Protein 6R09 (pdb70)

Secondary structure (DSSP, 8-state):
-HHHHHHHHHHHHHHHHHHHHHHHS---HHHHHHHHHHHHHHHSSS--HHHHHHHHHHHHHHTTS---HHHHHHHHHHHHHHHHHHHHHHHHHHHHHHHHHT--EETTEE-GGGSTTTHHHHHHHHHHHHHHHHHHHHHHHTTT-TTHHHHHHHHHHHHHHHHHHHHHHHTTTB-GGG--TTSPPPBPSS-TT-SHHHHHHHHIIIIIIIIIIHHHHHHHHHTT-STTS-HHHHHHHHHHHHHHHHHHHHHHHHHS-HHHHTS---TTTTT---HHHHHHHTT--HHHHHHHHHHTT---HHHHHHHHHHHHHTTHHHHHHHHHHHHHHHHHHHHHHHTTT-HHHHHHHHHHHHHHHT-

InterPro domains:
  IPR000092 Polyprenyl synthetase-like [PF00348] (99-376)
  IPR000092 Polyprenyl synthetase-like [cd00685] (94-345)
  IPR008949 Isoprenoid synthase domain superfamily [G3DSA:1.10.600.10] (62-420)
  IPR008949 Isoprenoid synthase domain superfamily [SSF48576] (63-406)
  IPR033749 Polyprenyl synthetase, conserved site [PS00444] (305-317)
  IPR033749 Polyprenyl synthetase, conserved site [PS00723] (158-172)
  IPR039702 Farnesyl pyrophosphate synthase-like [PTHR11525] (66-425)

Foldseek 3Di:
DLVVLLVVLVVVLLCVVLVCCVVPVVDDVVVSVVLSVLCCVLLDLDPLLLLSLLLLLLVLLVVVDDDDPVLSVLLNSLSSLLSSLLSLLVSLVQLVVCVVVVFAWDSLHGRPLPDPVQHPVRSNVSSVVSNVSSVVSLCVSCVPPPLSVVLVVLVVVLSVLQVVLVVLFLCQQFDPVPDDPVDDTDGDLQSPSLAPVSLLSSQLRNWQSSRQLSSLVSSCSSNVNPVQFDSVLSSVLSSLLSSLLQLVVLVCLLPPDCNVNSGNRCCQLSLTSHPLVNVLVVQDDPVLSVLSSVQGNRPPVVSSVSSSVSSVVSPCVVVNVVSLVVSVVVSVVSLVVRVVRPVSSSVSSVVSSCVSSVD

Structure (mmCIF, N/CA/C/O backbone):
data_6R09
#
_entry.id   6R09
#
_cell.length_a   58.105
_cell.length_b   58.105
_cell.length_c   397.072
_cell.angle_alpha   90.000
_cell.angle_beta   90.000
_cell.angle_gamma   120.000
#
_symmetry.space_group_name_H-M   'P 61 2 2'
#
loop_
_entity.id
_entity.type
_entity.pdbx_description
1 polymer 'Farnesyl diphosphate synthase'
2 non-polymer 2-[4-(1~{H}-indol-3-ylmethyl)piperazin-1-yl]-1,3-benzothiazole
3 non-polymer 'ZINC ION'
4 non-polymer 'SULFATE ION'
5 water water
#
loop_
_atom_site.group_PDB
_atom_site.id
_atom_site.type_symbol
_atom_site.label_atom_id
_atom_site.label_alt_id
_atom_site.label_comp_id
_atom_site.label_asym_id
_atom_site.label_entity_id
_atom_site.label_seq_id
_atom_site.pdbx_PDB_ins_code
_atom_site.Cartn_x
_atom_site.Cartn_y
_atom_site.Cartn_z
_atom_site.occupancy
_atom_site.B_iso_or_equiv
_atom_site.auth_seq_id
_atom_site.auth_comp_id
_atom_site.auth_asym_id
_atom_site.auth_atom_id
_atom_site.pdbx_PDB_model_num
ATOM 1 N N . ALA A 1 4 ? 12.071 -4.479 -25.461 1.00 42.70 2 ALA A N 1
ATOM 2 C CA . ALA A 1 4 ? 11.231 -4.970 -24.379 1.00 40.41 2 ALA A CA 1
ATOM 3 C C . ALA A 1 4 ? 10.472 -6.222 -24.805 1.00 40.30 2 ALA A C 1
ATOM 4 O O . ALA A 1 4 ? 10.332 -6.494 -26.002 1.00 38.42 2 ALA A O 1
ATOM 6 N N . SER A 1 5 ? 10.047 -7.008 -23.813 1.00 35.49 3 SER A N 1
ATOM 7 C CA . SER A 1 5 ? 9.348 -8.284 -23.993 1.00 34.40 3 SER A CA 1
ATOM 8 C C . SER A 1 5 ? 8.035 -8.096 -24.731 1.00 35.10 3 SER A C 1
ATOM 9 O O . SER A 1 5 ? 7.735 -8.853 -25.669 1.00 32.15 3 SER A O 1
ATOM 12 N N . MET A 1 6 ? 7.261 -7.079 -24.322 1.00 33.64 4 MET A N 1
ATOM 13 C CA . MET A 1 6 ? 5.964 -6.781 -24.930 1.00 32.87 4 MET A CA 1
ATOM 14 C C . MET A 1 6 ? 6.132 -6.434 -26.393 1.00 34.66 4 MET A C 1
ATOM 15 O O . MET A 1 6 ? 5.344 -6.877 -27.231 1.00 32.89 4 MET A O 1
ATOM 20 N N . GLU A 1 7 ? 7.164 -5.619 -26.699 1.00 31.04 5 GLU A N 1
ATOM 21 C CA . GLU A 1 7 ? 7.485 -5.202 -28.055 1.00 30.45 5 GLU A CA 1
ATOM 22 C C . GLU A 1 7 ? 7.790 -6.393 -28.955 1.00 31.37 5 GLU A C 1
ATOM 23 O O . GLU A 1 7 ? 7.317 -6.448 -30.085 1.00 29.40 5 GLU A O 1
ATOM 29 N N . ARG A 1 8 ? 8.629 -7.320 -28.481 1.00 27.58 6 ARG A N 1
ATOM 30 C CA . ARG A 1 8 ? 8.914 -8.503 -29.268 1.00 26.29 6 ARG A CA 1
ATOM 31 C C . ARG A 1 8 ? 7.610 -9.322 -29.493 1.00 25.78 6 ARG A C 1
ATOM 32 O O . ARG A 1 8 ? 7.349 -9.746 -30.616 1.00 23.87 6 ARG A O 1
ATOM 40 N N . PHE A 1 9 ? 6.824 -9.498 -28.427 1.00 24.10 7 PHE A N 1
ATOM 41 C CA . PHE A 1 9 ? 5.578 -10.248 -28.493 1.00 23.04 7 PHE A CA 1
ATOM 42 C C . PHE A 1 9 ? 4.639 -9.644 -29.533 1.00 26.40 7 PHE A C 1
ATOM 43 O O . PHE A 1 9 ? 4.158 -10.341 -30.431 1.00 24.41 7 PHE A O 1
ATOM 51 N N . LEU A 1 10 ? 4.430 -8.307 -29.461 1.00 27.58 8 LEU A N 1
ATOM 52 C CA . LEU A 1 10 ? 3.564 -7.644 -30.421 1.00 29.65 8 LEU A CA 1
ATOM 53 C C . LEU A 1 10 ? 4.102 -7.697 -31.837 1.00 30.69 8 LEU A C 1
ATOM 54 O O . LEU A 1 10 ? 3.303 -7.842 -32.752 1.00 31.18 8 LEU A O 1
ATOM 59 N N . SER A 1 11 ? 5.454 -7.661 -32.039 1.00 26.50 9 SER A N 1
ATOM 60 C CA . SER A 1 11 ? 6.047 -7.787 -33.369 1.00 25.83 9 SER A CA 1
ATOM 61 C C . SER A 1 11 ? 5.787 -9.149 -34.010 1.00 28.57 9 SER A C 1
ATOM 62 O O . SER A 1 11 ? 5.688 -9.275 -35.238 1.00 28.74 9 SER A O 1
ATOM 65 N N . VAL A 1 12 ? 5.736 -10.200 -33.177 1.00 23.16 10 VAL A N 1
ATOM 66 C CA . VAL A 1 12 ? 5.526 -11.533 -33.700 1.00 21.01 10 VAL A CA 1
ATOM 67 C C . VAL A 1 12 ? 4.056 -11.659 -34.165 1.00 22.76 10 VAL A C 1
ATOM 68 O O . VAL A 1 12 ? 3.802 -12.408 -35.102 1.00 21.19 10 VAL A O 1
ATOM 72 N N . TYR A 1 13 ? 3.128 -10.897 -33.569 1.00 20.12 11 TYR A N 1
ATOM 73 C CA . TYR A 1 13 ? 1.746 -10.934 -34.081 1.00 19.97 11 TYR A CA 1
ATOM 74 C C . TYR A 1 13 ? 1.747 -10.569 -35.570 1.00 22.10 11 TYR A C 1
ATOM 75 O O . TYR A 1 13 ? 1.109 -11.250 -36.383 1.00 20.84 11 TYR A O 1
ATOM 84 N N . ASP A 1 14 ? 2.423 -9.470 -35.939 1.00 22.55 12 ASP A N 1
ATOM 85 C CA . ASP A 1 14 ? 2.420 -9.035 -37.341 1.00 21.68 12 ASP A CA 1
ATOM 86 C C . ASP A 1 14 ? 3.048 -10.086 -38.255 1.00 22.05 12 ASP A C 1
ATOM 87 O O . ASP A 1 14 ? 2.615 -10.289 -39.386 1.00 21.25 12 ASP A O 1
ATOM 92 N N . GLU A 1 15 ? 4.081 -10.781 -37.764 1.00 20.91 13 GLU A N 1
ATOM 93 C CA . GLU A 1 15 ? 4.718 -11.813 -38.552 1.00 19.99 13 GLU A CA 1
ATOM 94 C C . GLU A 1 15 ? 3.760 -13.021 -38.753 1.00 20.91 13 GLU A C 1
ATOM 95 O O . GLU A 1 15 ? 3.647 -13.533 -39.875 1.00 20.74 13 GLU A O 1
ATOM 101 N N . VAL A 1 16 ? 3.116 -13.481 -37.667 1.00 19.17 14 VAL A N 1
ATOM 102 C CA . VAL A 1 16 ? 2.168 -14.600 -37.746 1.00 18.45 14 VAL A CA 1
ATOM 103 C C . VAL A 1 16 ? 0.991 -14.243 -38.634 1.00 20.02 14 VAL A C 1
ATOM 104 O O . VAL A 1 16 ? 0.655 -15.027 -39.506 1.00 19.21 14 VAL A O 1
ATOM 108 N N . GLN A 1 17 ? 0.462 -13.023 -38.516 1.00 18.76 15 GLN A N 1
ATOM 109 C CA . GLN A 1 17 ? -0.628 -12.585 -39.377 1.00 18.60 15 GLN A CA 1
ATOM 110 C C . GLN A 1 17 ? -0.216 -12.656 -40.838 1.00 20.83 15 GLN A C 1
ATOM 111 O O . GLN A 1 17 ? -0.946 -13.217 -41.679 1.00 20.68 15 GLN A O 1
ATOM 117 N N . ALA A 1 18 ? 0.970 -12.109 -41.163 1.00 19.83 16 ALA A N 1
ATOM 118 C CA . ALA A 1 18 ? 1.425 -12.138 -42.552 1.00 20.26 16 ALA A CA 1
ATOM 119 C C . ALA A 1 18 ? 1.588 -13.569 -43.042 1.00 21.12 16 ALA A C 1
ATOM 120 O O . ALA A 1 18 ? 1.240 -13.859 -44.176 1.00 21.20 16 ALA A O 1
ATOM 122 N N . PHE A 1 19 ? 2.151 -14.458 -42.211 1.00 19.92 17 PHE A N 1
ATOM 123 C CA . PHE A 1 19 ? 2.290 -15.847 -42.617 1.00 20.00 17 PHE A CA 1
ATOM 124 C C . PHE A 1 19 ? 0.923 -16.476 -42.926 1.00 20.80 17 PHE A C 1
ATOM 125 O O . PHE A 1 19 ? 0.779 -17.130 -43.950 1.00 21.54 17 PHE A O 1
ATOM 133 N N . LEU A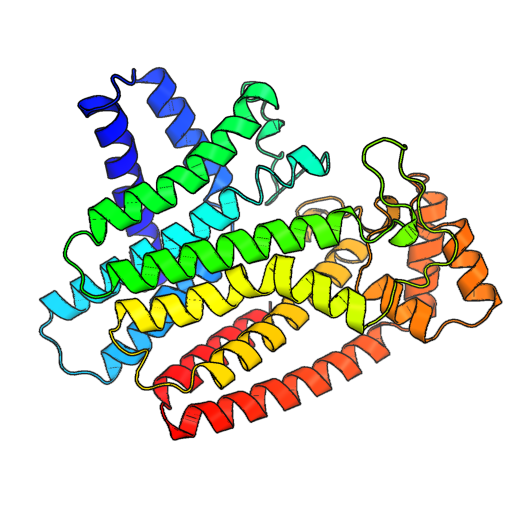 1 20 ? -0.056 -16.290 -42.032 1.00 19.06 18 LEU A N 1
ATOM 134 C CA . LEU A 1 20 ? -1.375 -16.911 -42.224 1.00 19.20 18 LEU A CA 1
ATOM 135 C C . LEU A 1 20 ? -2.080 -16.392 -43.469 1.00 22.50 18 LEU A C 1
ATOM 136 O O . LEU A 1 20 ? -2.624 -17.183 -44.249 1.00 21.84 18 LEU A O 1
ATOM 141 N N . LEU A 1 21 ? -2.021 -15.074 -43.691 1.00 20.17 19 LEU A N 1
ATOM 142 C CA . LEU A 1 21 ? -2.693 -14.478 -44.841 1.00 21.76 19 LEU A CA 1
ATOM 143 C C . LEU A 1 21 ? -1.975 -14.785 -46.128 1.00 24.93 19 LEU A C 1
ATOM 144 O O . LEU A 1 21 ? -2.641 -15.068 -47.129 1.00 25.08 19 LEU A O 1
ATOM 149 N N . ASP A 1 22 ? -0.631 -14.795 -46.118 1.00 22.96 20 ASP A N 1
ATOM 150 C CA . ASP A 1 22 ? 0.079 -15.154 -47.338 1.00 24.09 20 ASP A CA 1
ATOM 151 C C . ASP A 1 22 ? -0.189 -16.610 -47.719 1.00 28.12 20 ASP A C 1
ATOM 152 O O . ASP A 1 22 ? -0.361 -16.895 -48.902 1.00 26.94 20 ASP A O 1
ATOM 157 N N . GLN A 1 23 ? -0.312 -17.509 -46.726 1.00 24.69 21 GLN A N 1
ATOM 158 C CA . GLN A 1 23 ? -0.605 -18.924 -46.981 1.00 23.41 21 GLN A CA 1
ATOM 159 C C . GLN A 1 23 ? -2.024 -19.048 -47.576 1.00 27.87 21 GLN A C 1
ATOM 160 O O . GLN A 1 23 ? -2.253 -19.878 -48.461 1.00 27.65 21 GLN A O 1
ATOM 166 N N . LEU A 1 24 ? -2.982 -18.225 -47.107 1.00 24.62 22 LEU A N 1
ATOM 167 C CA . LEU A 1 24 ? -4.333 -18.289 -47.684 1.00 24.02 22 LEU A CA 1
ATOM 168 C C . LEU A 1 24 ? -4.323 -17.933 -49.162 1.00 30.10 22 LEU A C 1
ATOM 169 O O . LEU A 1 24 ? -5.075 -18.507 -49.959 1.00 29.40 22 LEU A O 1
ATOM 174 N N . GLN A 1 25 ? -3.470 -16.992 -49.528 1.00 28.27 23 GLN A N 1
ATOM 175 C CA . GLN A 1 25 ? -3.305 -16.589 -50.919 1.00 28.13 23 GLN A CA 1
ATOM 176 C C . GLN A 1 25 ? -2.560 -17.670 -51.760 1.00 33.37 23 GLN A C 1
ATOM 177 O O . GLN A 1 25 ? -3.036 -18.020 -52.842 1.00 31.93 23 GLN A O 1
ATOM 183 N N . SER A 1 26 ? -1.419 -18.178 -51.281 1.00 31.06 24 SER A N 1
ATOM 184 C CA . SER A 1 26 ? -0.604 -19.132 -52.054 1.00 30.91 24 SER A CA 1
ATOM 185 C C . SER A 1 26 ? -1.138 -20.563 -52.097 1.00 34.86 24 SER A C 1
ATOM 186 O O . SER A 1 26 ? -0.876 -21.273 -53.074 1.00 35.13 24 SER A O 1
ATOM 189 N N . LYS A 1 27 ? -1.903 -20.991 -51.065 1.00 30.44 25 LYS A N 1
ATOM 190 C CA . LYS A 1 27 ? -2.387 -22.361 -51.000 1.00 30.25 25 LYS A CA 1
ATOM 191 C C . LYS A 1 27 ? -3.903 -22.512 -50.993 1.00 34.10 25 LYS A C 1
ATOM 192 O O . LYS A 1 27 ? -4.388 -23.612 -51.290 1.00 36.12 25 LYS A O 1
ATOM 198 N N . TYR A 1 28 ? -4.657 -21.469 -50.577 1.00 27.88 26 TYR A N 1
ATOM 199 C CA . TYR A 1 28 ? -6.109 -21.631 -50.411 1.00 26.63 26 TYR A CA 1
ATOM 200 C C . TYR A 1 28 ? -6.936 -20.829 -51.381 1.00 30.07 26 TYR A C 1
ATOM 201 O O . TYR A 1 28 ? -8.158 -20.730 -51.202 1.00 29.24 26 TYR A O 1
ATOM 210 N N . GLU A 1 29 ? -6.312 -20.313 -52.454 1.00 29.22 27 GLU A N 1
ATOM 211 C CA . GLU A 1 29 ? -6.982 -19.584 -53.518 1.00 28.52 27 GLU A CA 1
ATOM 212 C C . GLU A 1 29 ? -7.788 -18.392 -53.004 1.00 30.74 27 GLU A C 1
ATOM 213 O O . GLU A 1 29 ? -8.731 -17.936 -53.662 1.00 31.86 27 GLU A O 1
ATOM 219 N N . ILE A 1 30 ? -7.405 -17.863 -51.823 1.00 26.77 28 ILE A N 1
ATOM 220 C CA . ILE A 1 30 ? -8.121 -16.704 -51.331 1.00 26.32 28 ILE A CA 1
ATOM 221 C C . ILE A 1 30 ? -7.921 -15.520 -52.237 1.00 31.94 28 ILE A C 1
ATOM 222 O O . ILE A 1 30 ? -6.871 -15.390 -52.880 1.00 32.89 28 ILE A O 1
ATOM 227 N N . ASP A 1 31 ? -8.942 -14.682 -52.305 1.00 26.87 29 ASP A N 1
ATOM 228 C CA . ASP A 1 31 ? -8.936 -13.444 -53.045 1.00 27.18 29 ASP A CA 1
ATOM 229 C C . ASP A 1 31 ? -8.606 -12.299 -52.049 1.00 30.57 29 ASP A C 1
ATOM 230 O O . ASP A 1 31 ? -8.791 -12.466 -50.832 1.00 29.51 29 ASP A O 1
ATOM 235 N N . PRO A 1 32 ? -8.126 -11.138 -52.520 1.00 28.04 30 PRO A N 1
ATOM 236 C CA . PRO A 1 32 ? -7.752 -10.050 -51.588 1.00 28.06 30 PRO A CA 1
ATOM 237 C C . PRO A 1 32 ? -8.855 -9.509 -50.668 1.00 28.37 30 PRO A C 1
ATOM 238 O O . PRO A 1 32 ? -8.581 -9.097 -49.530 1.00 25.83 30 PRO A O 1
ATOM 242 N N . ASN A 1 33 ? -10.111 -9.526 -51.122 1.00 25.76 31 ASN A N 1
ATOM 243 C CA . ASN A 1 33 ? -11.194 -8.998 -50.293 1.00 24.91 31 ASN A CA 1
ATOM 244 C C . ASN A 1 33 ? -11.507 -9.897 -49.079 1.00 23.92 31 ASN A C 1
ATOM 245 O O . ASN A 1 33 ? -11.746 -9.400 -47.965 1.00 22.54 31 ASN A O 1
ATOM 250 N N . ARG A 1 34 ? -11.485 -11.210 -49.308 1.00 22.18 32 ARG A N 1
ATOM 251 C CA . ARG A 1 34 ? -11.695 -12.148 -48.209 1.00 20.50 32 ARG A CA 1
ATOM 252 C C . ARG A 1 34 ? -10.464 -12.169 -47.296 1.00 23.22 32 ARG A C 1
ATOM 253 O O . ARG A 1 34 ? -10.621 -12.340 -46.087 1.00 21.27 32 ARG A O 1
ATOM 261 N N . ALA A 1 35 ? -9.256 -11.940 -47.843 1.00 22.67 33 ALA A N 1
ATOM 262 C CA . ALA A 1 35 ? -8.064 -11.880 -46.999 1.00 22.44 33 ALA A CA 1
ATOM 263 C C . ALA A 1 35 ? -8.160 -10.649 -46.112 1.00 22.05 33 ALA A C 1
ATOM 264 O O . ALA A 1 35 ? -7.874 -10.745 -44.917 1.00 22.29 33 ALA A O 1
ATOM 266 N N . ARG A 1 36 ? -8.665 -9.521 -46.655 1.00 21.52 34 ARG A N 1
ATOM 267 C CA . ARG A 1 36 ? -8.860 -8.333 -45.843 1.00 21.43 34 ARG A CA 1
ATOM 268 C C . ARG A 1 36 ? -9.908 -8.565 -44.737 1.00 22.05 34 ARG A C 1
ATOM 269 O O . ARG A 1 36 ? -9.726 -8.131 -43.586 1.00 19.86 34 ARG A O 1
ATOM 277 N N . TYR A 1 37 ? -11.022 -9.229 -45.081 1.00 19.15 35 TYR A N 1
ATOM 278 C CA . TYR A 1 37 ? -12.037 -9.518 -44.074 1.00 18.82 35 TYR A CA 1
ATOM 279 C C . TYR A 1 37 ? -11.347 -10.315 -42.929 1.00 19.15 35 TYR A C 1
ATOM 280 O O . TYR A 1 37 ? -11.569 -9.999 -41.756 1.00 19.00 35 TYR A O 1
ATOM 289 N N . LEU A 1 38 ? -10.567 -11.363 -43.267 1.00 17.40 36 LEU A N 1
ATOM 290 C CA . LEU A 1 38 ? -9.932 -12.189 -42.231 1.00 18.16 36 LEU A CA 1
ATOM 291 C C . LEU A 1 38 ? -8.866 -11.441 -41.438 1.00 19.75 36 LEU A C 1
ATOM 292 O O . LEU A 1 38 ? -8.708 -11.690 -40.258 1.00 18.26 36 LEU A O 1
ATOM 297 N N . ARG A 1 39 ? -8.158 -10.497 -42.065 1.00 18.76 37 ARG A N 1
ATOM 298 C CA . ARG A 1 39 ? -7.188 -9.662 -41.373 1.00 18.76 37 ARG A CA 1
ATOM 299 C C . ARG A 1 39 ? -7.896 -8.788 -40.344 1.00 21.48 37 ARG A C 1
ATOM 300 O O . ARG A 1 39 ? -7.468 -8.710 -39.187 1.00 19.64 37 ARG A O 1
ATOM 308 N N . ILE A 1 40 ? -9.020 -8.169 -40.737 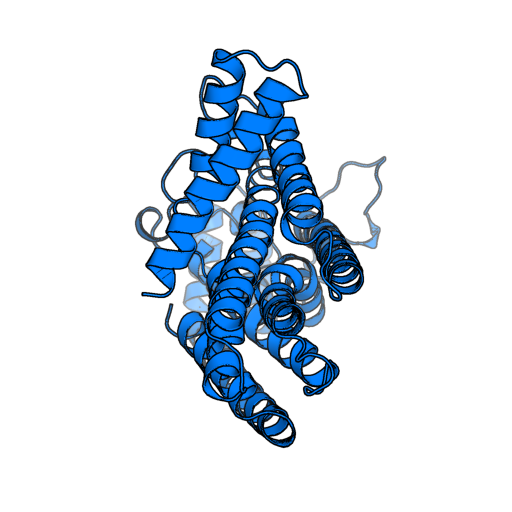1.00 19.76 38 ILE A N 1
ATOM 309 C CA . ILE A 1 40 ? -9.778 -7.346 -39.821 1.00 18.20 38 ILE A CA 1
ATOM 310 C C . ILE A 1 40 ? -10.377 -8.213 -38.693 1.00 19.85 38 ILE A C 1
ATOM 311 O O . ILE A 1 40 ? -10.392 -7.815 -37.525 1.00 19.32 38 ILE A O 1
ATOM 316 N N . MET A 1 41 ? -10.890 -9.410 -39.029 1.00 17.00 39 MET A N 1
ATOM 317 C CA . MET A 1 41 ? -11.429 -10.290 -38.011 1.00 16.29 39 MET A CA 1
ATOM 318 C C . MET A 1 41 ? -10.317 -10.665 -37.005 1.00 17.00 39 MET A C 1
ATOM 319 O O . MET A 1 41 ? -10.545 -10.637 -35.795 1.00 17.31 39 MET A O 1
ATOM 324 N N . MET A 1 42 ? -9.123 -11.014 -37.503 1.00 16.37 40 MET A N 1
ATOM 325 C CA . MET A 1 42 ? -8.026 -11.380 -36.615 1.00 17.05 40 MET A CA 1
ATOM 326 C C . MET A 1 42 ? -7.696 -10.202 -35.684 1.00 16.82 40 MET A C 1
ATOM 327 O O . MET A 1 42 ? -7.610 -10.369 -34.467 1.00 17.89 40 MET A O 1
ATOM 332 N N . ASP A 1 43 ? -7.527 -9.001 -36.236 1.00 17.34 41 ASP A N 1
ATOM 333 C CA . ASP A 1 43 ? -7.203 -7.848 -35.396 1.00 18.43 41 ASP A CA 1
ATOM 334 C C . ASP A 1 43 ? -8.266 -7.541 -34.373 1.00 20.81 41 ASP A C 1
ATOM 335 O O . ASP A 1 43 ? -7.981 -7.221 -33.201 1.00 20.20 41 ASP A O 1
ATOM 340 N N . THR A 1 44 ? -9.533 -7.610 -34.795 1.00 19.15 42 THR A N 1
ATOM 341 C CA . THR A 1 44 ? -10.618 -7.244 -33.904 1.00 19.39 42 THR A CA 1
ATOM 342 C C . THR A 1 44 ? -10.807 -8.219 -32.784 1.00 20.92 42 THR A C 1
ATOM 343 O O . THR A 1 44 ? -11.164 -7.823 -31.672 1.00 20.84 42 THR A O 1
ATOM 347 N N . THR A 1 45 ? -10.578 -9.495 -33.068 1.00 18.50 43 THR A N 1
ATOM 348 C CA . THR A 1 45 ? -10.838 -10.525 -32.076 1.00 16.98 43 THR A CA 1
ATOM 349 C C . THR A 1 45 ? -9.625 -10.882 -31.216 1.00 18.82 43 THR A C 1
ATOM 350 O O . THR A 1 45 ? -9.790 -11.357 -30.088 1.00 20.08 43 THR A O 1
ATOM 354 N N . CYS A 1 46 ? -8.417 -10.657 -31.739 1.00 17.98 44 CYS A N 1
ATOM 355 C CA . CYS A 1 46 ? -7.181 -11.058 -31.049 1.00 18.70 44 CYS A CA 1
ATOM 356 C C . CYS A 1 46 ? -6.506 -9.936 -30.303 1.00 21.47 44 CYS A C 1
ATOM 357 O O . CYS A 1 46 ? -5.673 -10.205 -29.433 1.00 21.97 44 CYS A O 1
ATOM 360 N N . LEU A 1 47 ? -6.736 -8.680 -30.719 1.00 20.84 45 LEU A N 1
ATOM 361 C CA . LEU A 1 47 ? -6.019 -7.552 -30.127 1.00 21.78 45 LEU A CA 1
ATOM 362 C C . LEU A 1 47 ? -6.901 -6.738 -29.217 1.00 26.20 45 LEU A C 1
ATOM 363 O O . LEU A 1 47 ? -8.133 -6.796 -29.324 1.00 26.91 45 LEU A O 1
ATOM 368 N N . GLY A 1 48 ? -6.268 -5.966 -28.338 1.00 23.74 46 GLY A N 1
ATOM 369 C CA . GLY A 1 48 ? -7.036 -5.063 -27.470 1.00 25.42 46 GLY A CA 1
ATOM 370 C C . GLY A 1 48 ? -7.167 -5.452 -26.017 1.00 32.41 46 GLY A C 1
ATOM 371 O O . GLY A 1 48 ? -7.682 -4.670 -25.207 1.00 32.68 46 GLY A O 1
ATOM 372 N N . GLY A 1 49 ? -6.734 -6.667 -25.691 1.00 27.15 47 GLY A N 1
ATOM 373 C CA . GLY A 1 49 ? -6.701 -7.150 -24.319 1.00 27.67 47 GLY A CA 1
ATOM 374 C C . GLY A 1 49 ? -5.359 -6.772 -23.714 1.00 29.77 47 GLY A C 1
ATOM 375 O O . GLY A 1 49 ? -4.595 -5.993 -24.290 1.00 28.50 47 GLY A O 1
ATOM 376 N N . LYS A 1 50 ? -5.025 -7.363 -22.581 1.00 28.71 48 LYS A N 1
ATOM 377 C CA . LYS A 1 50 ? -3.750 -7.061 -21.919 1.00 28.47 48 LYS A CA 1
ATOM 378 C C . LYS A 1 50 ? -2.638 -8.045 -22.294 1.00 28.53 48 LYS A C 1
ATOM 379 O O . LYS A 1 50 ? -1.485 -7.844 -21.913 1.00 29.10 48 LYS A O 1
ATOM 385 N N . TYR A 1 51 ? -3.003 -9.113 -23.037 1.00 23.72 49 TYR A N 1
ATOM 386 C CA . TYR A 1 51 ? -2.066 -10.167 -23.466 1.00 22.06 49 TYR A CA 1
ATOM 387 C C . TYR A 1 51 ? -1.443 -10.884 -22.292 1.00 22.01 49 TYR A C 1
ATOM 388 O O . TYR A 1 51 ? -0.338 -11.397 -22.420 1.00 20.79 49 TYR A O 1
ATOM 397 N N . PHE A 1 52 ? -2.152 -10.997 -21.185 1.00 21.36 50 PHE A N 1
ATOM 398 C CA . PHE A 1 52 ? -1.606 -11.661 -20.004 1.00 23.13 50 PHE A CA 1
ATOM 399 C C . PHE A 1 52 ? -1.220 -13.115 -20.253 1.00 21.91 50 PHE A C 1
ATOM 400 O O . PHE A 1 52 ? -0.133 -13.545 -19.843 1.00 20.86 50 PHE A O 1
ATOM 408 N N . ARG A 1 53 ? -2.059 -13.862 -20.969 1.00 19.16 51 ARG A N 1
ATOM 409 C CA . ARG A 1 53 ? -1.791 -15.268 -21.207 1.00 18.94 51 ARG A CA 1
ATOM 410 C C . ARG A 1 53 ? -0.569 -15.448 -22.104 1.00 20.74 51 ARG A C 1
ATOM 411 O O . ARG A 1 53 ? 0.337 -16.226 -21.791 1.00 18.80 51 ARG A O 1
ATOM 419 N N . GLY A 1 54 ? -0.543 -14.738 -23.218 1.00 18.87 52 GLY A N 1
ATOM 420 C CA . GLY A 1 54 ? 0.597 -14.849 -24.124 1.00 18.49 52 GLY A CA 1
ATOM 421 C C . GLY A 1 54 ? 1.896 -14.369 -23.487 1.00 20.69 52 GLY A C 1
ATOM 422 O O . GLY A 1 54 ? 2.939 -15.026 -23.595 1.00 19.54 52 GLY A O 1
ATOM 423 N N . MET A 1 55 ? 1.845 -13.280 -22.737 1.00 21.08 53 MET A N 1
ATOM 424 C CA . MET A 1 55 ? 3.026 -12.752 -22.087 1.00 21.56 53 MET A CA 1
ATOM 425 C C . MET A 1 55 ? 3.538 -13.637 -20.982 1.00 23.10 53 MET A C 1
ATOM 426 O O . MET A 1 55 ? 4.731 -13.557 -20.695 1.00 22.43 53 MET A O 1
ATOM 431 N N . THR A 1 56 ? 2.691 -14.475 -20.345 1.00 20.70 54 THR A N 1
ATOM 432 C CA . THR A 1 56 ? 3.155 -15.419 -19.324 1.00 19.64 54 THR A CA 1
ATOM 433 C C . THR A 1 56 ? 4.127 -16.416 -20.005 1.00 20.85 54 THR A C 1
ATOM 434 O O . THR A 1 56 ? 5.140 -16.783 -19.408 1.00 20.22 54 THR A O 1
ATOM 438 N N . VAL A 1 57 ? 3.821 -16.883 -21.226 1.00 18.20 55 VAL A N 1
ATOM 439 C CA . VAL A 1 57 ? 4.734 -17.813 -21.912 1.00 17.01 55 VAL A CA 1
ATOM 440 C C . VAL A 1 57 ? 6.105 -17.150 -22.101 1.00 19.67 55 VAL A C 1
ATOM 441 O O . VAL A 1 57 ? 7.148 -17.739 -21.782 1.00 18.53 55 VAL A O 1
ATOM 445 N N . VAL A 1 58 ? 6.107 -15.905 -22.575 1.00 19.40 56 VAL A N 1
ATOM 446 C CA . VAL A 1 58 ? 7.316 -15.160 -22.814 1.00 19.77 56 VAL A CA 1
ATOM 447 C C . VAL A 1 58 ? 8.088 -14.960 -21.491 1.00 21.59 56 VAL A C 1
ATOM 448 O O . VAL A 1 58 ? 9.306 -15.180 -21.456 1.00 20.63 56 VAL A O 1
ATOM 452 N N . ASN A 1 59 ? 7.393 -14.585 -20.410 1.00 20.66 57 ASN A N 1
ATOM 453 C CA . ASN A 1 59 ? 8.074 -14.333 -19.139 1.00 21.12 57 ASN A CA 1
ATOM 454 C C . ASN A 1 59 ? 8.706 -15.606 -18.560 1.00 21.51 57 ASN A C 1
ATOM 455 O O . ASN A 1 59 ? 9.845 -15.568 -18.064 1.00 21.17 57 ASN A O 1
ATOM 460 N N . VAL A 1 60 ? 7.998 -16.747 -18.674 1.00 19.34 58 VAL A N 1
ATOM 461 C CA . VAL A 1 60 ? 8.548 -18.009 -18.169 1.00 18.77 58 VAL A CA 1
ATOM 462 C C . VAL A 1 60 ? 9.824 -18.332 -18.957 1.00 20.07 58 VAL A C 1
ATOM 463 O O . VAL A 1 60 ? 10.855 -18.656 -18.368 1.00 19.63 58 VAL A O 1
ATOM 467 N N . ALA A 1 61 ? 9.776 -18.177 -20.291 1.00 18.79 59 ALA A N 1
ATOM 468 C CA . ALA A 1 61 ? 10.954 -18.474 -21.122 1.00 18.61 59 ALA A CA 1
ATOM 469 C C . ALA A 1 61 ? 12.094 -17.525 -20.829 1.00 21.32 59 ALA A C 1
ATOM 470 O O . ALA A 1 61 ? 13.252 -17.955 -20.732 1.00 20.63 59 ALA A O 1
ATOM 472 N N . GLU A 1 62 ? 11.792 -16.224 -20.608 1.00 19.71 60 GLU A N 1
ATOM 473 C CA . GLU A 1 62 ? 12.864 -15.272 -20.268 1.00 21.47 60 GLU A CA 1
ATOM 474 C C . GLU A 1 62 ? 13.554 -15.650 -18.977 1.00 23.05 60 GLU A C 1
ATOM 475 O O . GLU A 1 62 ? 14.773 -15.502 -18.856 1.00 22.48 60 GLU A O 1
ATOM 481 N N . GLY A 1 63 ? 12.786 -16.149 -18.013 1.00 21.36 61 GLY A N 1
ATOM 482 C CA . GLY A 1 63 ? 13.361 -16.519 -16.723 1.00 21.25 61 GLY A CA 1
ATOM 483 C C . GLY A 1 63 ? 14.416 -17.593 -16.879 1.00 23.47 61 GLY A C 1
ATOM 484 O O . GLY A 1 63 ? 15.518 -17.479 -16.339 1.00 22.86 61 GLY A O 1
ATOM 485 N N . PHE A 1 64 ? 14.099 -18.619 -17.696 1.00 20.74 62 PHE A N 1
ATOM 486 C CA . PHE A 1 64 ? 15.038 -19.709 -17.941 1.00 20.36 62 PHE A CA 1
ATOM 487 C C . PHE A 1 64 ? 16.229 -19.241 -18.767 1.00 21.23 62 PHE A C 1
ATOM 488 O O . PHE A 1 64 ? 17.340 -19.695 -18.544 1.00 20.94 62 PHE A O 1
ATOM 496 N N . LEU A 1 65 ? 16.029 -18.290 -19.691 1.00 21.74 63 LEU A N 1
ATOM 497 C CA . LEU A 1 65 ? 17.154 -17.810 -20.499 1.00 22.42 63 LEU A CA 1
ATOM 498 C C . LEU A 1 65 ? 18.221 -17.164 -19.673 1.00 24.88 63 LEU A C 1
ATOM 499 O O . LEU A 1 65 ? 19.407 -17.272 -19.989 1.00 25.52 63 LEU A O 1
ATOM 504 N N . ALA A 1 66 ? 17.818 -16.531 -18.573 1.00 24.07 64 ALA A N 1
ATOM 505 C CA . ALA A 1 66 ? 18.741 -15.838 -17.697 1.00 24.81 64 ALA A CA 1
ATOM 506 C C . ALA A 1 66 ? 19.641 -16.780 -16.904 1.00 28.30 64 ALA A C 1
ATOM 507 O O . ALA A 1 66 ? 20.663 -16.337 -16.389 1.00 29.08 64 ALA A O 1
ATOM 509 N N . VAL A 1 67 ? 19.287 -18.077 -16.800 1.00 24.75 65 VAL A N 1
ATOM 510 C CA . VAL A 1 67 ? 20.054 -19.040 -16.006 1.00 25.04 65 VAL A CA 1
ATOM 511 C C . VAL A 1 67 ? 20.605 -20.222 -16.823 1.00 27.43 65 VAL A C 1
ATOM 512 O O . VAL A 1 67 ? 21.231 -21.100 -16.240 1.00 28.23 65 VAL A O 1
ATOM 516 N N . THR A 1 68 ? 20.395 -20.238 -18.132 1.00 23.48 66 THR A N 1
ATOM 517 C CA . THR A 1 68 ? 20.785 -21.350 -18.993 1.00 24.13 66 THR A CA 1
ATOM 518 C C . THR A 1 68 ? 21.790 -20.899 -20.066 1.00 27.65 66 THR A C 1
ATOM 519 O O . THR A 1 68 ? 21.631 -19.820 -20.633 1.00 28.98 66 THR A O 1
ATOM 523 N N . GLN A 1 69 ? 22.800 -21.728 -20.368 1.00 23.71 67 GLN A N 1
ATOM 524 C CA . GLN A 1 69 ? 23.830 -21.450 -21.372 1.00 24.45 67 GLN A CA 1
ATOM 525 C C . GLN A 1 69 ? 23.253 -21.720 -22.761 1.00 23.57 67 GLN A C 1
ATOM 526 O O . GLN A 1 69 ? 22.738 -22.817 -23.032 1.00 24.79 67 GLN A O 1
ATOM 532 N N . HIS A 1 70 ? 23.281 -20.707 -23.644 1.00 21.97 68 HIS A N 1
ATOM 533 C CA . HIS A 1 70 ? 22.801 -20.883 -25.013 1.00 20.98 68 HIS A CA 1
ATOM 534 C C . HIS A 1 70 ? 23.569 -19.952 -25.915 1.00 24.55 68 HIS A C 1
ATOM 535 O O . HIS A 1 70 ? 23.933 -18.860 -25.497 1.00 25.23 68 HIS A O 1
ATOM 542 N N . ASP A 1 71 ? 23.734 -20.328 -27.186 1.00 21.59 69 ASP A N 1
ATOM 543 C CA . ASP A 1 71 ? 24.213 -19.394 -28.190 1.00 21.52 69 ASP A CA 1
ATOM 544 C C . ASP A 1 71 ? 23.124 -18.298 -28.347 1.00 21.89 69 ASP A C 1
ATOM 545 O O . ASP A 1 71 ? 21.940 -18.539 -28.112 1.00 20.19 69 ASP A O 1
ATOM 550 N N . GLU A 1 72 ? 23.550 -17.108 -28.794 1.00 22.67 70 GLU A N 1
ATOM 551 C CA . GLU A 1 72 ? 22.619 -16.005 -29.033 1.00 22.28 70 GLU A CA 1
ATOM 552 C C . GLU A 1 72 ? 21.490 -16.419 -29.989 1.00 23.98 70 GLU A C 1
ATOM 553 O O . GLU A 1 72 ? 20.317 -16.093 -29.749 1.00 22.45 70 GLU A O 1
ATOM 559 N N . ALA A 1 73 ? 21.803 -17.153 -31.066 1.00 22.86 71 ALA A N 1
ATOM 560 C CA . ALA A 1 73 ? 20.792 -17.593 -32.028 1.00 23.89 71 ALA A CA 1
ATOM 561 C C . ALA A 1 73 ? 19.761 -18.512 -31.366 1.00 24.88 71 ALA A C 1
ATOM 562 O O . ALA A 1 73 ? 18.586 -18.487 -31.713 1.00 23.60 71 ALA A O 1
ATOM 564 N N . THR A 1 74 ? 20.199 -19.295 -30.373 1.00 21.15 72 THR A N 1
ATOM 565 C CA . THR A 1 74 ? 19.294 -20.200 -29.681 1.00 20.80 72 THR A CA 1
ATOM 566 C C . THR A 1 74 ? 18.399 -19.377 -28.759 1.00 20.45 72 THR A C 1
ATOM 567 O O . THR A 1 74 ? 17.223 -19.676 -28.668 1.00 19.61 72 THR A O 1
ATOM 571 N N . LYS A 1 75 ? 18.959 -18.348 -28.084 1.00 20.05 73 LYS A N 1
ATOM 572 C CA . LYS A 1 75 ? 18.129 -17.480 -27.225 1.00 19.48 73 LYS A CA 1
ATOM 573 C C . LYS A 1 75 ? 17.010 -16.831 -28.060 1.00 21.20 73 LYS A C 1
ATOM 574 O O . LYS A 1 75 ? 15.862 -16.774 -27.627 1.00 19.82 73 LYS A O 1
ATOM 580 N N . GLU A 1 76 ? 17.352 -16.350 -29.253 1.00 21.22 74 GLU A N 1
ATOM 581 C CA . GLU A 1 76 ? 16.399 -15.712 -30.150 1.00 21.35 74 GLU A CA 1
ATOM 582 C C . GLU A 1 76 ? 15.351 -16.695 -30.583 1.00 21.63 74 GLU A C 1
ATOM 583 O O . GLU A 1 76 ? 14.157 -16.328 -30.660 1.00 21.57 74 GLU A O 1
ATOM 589 N N . ARG A 1 77 ? 15.751 -17.942 -30.918 1.00 20.34 75 ARG A N 1
ATOM 590 C CA . ARG A 1 77 ? 14.804 -18.982 -31.327 1.00 20.34 75 ARG A CA 1
ATOM 591 C C . ARG A 1 77 ? 13.826 -19.302 -30.192 1.00 20.41 75 ARG A C 1
ATOM 592 O O . ARG A 1 77 ? 12.609 -19.409 -30.443 1.00 19.83 75 ARG A O 1
ATOM 600 N N . ILE A 1 78 ? 14.334 -19.444 -28.956 1.00 19.23 76 ILE A N 1
ATOM 601 C CA . ILE A 1 78 ? 13.460 -19.763 -27.822 1.00 18.49 76 ILE A CA 1
ATOM 602 C C . ILE A 1 78 ? 12.476 -18.627 -27.583 1.00 18.23 76 ILE A C 1
ATOM 603 O O . ILE A 1 78 ? 11.281 -18.882 -27.394 1.00 18.19 76 ILE A O 1
ATOM 608 N N . LEU A 1 79 ? 12.947 -17.376 -27.619 1.00 18.30 77 LEU A N 1
ATOM 609 C CA . LEU A 1 79 ? 12.026 -16.253 -27.441 1.00 20.19 77 LEU A CA 1
ATOM 610 C C . LEU A 1 79 ? 11.000 -16.173 -28.551 1.00 20.11 77 LEU A C 1
ATOM 611 O O . LEU A 1 79 ? 9.821 -15.888 -28.277 1.00 18.60 77 LEU A O 1
ATOM 616 N N . HIS A 1 80 ? 11.384 -16.440 -29.784 1.00 18.82 78 HIS A N 1
ATOM 617 C CA . HIS A 1 80 ? 10.440 -16.417 -30.890 1.00 19.28 78 HIS A CA 1
ATOM 618 C C . HIS A 1 80 ? 9.417 -17.535 -30.698 1.00 20.16 78 HIS A C 1
ATOM 619 O O . HIS A 1 80 ? 8.211 -17.315 -30.856 1.00 19.10 78 HIS A O 1
ATOM 626 N N . ASP A 1 81 ? 9.858 -18.722 -30.252 1.00 18.49 79 ASP A N 1
ATOM 627 C CA . ASP A 1 81 ? 8.915 -19.824 -30.008 1.00 17.71 79 ASP A CA 1
ATOM 628 C C . ASP A 1 81 ? 7.964 -19.474 -28.870 1.00 17.83 79 ASP A C 1
ATOM 629 O O . ASP A 1 81 ? 6.765 -19.784 -28.945 1.00 16.54 79 ASP A O 1
ATOM 634 N N . ALA A 1 82 ? 8.451 -18.801 -27.822 1.00 17.27 80 ALA A N 1
ATOM 635 C CA . ALA A 1 82 ? 7.597 -18.410 -26.697 1.00 16.85 80 ALA A CA 1
ATOM 636 C C . ALA A 1 82 ? 6.553 -17.408 -27.185 1.00 18.23 80 ALA A C 1
ATOM 637 O O . ALA A 1 82 ? 5.396 -17.475 -26.757 1.00 18.13 80 ALA A O 1
ATOM 639 N N . CYS A 1 83 ? 6.924 -16.502 -28.083 1.00 17.23 81 CYS A N 1
ATOM 640 C CA . CYS A 1 83 ? 5.959 -15.532 -28.638 1.00 17.86 81 CYS A CA 1
ATOM 641 C C . CYS A 1 83 ? 4.921 -16.217 -29.474 1.00 18.25 81 CYS A C 1
ATOM 642 O O . CYS A 1 83 ? 3.721 -15.919 -29.333 1.00 17.52 81 CYS A O 1
ATOM 645 N N . VAL A 1 84 ? 5.317 -17.160 -30.351 1.00 17.15 82 VAL A N 1
ATOM 646 C CA . VAL A 1 84 ? 4.349 -17.895 -31.176 1.00 16.16 82 VAL A CA 1
ATOM 647 C C . VAL A 1 84 ? 3.421 -18.698 -30.289 1.00 17.18 82 VAL A C 1
ATOM 648 O O . VAL A 1 84 ? 2.210 -18.681 -30.475 1.00 16.54 82 VAL A O 1
ATOM 652 N N . GLY A 1 85 ? 3.961 -19.358 -29.284 1.00 16.21 83 GLY A N 1
ATOM 653 C CA . GLY A 1 85 ? 3.146 -20.136 -28.361 1.00 16.98 83 GLY A CA 1
ATOM 654 C C . GLY A 1 85 ? 2.155 -19.245 -27.632 1.00 17.12 83 GLY A C 1
ATOM 655 O O . GLY A 1 85 ? 0.988 -19.609 -27.434 1.00 16.61 83 GLY A O 1
ATOM 656 N N . GLY A 1 86 ? 2.630 -18.085 -27.208 1.00 17.24 84 GLY A N 1
ATOM 657 C CA . GLY A 1 86 ? 1.770 -17.106 -26.551 1.00 16.66 84 GLY A CA 1
ATOM 658 C C . GLY A 1 86 ? 0.631 -16.691 -27.462 1.00 17.21 84 GLY A C 1
ATOM 659 O O . GLY A 1 86 ? -0.513 -16.595 -26.992 1.00 17.03 84 GLY A O 1
ATOM 660 N N . TRP A 1 87 ? 0.898 -16.489 -28.752 1.00 15.83 85 TRP A N 1
ATOM 661 C CA . TRP A 1 87 ? -0.152 -16.124 -29.700 1.00 16.46 85 TRP A CA 1
ATOM 662 C C . TRP A 1 87 ? -1.092 -17.277 -29.927 1.00 16.70 85 TRP A C 1
ATOM 663 O O . TRP A 1 87 ? -2.283 -17.043 -30.093 1.00 16.23 85 TRP A O 1
ATOM 674 N N . MET A 1 88 ? -0.619 -18.513 -29.848 1.00 16.10 86 MET A N 1
ATOM 675 C CA . MET A 1 88 ? -1.561 -19.645 -29.957 1.00 15.20 86 MET A CA 1
ATOM 676 C C . MET A 1 88 ? -2.596 -19.524 -28.839 1.00 16.21 86 MET A C 1
ATOM 677 O O . MET A 1 88 ? -3.792 -19.768 -29.061 1.00 15.39 86 MET A O 1
ATOM 682 N N . ILE A 1 89 ? -2.146 -19.160 -27.635 1.00 15.74 87 ILE A N 1
ATOM 683 C CA . ILE A 1 89 ? -3.106 -19.044 -26.520 1.00 15.46 87 ILE A CA 1
ATOM 684 C C . ILE A 1 89 ? -4.012 -17.840 -26.717 1.00 16.92 87 ILE A C 1
ATOM 685 O O . ILE A 1 89 ? -5.218 -17.923 -26.438 1.00 16.92 87 ILE A O 1
ATOM 690 N N . GLU A 1 90 ? -3.476 -16.724 -27.178 1.00 16.20 88 GLU A N 1
ATOM 691 C CA . GLU A 1 90 ? -4.337 -15.555 -27.381 1.00 16.45 88 GLU A CA 1
ATOM 692 C C . GLU A 1 90 ? -5.366 -15.853 -28.479 1.00 16.65 88 GLU A C 1
ATOM 693 O O . GLU A 1 90 ? -6.519 -15.377 -28.370 1.00 16.85 88 GLU A O 1
ATOM 699 N N . PHE A 1 91 ? -5.018 -16.627 -29.505 1.00 15.96 89 PHE A N 1
ATOM 700 C CA . PHE A 1 91 ? -5.974 -16.929 -30.567 1.00 15.66 89 PHE A CA 1
ATOM 701 C C . PHE A 1 91 ? -7.004 -17.943 -30.087 1.00 15.98 89 PHE A C 1
ATOM 702 O O . PHE A 1 91 ? -8.180 -17.893 -30.464 1.00 15.87 89 PHE A O 1
ATOM 710 N N . LEU A 1 92 ? -6.619 -18.817 -29.158 1.00 15.75 90 LEU A N 1
ATOM 711 C CA . LEU A 1 92 ? -7.539 -19.772 -28.553 1.00 16.10 90 LEU A CA 1
ATOM 712 C C . LEU A 1 92 ? -8.551 -18.984 -27.714 1.00 17.09 90 LEU A C 1
ATOM 713 O O . LEU A 1 92 ? -9.777 -19.236 -27.789 1.00 16.59 90 LEU A O 1
ATOM 718 N N . GLN A 1 93 ? -8.067 -18.004 -26.964 1.00 16.22 91 GLN A N 1
ATOM 719 C CA . GLN A 1 93 ? -8.947 -17.172 -26.172 1.00 16.55 91 GLN A CA 1
ATOM 720 C C . GLN A 1 93 ? -9.900 -16.438 -27.133 1.00 18.12 91 GLN A C 1
ATOM 721 O O . GLN A 1 93 ? -11.114 -16.355 -26.873 1.00 16.83 91 GLN A O 1
ATOM 727 N N . ALA A 1 94 ? -9.382 -15.904 -28.243 1.00 16.64 92 ALA A N 1
ATOM 728 C CA . ALA A 1 94 ? -10.215 -15.171 -29.214 1.00 15.35 92 ALA A CA 1
ATOM 729 C C . ALA A 1 94 ? -11.346 -16.053 -29.727 1.00 16.26 92 ALA A C 1
ATOM 730 O O . ALA A 1 94 ? -12.495 -15.582 -29.833 1.00 16.08 92 ALA A O 1
ATOM 732 N N . HIS A 1 95 ? -11.073 -17.325 -30.021 1.00 15.29 93 HIS A N 1
ATOM 733 C CA . HIS A 1 95 ? -12.071 -18.293 -30.428 1.00 15.01 93 HIS A CA 1
ATOM 734 C C . HIS A 1 95 ? -13.151 -18.405 -29.357 1.00 16.73 93 HIS A C 1
ATOM 735 O O . HIS A 1 95 ? -14.340 -18.290 -29.665 1.00 15.72 93 HIS A O 1
ATOM 742 N N A TYR A 1 96 ? -12.774 -18.635 -28.107 0.49 15.50 94 TYR A N 1
ATOM 743 N N B TYR A 1 96 ? -12.745 -18.589 -28.090 0.51 15.61 94 TYR A N 1
ATOM 744 C CA A TYR A 1 96 ? -13.794 -18.794 -27.077 0.49 14.79 94 TYR A CA 1
ATOM 745 C CA B TYR A 1 96 ? -13.687 -18.713 -26.974 0.51 14.92 94 TYR A CA 1
ATOM 746 C C A TYR A 1 96 ? -14.570 -17.497 -26.792 0.49 17.02 94 TYR A C 1
ATOM 747 C C B TYR A 1 96 ? -14.560 -17.506 -26.870 0.51 17.03 94 TYR A C 1
ATOM 748 O O A TYR A 1 96 ? -15.769 -17.575 -26.525 0.49 16.05 94 TYR A O 1
ATOM 749 O O B TYR A 1 96 ? -15.779 -17.647 -26.748 0.51 16.47 94 TYR A O 1
ATOM 766 N N . LEU A 1 97 ? -13.959 -16.316 -26.932 1.00 15.78 95 LEU A N 1
ATOM 767 C CA . LEU A 1 97 ? -14.723 -15.084 -26.751 1.00 16.55 95 LEU A CA 1
ATOM 768 C C . LEU A 1 97 ? -15.711 -14.851 -27.854 1.00 16.80 95 LEU A C 1
ATOM 769 O O . LEU A 1 97 ? -16.868 -14.470 -27.576 1.00 17.12 95 LEU A O 1
ATOM 774 N N . VAL A 1 98 ? -15.342 -15.138 -29.088 1.00 15.78 96 VAL A N 1
ATOM 775 C CA . VAL A 1 98 ? -16.250 -14.955 -30.220 1.00 15.61 96 VAL A CA 1
ATOM 776 C C . VAL A 1 98 ? -17.452 -15.872 -30.032 1.00 15.35 96 VAL A C 1
ATOM 777 O O . VAL A 1 98 ? -18.602 -15.392 -30.150 1.00 16.35 96 VAL A O 1
ATOM 781 N N . GLU A 1 99 ? -17.215 -17.159 -29.735 1.00 14.42 97 GLU A N 1
ATOM 782 C CA . GLU A 1 99 ? -18.302 -18.112 -29.614 1.00 14.90 97 GLU A CA 1
ATOM 783 C C . GLU A 1 99 ? -19.124 -17.882 -28.373 1.00 16.80 97 GLU A C 1
ATOM 784 O O . GLU A 1 99 ? -20.358 -17.980 -28.458 1.00 16.45 97 GLU A O 1
ATOM 790 N N A ASP A 1 100 ? -18.491 -17.555 -27.242 0.52 16.86 98 ASP A N 1
ATOM 791 N N B ASP A 1 100 ? -18.487 -17.518 -27.253 0.48 15.75 98 ASP A N 1
ATOM 792 C CA A ASP A 1 100 ? -19.238 -17.321 -26.012 0.52 17.19 98 ASP A CA 1
ATOM 793 C CA B ASP A 1 100 ? -19.194 -17.246 -26.009 0.48 15.44 98 ASP A CA 1
ATOM 794 C C A ASP A 1 100 ? -20.090 -16.056 -26.092 0.52 18.62 98 ASP A C 1
ATOM 795 C C B ASP A 1 100 ? -20.131 -16.094 -26.192 0.48 16.57 98 ASP A C 1
ATOM 796 O O A ASP A 1 100 ? -21.174 -16.025 -25.504 0.52 18.57 98 ASP A O 1
ATOM 797 O O B ASP A 1 100 ? -21.283 -16.155 -25.744 0.48 15.71 98 ASP A O 1
ATOM 806 N N . ASP A 1 101 ? -19.650 -15.033 -26.836 1.00 17.11 99 ASP A N 1
ATOM 807 C CA . ASP A 1 101 ? -20.454 -13.839 -27.020 1.00 16.91 99 ASP A CA 1
ATOM 808 C C . ASP A 1 101 ? -21.698 -14.148 -27.842 1.00 18.30 99 ASP A C 1
ATOM 809 O O . ASP A 1 101 ? -22.793 -13.669 -27.510 1.00 17.60 99 ASP A O 1
ATOM 814 N N . ILE A 1 102 ? -21.584 -15.019 -28.855 1.00 16.45 100 ILE A N 1
ATOM 815 C CA . ILE A 1 102 ? -22.761 -15.419 -29.632 1.00 15.93 100 ILE A CA 1
ATOM 816 C C . ILE A 1 102 ? -23.665 -16.257 -28.740 1.00 19.22 100 ILE A C 1
ATOM 817 O O . ILE A 1 102 ? -24.886 -16.022 -28.685 1.00 19.39 100 ILE A O 1
ATOM 822 N N . MET A 1 103 ? -23.105 -17.267 -28.048 1.00 17.98 101 MET A N 1
ATOM 823 C CA . MET A 1 103 ? -23.913 -18.140 -27.209 1.00 17.96 101 MET A CA 1
ATOM 824 C C . MET A 1 103 ? -24.698 -17.353 -26.172 1.00 20.05 101 MET A C 1
ATOM 825 O O . MET A 1 103 ? -25.848 -17.712 -25.913 1.00 20.45 101 MET A O 1
ATOM 830 N N . ASP A 1 104 ? -24.091 -16.330 -25.549 1.00 18.87 102 ASP A N 1
ATOM 831 C CA . ASP A 1 104 ? -24.706 -15.565 -24.458 1.00 19.82 102 ASP A CA 1
ATOM 832 C C . ASP A 1 104 ? -25.493 -14.371 -24.921 1.00 24.74 102 ASP A C 1
ATOM 833 O O . ASP A 1 104 ? -26.117 -13.710 -24.068 1.00 24.57 102 ASP A O 1
ATOM 838 N N . GLY A 1 105 ? -25.486 -14.060 -26.223 1.00 21.25 103 GLY A N 1
ATOM 839 C CA . GLY A 1 105 ? -2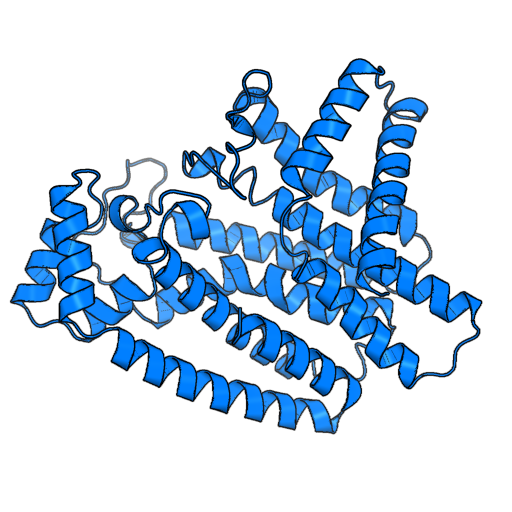6.173 -12.887 -26.751 1.00 21.28 103 GLY A CA 1
ATOM 840 C C . GLY A 1 105 ? -25.597 -11.598 -26.206 1.00 24.34 103 GLY A C 1
ATOM 841 O O . GLY A 1 105 ? -26.321 -10.613 -26.003 1.00 25.42 103 GLY A O 1
ATOM 842 N N . SER A 1 106 ? -24.277 -11.589 -25.972 1.00 21.67 104 SER A N 1
ATOM 843 C CA . SER A 1 106 ? -23.588 -10.433 -25.436 1.00 21.37 104 SER A CA 1
ATOM 844 C C . SER A 1 106 ? -23.558 -9.265 -26.404 1.00 24.53 104 SER A C 1
ATOM 845 O O . SER A 1 106 ? -23.637 -9.446 -27.618 1.00 23.26 104 SER A O 1
ATOM 848 N N . VAL A 1 107 ? -23.467 -8.046 -25.868 1.00 22.48 105 VAL A N 1
ATOM 849 C CA . VAL A 1 107 ? -23.528 -6.846 -26.666 1.00 22.89 105 VAL A CA 1
ATOM 850 C C . VAL A 1 107 ? -22.166 -6.234 -26.894 1.00 23.66 105 VAL A C 1
ATOM 851 O O . VAL A 1 107 ? -21.848 -5.842 -28.017 1.00 23.59 105 VAL A O 1
ATOM 855 N N . MET A 1 108 ? -21.360 -6.106 -25.838 1.00 23.60 106 MET A N 1
ATOM 856 C CA . MET A 1 108 ? -20.045 -5.483 -25.927 1.00 23.91 106 MET A CA 1
ATOM 857 C C . MET A 1 108 ? -18.947 -6.381 -25.367 1.00 25.57 106 MET A C 1
ATOM 858 O O . MET A 1 108 ? -19.232 -7.249 -24.534 1.00 26.04 106 MET A O 1
ATOM 863 N N . ARG A 1 109 ? -17.697 -6.171 -25.829 1.00 25.61 107 ARG A N 1
ATOM 864 C CA . ARG A 1 109 ? -16.473 -6.909 -25.449 1.00 27.48 107 ARG A CA 1
ATOM 865 C C . ARG A 1 109 ? -15.267 -5.967 -25.712 1.00 35.14 107 ARG A C 1
ATOM 866 O O . ARG A 1 109 ? -15.185 -5.380 -26.794 1.00 32.92 107 ARG A O 1
ATOM 874 N N . ARG A 1 110 ? -14.319 -5.859 -24.748 1.00 36.28 108 ARG A N 1
ATOM 875 C CA . ARG A 1 110 ? -13.103 -5.019 -24.862 1.00 37.03 108 ARG A CA 1
ATOM 876 C C . ARG A 1 110 ? -13.432 -3.565 -25.323 1.00 44.13 108 ARG A C 1
ATOM 877 O O . ARG A 1 110 ? -12.701 -2.997 -26.141 1.00 45.70 108 ARG A O 1
ATOM 885 N N . GLY A 1 111 ? -14.550 -3.019 -24.820 1.00 40.88 109 GLY A N 1
ATOM 886 C CA . GLY A 1 111 ? -15.057 -1.675 -25.102 1.00 40.63 109 GLY A CA 1
ATOM 887 C C . GLY A 1 111 ? -15.741 -1.428 -26.441 1.00 42.64 109 GLY A C 1
ATOM 888 O O . GLY A 1 111 ? -16.172 -0.299 -26.721 1.00 43.26 109 GLY A O 1
ATOM 889 N N . LYS A 1 112 ? -15.864 -2.474 -27.278 1.00 35.36 110 LYS A N 1
ATOM 890 C CA . LYS A 1 112 ? -16.454 -2.369 -28.629 1.00 32.96 110 LYS A CA 1
ATOM 891 C C . LYS A 1 112 ? -17.593 -3.401 -28.813 1.00 29.06 110 LYS A C 1
ATOM 892 O O . LYS A 1 112 ? -17.699 -4.307 -27.972 1.00 26.05 110 LYS A O 1
ATOM 898 N N . PRO A 1 113 ? -18.404 -3.365 -29.902 1.00 24.94 111 PRO A N 1
ATOM 899 C CA . PRO A 1 113 ? -19.412 -4.412 -30.069 1.00 24.44 111 PRO A CA 1
ATOM 900 C C . PRO A 1 113 ? -18.768 -5.782 -30.230 1.00 22.56 111 PRO A C 1
ATOM 901 O O . PRO A 1 113 ? -17.668 -5.926 -30.752 1.00 22.24 111 PRO A O 1
ATOM 905 N N . CYS A 1 114 ? -19.499 -6.790 -29.782 1.00 19.98 112 CYS A N 1
ATOM 906 C CA . CYS A 1 114 ? -19.049 -8.169 -29.996 1.00 19.14 112 CYS A CA 1
ATOM 907 C C . CYS A 1 114 ? -18.916 -8.400 -31.486 1.00 19.50 112 CYS A C 1
ATOM 908 O O . CYS A 1 114 ? -19.656 -7.792 -32.287 1.00 19.21 112 CYS A O 1
ATOM 911 N N . TRP A 1 115 ? -17.987 -9.290 -31.879 1.00 17.91 113 TRP A N 1
ATOM 912 C CA . TRP A 1 115 ? -17.703 -9.497 -33.301 1.00 17.63 113 TRP A CA 1
ATOM 913 C C . TRP A 1 115 ? -18.940 -9.829 -34.129 1.00 18.09 113 TRP A C 1
ATOM 914 O O . TRP A 1 115 ? -19.113 -9.258 -35.210 1.00 18.06 113 TRP A O 1
ATOM 925 N N . TYR A 1 116 ? -19.802 -10.702 -33.627 1.00 16.84 114 TYR A N 1
ATOM 926 C CA . TYR A 1 116 ? -20.976 -11.097 -34.394 1.00 16.63 114 TYR A CA 1
ATOM 927 C C . TYR A 1 116 ? -21.914 -9.939 -34.689 1.00 18.33 114 TYR A C 1
ATOM 928 O O . TYR A 1 116 ? -22.724 -10.042 -35.627 1.00 18.23 114 TYR A O 1
ATOM 937 N N . ARG A 1 117 ? -21.838 -8.862 -33.869 1.00 17.30 115 ARG A N 1
ATOM 938 C CA . ARG A 1 117 ? -22.695 -7.690 -34.013 1.00 17.67 115 ARG A CA 1
ATOM 939 C C . ARG A 1 117 ? -22.201 -6.701 -35.023 1.00 19.89 115 ARG A C 1
ATOM 940 O O . ARG A 1 117 ? -22.942 -5.771 -35.360 1.00 21.17 115 ARG A O 1
ATOM 948 N N . PHE A 1 118 ? -20.992 -6.884 -35.568 1.00 18.66 116 PHE A N 1
ATOM 949 C CA . PHE A 1 118 ? -20.533 -5.968 -36.605 1.00 18.69 116 PHE A CA 1
ATOM 950 C C . PHE A 1 118 ? -21.485 -6.115 -37.812 1.00 20.06 116 PHE A C 1
ATOM 951 O O . PHE A 1 118 ? -21.917 -7.231 -38.115 1.00 19.91 116 PHE A O 1
ATOM 959 N N . PRO A 1 119 ? -21.847 -5.009 -38.481 1.00 19.82 117 PRO A N 1
ATOM 960 C CA . PRO A 1 119 ? -22.891 -5.084 -39.517 1.00 19.66 117 PRO A CA 1
ATOM 961 C C . PRO A 1 119 ? -22.637 -6.061 -40.657 1.00 19.33 117 PRO A C 1
ATOM 962 O O . PRO A 1 119 ? -23.594 -6.682 -41.151 1.00 19.65 117 PRO A O 1
ATOM 966 N N . GLY A 1 120 ? -21.389 -6.161 -41.087 1.00 19.41 118 GLY A N 1
ATOM 967 C CA . GLY A 1 120 ? -21.018 -7.038 -42.191 1.00 19.70 118 GLY A CA 1
ATOM 968 C C . GLY A 1 120 ? -20.500 -8.395 -41.761 1.00 20.36 118 GLY A C 1
ATOM 969 O O . GLY A 1 120 ? -19.903 -9.112 -42.569 1.00 20.61 118 GLY A O 1
ATOM 970 N N . VAL A 1 121 ? -20.712 -8.770 -40.498 1.00 17.91 119 VAL A N 1
ATOM 971 C CA . VAL A 1 121 ? -20.276 -10.063 -39.965 1.00 16.50 119 VAL A CA 1
ATOM 972 C C . VAL A 1 121 ? -21.514 -10.940 -39.840 1.00 20.10 119 VAL A C 1
ATOM 973 O O . VAL A 1 121 ? -21.747 -11.780 -40.719 1.00 20.77 119 VAL A O 1
ATOM 977 N N . THR A 1 122 ? -22.357 -10.701 -38.814 1.00 17.73 120 THR A N 1
ATOM 978 C CA . THR A 1 122 ? -23.557 -11.493 -38.490 1.00 17.19 120 THR A CA 1
ATOM 979 C C . THR A 1 122 ? -23.163 -12.827 -37.868 1.00 18.47 120 THR A C 1
ATOM 980 O O . THR A 1 122 ? -22.029 -13.317 -38.029 1.00 18.41 120 THR A O 1
ATOM 984 N N . THR A 1 123 ? -24.126 -13.470 -37.204 1.00 17.49 121 THR A N 1
ATOM 985 C CA . THR A 1 123 ? -23.894 -14.746 -36.561 1.00 17.11 121 THR A CA 1
ATOM 986 C C . THR A 1 123 ? -23.519 -15.798 -37.566 1.00 19.10 121 THR A C 1
ATOM 987 O O . THR A 1 123 ? -22.665 -16.640 -37.258 1.00 18.94 121 THR A O 1
ATOM 991 N N . GLN A 1 124 ? -24.081 -15.756 -38.767 1.00 18.06 122 GLN A N 1
ATOM 992 C CA . GLN A 1 124 ? -23.770 -16.755 -39.775 1.00 20.12 122 GLN A CA 1
ATOM 993 C C . GLN A 1 124 ? -22.287 -16.780 -40.080 1.00 21.59 122 GLN A C 1
ATOM 994 O O . GLN A 1 124 ? -21.726 -17.869 -40.220 1.00 24.83 122 GLN A O 1
ATOM 1000 N N . CYS A 1 125 ? -21.628 -15.637 -40.155 1.00 17.74 123 CYS A N 1
ATOM 1001 C CA . CYS A 1 125 ? -20.204 -15.639 -40.393 1.00 18.54 123 CYS A CA 1
ATOM 1002 C C . CYS A 1 125 ? -19.426 -15.794 -39.128 1.00 17.59 123 CYS A C 1
ATOM 1003 O O . CYS A 1 125 ? -18.398 -16.477 -39.149 1.00 16.86 123 CYS A O 1
ATOM 1006 N N . ALA A 1 126 ? -19.857 -15.181 -38.027 1.00 16.21 124 ALA A N 1
ATOM 1007 C CA . ALA A 1 126 ? -19.061 -15.157 -36.813 1.00 15.38 124 ALA A CA 1
ATOM 1008 C C . ALA A 1 126 ? -18.814 -16.521 -36.206 1.00 15.98 124 ALA A C 1
ATOM 1009 O O . ALA A 1 126 ? -17.726 -16.746 -35.695 1.00 15.67 124 ALA A O 1
ATOM 1011 N N . ILE A 1 127 ? -19.792 -17.433 -36.270 1.00 14.93 125 ILE A N 1
ATOM 1012 C CA . ILE A 1 127 ? -19.554 -18.768 -35.754 1.00 15.03 125 ILE A CA 1
ATOM 1013 C C . ILE A 1 127 ? -18.347 -19.380 -36.489 1.00 15.04 125 ILE A C 1
ATOM 1014 O O . ILE A 1 127 ? -17.446 -19.944 -35.850 1.00 15.49 125 ILE A O 1
ATOM 1019 N N . ASN A 1 128 ? -18.333 -19.260 -37.812 1.00 15.40 126 ASN A N 1
ATOM 1020 C CA . ASN A 1 128 ? -17.243 -19.818 -38.586 1.00 15.80 126 ASN A CA 1
ATOM 1021 C C . ASN A 1 128 ? -15.943 -19.073 -38.372 1.00 15.61 126 ASN A C 1
ATOM 1022 O O . ASN A 1 128 ? -14.872 -19.702 -38.335 1.00 15.44 126 ASN A O 1
ATOM 1027 N N . ASP A 1 129 ? -15.998 -17.738 -38.187 1.00 16.25 127 ASP A N 1
ATOM 1028 C CA . ASP A 1 129 ? -14.770 -16.981 -37.883 1.00 15.53 127 ASP A CA 1
ATOM 1029 C C . ASP A 1 129 ? -14.153 -17.476 -36.601 1.00 16.40 127 ASP A C 1
ATOM 1030 O O . ASP A 1 129 ? -12.930 -17.600 -36.508 1.00 16.41 127 ASP A O 1
ATOM 1035 N N . GLY A 1 130 ? -14.978 -17.813 -35.618 1.00 15.87 128 GLY A N 1
ATOM 1036 C CA . GLY A 1 130 ? -14.495 -18.381 -34.359 1.00 15.67 128 GLY A CA 1
ATOM 1037 C C . GLY A 1 130 ? -13.814 -19.732 -34.583 1.00 16.87 128 GLY A C 1
ATOM 1038 O O . GLY A 1 130 ? -12.760 -20.031 -33.993 1.00 16.57 128 GLY A O 1
ATOM 1039 N N . ILE A 1 131 ? -14.370 -20.541 -35.476 1.00 16.36 129 ILE A N 1
ATOM 1040 C CA . ILE A 1 131 ? -13.760 -21.838 -35.838 1.00 15.75 129 ILE A CA 1
ATOM 1041 C C . ILE A 1 131 ? -12.388 -21.599 -36.488 1.00 16.97 129 ILE A C 1
ATOM 1042 O O . ILE A 1 131 ? -11.410 -22.296 -36.139 1.00 16.50 129 ILE A O 1
ATOM 1047 N N . ILE A 1 132 ? -12.285 -20.619 -37.390 1.00 15.05 130 ILE A N 1
ATOM 1048 C CA . ILE A 1 132 ? -11.021 -20.309 -38.040 1.00 14.70 130 ILE A CA 1
ATOM 1049 C C . ILE A 1 132 ? -10.005 -19.856 -37.010 1.00 15.98 130 ILE A C 1
ATOM 1050 O O . ILE A 1 132 ? -8.848 -20.250 -37.129 1.00 15.30 130 ILE A O 1
ATOM 1055 N N . LEU A 1 133 ? -10.394 -19.044 -36.017 1.00 15.15 131 LEU A N 1
ATOM 1056 C CA . LEU A 1 133 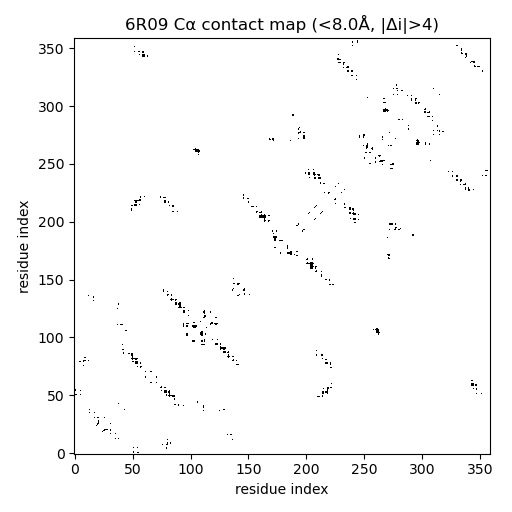? -9.412 -18.601 -35.019 1.00 15.00 131 LEU A CA 1
ATOM 1057 C C . LEU A 1 133 ? -8.751 -19.783 -34.347 1.00 16.61 131 LEU A C 1
ATOM 1058 O O . LEU A 1 133 ? -7.536 -19.769 -34.151 1.00 16.17 131 LEU A O 1
ATOM 1063 N N . LYS A 1 134 ? -9.536 -20.807 -33.953 1.00 15.50 132 LYS A N 1
ATOM 1064 C CA . LYS A 1 134 ? -8.860 -21.958 -33.352 1.00 15.72 132 LYS A CA 1
ATOM 1065 C C . LYS A 1 134 ? -8.072 -22.754 -34.368 1.00 16.47 132 LYS A C 1
ATOM 1066 O O . LYS A 1 134 ? -6.998 -23.258 -34.022 1.00 15.42 132 LYS A O 1
ATOM 1072 N N . SER A 1 135 ? -8.522 -22.866 -35.598 1.00 15.29 133 SER A N 1
ATOM 1073 C CA . SER A 1 135 ? -7.730 -23.597 -36.594 1.00 14.86 133 SER A CA 1
ATOM 1074 C C . SER A 1 135 ? -6.364 -22.914 -36.792 1.00 16.31 133 SER A C 1
ATOM 1075 O O . SER A 1 135 ? -5.328 -23.604 -36.937 1.00 15.95 133 SER A O 1
ATOM 1078 N N . TRP A 1 136 ? -6.335 -21.567 -36.754 1.00 15.41 134 TRP A N 1
ATOM 1079 C CA . TRP A 1 136 ? -5.077 -20.844 -36.865 1.00 15.45 134 TRP A CA 1
ATOM 1080 C C . TRP A 1 136 ? -4.080 -21.232 -35.787 1.00 16.32 134 TRP A C 1
ATOM 1081 O O . TRP A 1 136 ? -2.876 -21.221 -36.040 1.00 16.88 134 TRP A O 1
ATOM 1092 N N . THR A 1 137 ? -4.541 -21.572 -34.580 1.00 16.25 135 THR A N 1
ATOM 1093 C CA . THR A 1 137 ? -3.578 -21.984 -33.533 1.00 16.66 135 THR A CA 1
ATOM 1094 C C . THR A 1 137 ? -2.814 -23.212 -33.954 1.00 16.89 135 THR A C 1
ATOM 1095 O O . THR A 1 137 ? -1.632 -23.323 -33.675 1.00 16.65 135 THR A O 1
ATOM 1099 N N . GLN A 1 138 ? -3.479 -24.140 -34.651 1.00 16.59 136 GLN A N 1
ATOM 1100 C CA . GLN A 1 138 ? -2.821 -25.354 -35.105 1.00 17.08 136 GLN A CA 1
ATOM 1101 C C . GLN A 1 138 ? -1.933 -25.090 -36.300 1.00 19.33 136 GLN A C 1
ATOM 1102 O O . GLN A 1 138 ? -0.817 -25.626 -36.346 1.00 19.28 136 GLN A O 1
ATOM 1108 N N . ILE A 1 139 ? -2.369 -24.216 -37.236 1.00 17.67 137 ILE A N 1
ATOM 1109 C CA . ILE A 1 139 ? -1.527 -23.897 -38.378 1.00 18.59 137 ILE A CA 1
ATOM 1110 C C . ILE A 1 139 ? -0.238 -23.281 -37.889 1.00 21.35 137 ILE A C 1
ATOM 1111 O O . ILE A 1 139 ? 0.826 -23.652 -38.409 1.00 21.99 137 ILE A O 1
ATOM 1116 N N . MET A 1 140 ? -0.276 -22.387 -36.868 1.00 19.46 138 MET A N 1
ATOM 1117 C CA . MET A 1 140 ? 0.909 -21.780 -36.250 1.00 19.92 138 MET A CA 1
ATOM 1118 C C . MET A 1 140 ? 1.831 -22.848 -35.729 1.00 20.91 138 MET A C 1
ATOM 1119 O O . MET A 1 140 ? 3.064 -22.783 -35.920 1.00 21.20 138 MET A O 1
ATOM 1124 N N . ALA A 1 141 ? 1.290 -23.760 -34.918 1.00 19.45 139 ALA A N 1
ATOM 1125 C CA . ALA A 1 141 ? 2.125 -24.757 -34.260 1.00 18.68 139 ALA A CA 1
ATOM 1126 C C . ALA A 1 141 ? 2.842 -25.640 -35.283 1.00 19.59 139 ALA A C 1
ATOM 1127 O O . ALA A 1 141 ? 4.051 -25.838 -35.191 1.00 19.13 139 ALA A O 1
ATOM 1129 N N . TRP A 1 142 ? 2.104 -26.160 -36.269 1.00 18.72 140 TRP A N 1
ATOM 1130 C CA . TRP A 1 142 ? 2.726 -27.055 -37.248 1.00 19.14 140 TRP A CA 1
ATOM 1131 C C . TRP A 1 142 ? 3.737 -26.342 -38.098 1.00 20.21 140 TRP A C 1
ATOM 1132 O O . TRP A 1 142 ? 4.746 -26.954 -38.469 1.00 21.24 140 TRP A O 1
ATOM 1143 N N . HIS A 1 143 ? 3.523 -25.055 -38.399 1.00 19.05 141 HIS A N 1
ATOM 1144 C CA . HIS A 1 143 ? 4.499 -24.325 -39.207 1.00 19.46 141 HIS A CA 1
ATOM 1145 C C . HIS A 1 143 ? 5.738 -23.929 -38.398 1.00 21.87 141 HIS A C 1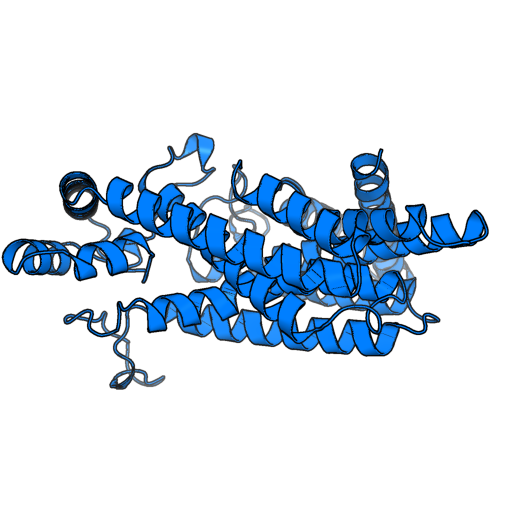
ATOM 1146 O O . HIS A 1 143 ? 6.880 -24.293 -38.763 1.00 22.38 141 HIS A O 1
ATOM 1153 N N . TYR A 1 144 ? 5.551 -23.210 -37.284 1.00 19.13 142 TYR A N 1
ATOM 1154 C CA . TYR A 1 144 ? 6.699 -22.718 -36.549 1.00 18.80 142 TYR A CA 1
ATOM 1155 C C . TYR A 1 144 ? 7.419 -23.763 -35.745 1.00 20.76 142 TYR A C 1
ATOM 1156 O O . TYR A 1 144 ? 8.636 -23.633 -35.539 1.00 19.87 142 TYR A O 1
ATOM 1165 N N . PHE A 1 145 ? 6.701 -24.811 -35.324 1.00 18.87 143 PHE A N 1
ATOM 1166 C CA . PHE A 1 145 ? 7.321 -25.809 -34.462 1.00 19.42 143 PHE A CA 1
ATOM 1167 C C . PHE A 1 145 ? 7.547 -27.149 -35.108 1.00 21.36 143 PHE A C 1
ATOM 1168 O O . PHE A 1 145 ? 7.825 -28.147 -34.410 1.00 20.93 143 PHE A O 1
ATOM 1176 N N . ALA A 1 146 ? 7.473 -27.183 -36.449 1.00 22.98 144 ALA A N 1
ATOM 1177 C CA . ALA A 1 146 ? 7.647 -28.403 -37.262 1.00 24.80 144 ALA A CA 1
ATOM 1178 C C . ALA A 1 146 ? 8.793 -29.314 -36.830 1.00 28.46 144 ALA A C 1
ATOM 1179 O O . ALA A 1 146 ? 8.599 -30.524 -36.736 1.00 29.16 144 ALA A O 1
ATOM 1181 N N . ASP A 1 147 ? 9.949 -28.738 -36.569 1.00 26.26 145 ASP A N 1
ATOM 1182 C CA . ASP A 1 147 ? 11.111 -29.561 -36.213 1.00 28.66 145 ASP A CA 1
ATOM 1183 C C . ASP A 1 147 ? 11.491 -29.516 -34.741 1.00 30.77 145 ASP A C 1
ATOM 1184 O O . ASP A 1 147 ? 12.597 -29.933 -34.382 1.00 31.09 145 ASP A O 1
ATOM 1189 N N . ARG A 1 148 ? 10.579 -29.061 -33.877 1.00 24.70 146 ARG A N 1
ATOM 1190 C CA . ARG A 1 148 ? 10.908 -28.914 -32.474 1.00 22.17 146 ARG A CA 1
ATOM 1191 C C . ARG A 1 148 ? 10.662 -30.167 -31.705 1.00 22.24 146 ARG A C 1
ATOM 1192 O O . ARG A 1 148 ? 9.655 -30.827 -31.880 1.00 22.02 146 ARG A O 1
ATOM 1200 N N . PRO A 1 149 ? 11.528 -30.446 -30.732 1.00 20.36 147 PRO A N 1
ATOM 1201 C CA . PRO A 1 149 ? 11.337 -31.649 -29.921 1.00 20.97 147 PRO A CA 1
ATOM 1202 C C . PRO A 1 149 ? 10.069 -31.623 -29.091 1.00 21.57 147 PRO A C 1
ATOM 1203 O O . PRO A 1 149 ? 9.535 -32.673 -28.735 1.00 23.56 147 PRO A O 1
ATOM 1207 N N . PHE A 1 150 ? 9.583 -30.420 -28.784 1.00 19.07 148 PHE A N 1
ATOM 1208 C CA . PHE A 1 150 ? 8.436 -30.273 -27.931 1.00 18.80 148 PHE A CA 1
ATOM 1209 C C . PHE A 1 150 ? 7.100 -30.240 -28.652 1.00 19.96 148 PHE A C 1
ATOM 1210 O O . PHE A 1 150 ? 6.081 -30.061 -27.985 1.00 19.05 148 PHE A O 1
ATOM 1218 N N . LEU A 1 151 ? 7.093 -30.354 -29.985 1.00 19.31 149 LEU A N 1
ATOM 1219 C CA . LEU A 1 151 ? 5.842 -30.251 -30.737 1.00 19.30 149 LEU A CA 1
ATOM 1220 C C . LEU A 1 151 ? 4.779 -31.229 -30.254 1.00 19.24 149 LEU A C 1
ATOM 1221 O O . LEU A 1 151 ? 3.632 -30.837 -30.024 1.00 18.84 149 LEU A O 1
ATOM 1226 N N . LYS A 1 152 ? 5.137 -32.486 -30.082 1.00 18.74 150 LYS A N 1
ATOM 1227 C CA . LYS A 1 152 ? 4.181 -33.495 -29.669 1.00 18.65 150 LYS A CA 1
ATOM 1228 C C . LYS A 1 152 ? 3.572 -33.139 -28.302 1.00 19.60 150 LYS A C 1
ATOM 1229 O O . LYS A 1 152 ? 2.339 -33.123 -28.153 1.00 19.55 150 LYS A O 1
ATOM 1235 N N . ASP A 1 153 ? 4.402 -32.837 -27.294 1.00 18.93 151 ASP A N 1
ATOM 1236 C CA . ASP A 1 153 ? 3.883 -32.501 -25.970 1.00 18.31 151 ASP A CA 1
ATOM 1237 C C . ASP A 1 153 ? 3.052 -31.248 -25.995 1.00 18.12 151 ASP A C 1
ATOM 1238 O O . ASP A 1 153 ? 2.047 -31.169 -25.293 1.00 18.49 151 ASP A O 1
ATOM 1243 N N . LEU A 1 154 ? 3.466 -30.274 -26.783 1.00 17.01 152 LEU A N 1
ATOM 1244 C CA . LEU A 1 154 ? 2.741 -29.017 -26.856 1.00 16.23 152 LEU A CA 1
ATOM 1245 C C . LEU A 1 154 ? 1.352 -29.239 -27.458 1.00 17.60 152 LEU A C 1
ATOM 1246 O O . LEU A 1 154 ? 0.349 -28.734 -26.932 1.00 17.16 152 LEU A O 1
ATOM 1251 N N . LEU A 1 155 ? 1.282 -29.957 -28.591 1.00 16.83 153 LEU A N 1
ATOM 1252 C CA . LEU A 1 155 ? -0.050 -30.197 -29.200 1.00 16.67 153 LEU A CA 1
ATOM 1253 C C . LEU A 1 155 ? -0.949 -31.019 -28.297 1.00 17.59 153 LEU A C 1
ATOM 1254 O O . LEU A 1 155 ? -2.161 -30.767 -28.233 1.00 17.25 153 LEU A O 1
ATOM 1259 N N . CYS A 1 156 ? -0.389 -32.005 -27.587 1.00 17.27 154 CYS A N 1
ATOM 1260 C CA . CYS A 1 156 ? -1.178 -32.831 -26.705 1.00 19.08 154 CYS A CA 1
ATOM 1261 C C . CYS A 1 156 ? -1.725 -32.023 -25.526 1.00 18.61 154 CYS A C 1
ATOM 1262 O O . CYS A 1 156 ? -2.919 -32.115 -25.208 1.00 18.78 154 CYS A O 1
ATOM 1265 N N . LEU A 1 157 ? -0.890 -31.179 -24.938 1.00 17.67 155 LEU A N 1
ATOM 1266 C CA . LEU A 1 157 ? -1.295 -30.274 -23.848 1.00 18.42 155 LEU A CA 1
ATOM 1267 C C . LEU A 1 157 ? -2.389 -29.309 -24.340 1.00 17.72 155 LEU A C 1
ATOM 1268 O O . LEU A 1 157 ? -3.401 -29.139 -23.680 1.00 17.91 155 LEU A O 1
ATOM 1273 N N . PHE A 1 158 ? -2.171 -28.690 -25.501 1.00 15.87 156 PHE A N 1
ATOM 1274 C CA . PHE A 1 158 ? -3.092 -27.727 -26.022 1.00 15.54 156 PHE A CA 1
ATOM 1275 C C . PHE A 1 158 ? -4.483 -28.334 -26.229 1.00 15.99 156 PHE A C 1
ATOM 1276 O O . PHE A 1 158 ? -5.498 -27.734 -25.873 1.00 15.54 156 PHE A O 1
ATOM 1284 N N . GLN A 1 159 ? -4.525 -29.532 -26.765 1.00 16.29 157 GLN A N 1
ATOM 1285 C CA . GLN A 1 159 ? -5.782 -30.212 -27.004 1.00 17.10 157 GLN A CA 1
ATOM 1286 C C . GLN A 1 159 ? -6.510 -30.548 -25.701 1.00 18.45 157 GLN A C 1
ATOM 1287 O O . GLN A 1 159 ? -7.726 -30.320 -25.589 1.00 18.66 157 GLN A O 1
ATOM 1293 N N . LYS A 1 160 ? -5.765 -31.016 -24.702 1.00 17.59 158 LYS A N 1
ATOM 1294 C CA . LYS A 1 160 ? -6.375 -31.336 -23.411 1.00 18.35 158 LYS A CA 1
ATOM 1295 C C . LYS A 1 160 ? -6.927 -30.087 -22.770 1.00 18.08 158 LYS A C 1
ATOM 1296 O O . LYS A 1 160 ? -8.018 -30.141 -22.194 1.00 18.82 158 LYS A O 1
ATOM 1302 N N . VAL A 1 161 ? -6.211 -28.973 -22.849 1.00 16.64 159 VAL A N 1
ATOM 1303 C CA . VAL A 1 161 ? -6.652 -27.707 -22.276 1.00 16.70 159 VAL A CA 1
ATOM 1304 C C . VAL A 1 161 ? -7.903 -27.212 -23.014 1.00 18.36 159 VAL A C 1
ATOM 1305 O O . VAL A 1 161 ? -8.865 -26.768 -22.374 1.00 18.05 159 VAL A O 1
ATOM 1309 N N . ASP A 1 162 ? -7.920 -27.328 -24.347 1.00 16.23 160 ASP A N 1
ATOM 1310 C CA . ASP A 1 162 ? -9.071 -26.892 -25.117 1.00 16.43 160 ASP A CA 1
ATOM 1311 C C . ASP A 1 162 ? -10.302 -27.710 -24.771 1.00 16.63 160 ASP A C 1
ATOM 1312 O O . ASP A 1 162 ? -11.383 -27.119 -24.537 1.00 16.67 160 ASP A O 1
ATOM 1317 N N . TYR A 1 163 ? -10.156 -29.023 -24.675 1.00 16.59 161 TYR A N 1
ATOM 1318 C CA . TYR A 1 163 ? -11.270 -29.866 -24.303 1.00 16.47 161 TYR A CA 1
ATOM 1319 C C . TYR A 1 163 ? -11.784 -29.535 -22.886 1.00 18.14 161 TYR A C 1
ATOM 1320 O O . TYR A 1 163 ? -12.982 -29.369 -22.708 1.00 17.58 161 TYR A O 1
ATOM 1329 N N . ALA A 1 164 ? -10.879 -29.368 -21.917 1.00 16.93 162 ALA A N 1
ATOM 1330 C CA . ALA A 1 164 ? -11.285 -29.004 -20.559 1.00 17.11 162 ALA A CA 1
ATOM 1331 C C . ALA A 1 164 ? -12.075 -27.695 -20.576 1.00 18.55 162 ALA A C 1
ATOM 1332 O O . ALA A 1 164 ? -13.073 -27.560 -19.840 1.00 17.86 162 ALA A O 1
ATOM 1334 N N . THR A 1 165 ? -11.671 -26.731 -21.415 1.00 16.67 163 THR A N 1
ATOM 1335 C CA . THR A 1 165 ? -12.327 -25.432 -21.502 1.00 16.37 163 THR A CA 1
ATOM 1336 C C . THR A 1 165 ? -13.751 -25.595 -22.039 1.00 18.09 163 THR A C 1
ATOM 1337 O O . THR A 1 165 ? -14.695 -24.967 -21.538 1.00 17.26 163 THR A O 1
ATOM 1341 N N . ALA A 1 166 ? -13.923 -26.396 -23.116 1.00 16.34 164 ALA A N 1
ATOM 1342 C CA . ALA A 1 166 ? -15.259 -26.626 -23.670 1.00 16.11 164 ALA A CA 1
ATOM 1343 C C . ALA A 1 166 ? -16.152 -27.336 -22.652 1.00 17.32 164 ALA A C 1
ATOM 1344 O O . ALA A 1 166 ? -17.346 -27.002 -22.561 1.00 16.78 164 ALA A O 1
ATOM 1346 N N . VAL A 1 167 ? -15.589 -28.281 -21.902 1.00 16.99 165 VAL A N 1
ATOM 1347 C CA . VAL A 1 167 ? -16.377 -28.918 -20.839 1.00 17.26 165 VAL A CA 1
ATOM 1348 C C . VAL A 1 167 ? -16.764 -27.873 -19.778 1.00 18.69 165 VAL A C 1
ATOM 1349 O O . VAL A 1 167 ? -17.923 -27.854 -19.304 1.00 18.25 165 VAL A O 1
ATOM 1353 N N . GLY A 1 168 ? -15.841 -26.971 -19.451 1.00 18.17 166 GLY A N 1
ATOM 1354 C CA . GLY A 1 168 ? -16.113 -25.886 -18.500 1.00 18.66 166 GLY A CA 1
ATOM 1355 C C . GLY A 1 168 ? -17.218 -24.967 -18.977 1.00 19.23 166 GLY A C 1
ATOM 1356 O O . GLY A 1 168 ? -18.065 -24.549 -18.180 1.00 19.15 166 GLY A O 1
ATOM 1357 N N . GLN A 1 169 ? -17.278 -24.684 -20.280 1.00 17.92 167 GLN A N 1
ATOM 1358 C CA . GLN A 1 169 ? -18.337 -23.840 -20.830 1.00 17.39 167 GLN A CA 1
ATOM 1359 C C . GLN A 1 169 ? -19.685 -24.549 -20.635 1.00 17.41 167 GLN A C 1
ATOM 1360 O O . GLN A 1 169 ? -20.676 -23.898 -20.338 1.00 18.32 167 GLN A O 1
ATOM 1366 N N . MET A 1 170 ? -19.726 -25.860 -20.852 1.00 17.64 168 MET A N 1
ATOM 1367 C CA . MET A 1 170 ? -20.946 -26.630 -20.627 1.00 17.75 168 MET A CA 1
ATOM 1368 C C . MET A 1 170 ? -21.346 -26.492 -19.133 1.00 20.55 168 MET A C 1
ATOM 1369 O O . MET A 1 170 ? -22.501 -26.204 -18.826 1.00 19.79 168 MET A O 1
ATOM 1374 N N . TYR A 1 171 ? -20.384 -26.668 -18.196 1.00 18.61 169 TYR A N 1
ATOM 1375 C CA . TYR A 1 171 ? -20.700 -26.520 -16.761 1.00 18.75 169 TYR A CA 1
ATOM 1376 C C . TYR A 1 171 ? -21.237 -25.132 -16.466 1.00 21.36 169 TYR A C 1
ATOM 1377 O O . TYR A 1 171 ? -22.130 -24.982 -15.602 1.00 21.84 169 TYR A O 1
ATOM 1386 N N . ASP A 1 172 ? -20.713 -24.102 -17.133 1.00 19.77 170 ASP A N 1
ATOM 1387 C CA . ASP A 1 172 ? -21.099 -22.720 -16.873 1.00 20.55 170 ASP A CA 1
ATOM 1388 C C . ASP A 1 172 ? -22.499 -22.451 -17.376 1.00 21.60 170 ASP A C 1
ATOM 1389 O O . ASP A 1 172 ? -23.321 -21.912 -16.622 1.00 22.37 170 ASP A O 1
ATOM 1394 N N . VAL A 1 173 ? -22.793 -22.798 -18.625 1.00 20.86 171 VAL A N 1
ATOM 1395 C CA . VAL A 1 173 ? -24.076 -22.464 -19.248 1.00 21.56 171 VAL A CA 1
ATOM 1396 C C . VAL A 1 173 ? -25.227 -23.240 -18.642 1.00 22.92 171 VAL A C 1
ATOM 1397 O O . VAL A 1 173 ? -26.373 -22.803 -18.772 1.00 23.28 171 VAL A O 1
ATOM 1401 N N . THR A 1 174 ? -24.942 -24.369 -17.980 1.00 20.55 172 THR A N 1
ATOM 1402 C CA . THR A 1 174 ? -25.988 -25.192 -17.345 1.00 20.28 172 THR A CA 1
ATOM 1403 C C . THR A 1 174 ? -25.970 -25.060 -15.826 1.00 23.02 172 THR A C 1
ATOM 1404 O O . THR A 1 174 ? -26.679 -25.818 -15.168 1.00 21.70 172 THR A O 1
ATOM 1408 N N . SER A 1 175 ? -25.246 -24.089 -15.273 1.00 20.32 173 SER A N 1
ATOM 1409 C CA . SER A 1 175 ? -25.097 -23.959 -13.818 1.00 20.57 173 SER A CA 1
ATOM 1410 C C . SER A 1 175 ? -26.334 -23.499 -13.080 1.00 21.99 173 SER A C 1
ATOM 1411 O O . SER A 1 175 ? -26.380 -23.610 -11.869 1.00 22.91 173 SER A O 1
ATOM 1414 N N . MET A 1 176 ? -27.313 -22.969 -13.807 1.00 21.21 174 MET A N 1
ATOM 1415 C CA . MET A 1 176 ? -28.558 -22.489 -13.221 1.00 21.34 174 MET A CA 1
ATOM 1416 C C . MET A 1 176 ? -29.699 -23.459 -13.424 1.00 24.40 174 MET A C 1
ATOM 1417 O O . MET A 1 176 ? -30.843 -23.128 -13.074 1.00 22.92 174 MET A O 1
ATOM 1422 N N . CYS A 1 177 ? -29.416 -24.636 -13.950 1.00 23.91 175 CYS A N 1
ATOM 1423 C CA . CYS A 1 177 ? -30.418 -25.683 -14.125 1.00 27.89 175 CYS A CA 1
ATOM 1424 C C . CYS A 1 177 ? -30.235 -26.733 -13.050 1.00 26.31 175 CYS A C 1
ATOM 1425 O O . CYS A 1 177 ? -29.152 -26.814 -12.484 1.00 26.56 175 CYS A O 1
ATOM 1428 N N . ASP A 1 178 ? -31.276 -27.526 -12.735 1.00 24.44 176 ASP A N 1
ATOM 1429 C CA . ASP A 1 178 ? -31.083 -28.636 -11.796 1.00 23.53 176 ASP A CA 1
ATOM 1430 C C . ASP A 1 178 ? -30.532 -29.778 -12.596 1.00 24.61 176 ASP A C 1
ATOM 1431 O O . ASP A 1 178 ? -31.061 -30.069 -13.683 1.00 24.00 176 ASP A O 1
ATOM 1436 N N . SER A 1 179 ? -29.431 -30.385 -12.115 1.00 21.92 177 SER A N 1
ATOM 1437 C CA . SER A 1 179 ? -28.764 -31.458 -12.875 1.00 22.90 177 SER A CA 1
ATOM 1438 C C . SER A 1 179 ? -29.695 -32.607 -13.234 1.00 27.50 177 SER A C 1
ATOM 1439 O O . SER A 1 179 ? -29.649 -33.081 -14.371 1.00 27.09 177 SER A O 1
ATOM 1442 N N . ASN A 1 180 ? -30.587 -32.999 -12.301 1.00 29.12 178 ASN A N 1
ATOM 1443 C CA . ASN A 1 180 ? -31.498 -34.121 -12.560 1.00 29.93 178 ASN A CA 1
ATOM 1444 C C . ASN A 1 180 ? -32.558 -33.831 -13.622 1.00 34.72 178 ASN A C 1
ATOM 1445 O O . ASN A 1 180 ? -33.149 -34.782 -14.132 1.00 36.52 178 ASN A O 1
ATOM 1450 N N . LYS A 1 181 ? -32.744 -32.548 -14.022 1.00 28.60 179 LYS A N 1
ATOM 1451 C CA . LYS A 1 181 ? -33.695 -32.149 -15.061 1.00 28.74 179 LYS A CA 1
ATOM 1452 C C . LYS A 1 181 ? -33.045 -31.976 -16.442 1.00 29.19 179 LYS A C 1
ATOM 1453 O O . LYS A 1 181 ? -33.783 -31.771 -17.397 1.00 29.92 179 LYS A O 1
ATOM 1459 N N . LEU A 1 182 ? -31.689 -32.025 -16.574 1.00 26.03 180 LEU A N 1
ATOM 1460 C CA . LEU A 1 182 ? -31.037 -31.859 -17.883 1.00 25.93 180 LEU A CA 1
ATOM 1461 C C . LEU A 1 182 ? -31.544 -32.915 -18.819 1.00 26.25 180 LEU A C 1
ATOM 1462 O O . LEU A 1 182 ? -31.551 -34.087 -18.459 1.00 26.69 180 LEU A O 1
ATOM 1467 N N . ASP A 1 183 ? -32.000 -32.501 -20.000 1.00 21.93 181 ASP A N 1
ATOM 1468 C CA . ASP A 1 183 ? -32.587 -33.405 -20.957 1.00 20.66 181 ASP A CA 1
ATOM 1469 C C . ASP A 1 183 ? -32.687 -32.649 -22.266 1.00 23.07 181 ASP A C 1
ATOM 1470 O O . ASP A 1 183 ? -33.429 -31.668 -22.353 1.00 21.61 181 ASP A O 1
ATOM 1475 N N . PRO A 1 184 ? -31.971 -33.081 -23.311 1.00 20.83 182 PRO A N 1
ATOM 1476 C CA . PRO A 1 184 ? -32.106 -32.405 -24.609 1.00 21.74 182 PRO A CA 1
ATOM 1477 C C . PRO A 1 184 ? -33.528 -32.262 -25.132 1.00 24.14 182 PRO A C 1
ATOM 1478 O O . PRO A 1 184 ? -33.786 -31.332 -25.896 1.00 21.68 182 PRO A O 1
ATOM 1482 N N . GLU A 1 185 ? -34.436 -33.168 -24.757 1.00 22.99 183 GLU A N 1
ATOM 1483 C CA . GLU A 1 185 ? -35.810 -33.176 -25.252 1.00 24.32 183 GLU A CA 1
ATOM 1484 C C . GLU A 1 185 ? -36.749 -32.221 -24.524 1.00 26.66 183 GLU A C 1
ATOM 1485 O O . GLU A 1 185 ? -37.893 -32.036 -24.965 1.00 28.60 183 GLU A O 1
ATOM 1491 N N . VAL A 1 186 ? -36.313 -31.648 -23.398 1.00 22.88 184 VAL A N 1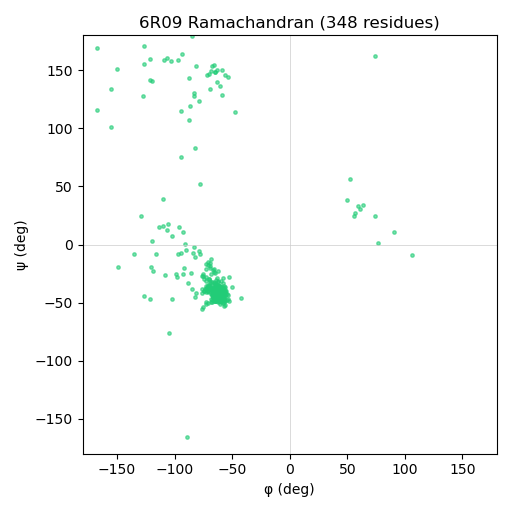
ATOM 1492 C CA . VAL A 1 186 ? -37.199 -30.828 -22.552 1.00 22.51 184 VAL A CA 1
ATOM 1493 C C . VAL A 1 186 ? -36.619 -29.464 -22.260 1.00 22.45 184 VAL A C 1
ATOM 1494 O O . VAL A 1 186 ? -35.494 -29.368 -21.776 1.00 21.63 184 VAL A O 1
ATOM 1498 N N . ALA A 1 187 ? -37.386 -28.398 -22.505 1.00 21.04 185 ALA A N 1
ATOM 1499 C CA . ALA A 1 187 ? -36.884 -27.052 -22.244 1.00 21.25 185 ALA A CA 1
ATOM 1500 C C . ALA A 1 187 ? -36.540 -26.897 -20.794 1.00 22.58 185 ALA A C 1
ATOM 1501 O O . ALA A 1 187 ? -37.251 -27.381 -19.915 1.00 24.96 185 ALA A O 1
ATOM 1503 N N . GLN A 1 188 ? -35.390 -26.276 -20.558 1.00 22.29 186 GLN A N 1
ATOM 1504 C CA . GLN A 1 188 ? -34.829 -26.275 -19.222 1.00 23.52 186 GLN A CA 1
ATOM 1505 C C . GLN A 1 188 ? -35.312 -25.182 -18.303 1.00 23.98 186 GLN A C 1
ATOM 1506 O O . GLN A 1 188 ? -35.068 -24.017 -18.597 1.00 23.66 186 GLN A O 1
ATOM 1512 N N . PRO A 1 189 ? -35.957 -25.519 -17.164 1.00 24.00 187 PRO A N 1
ATOM 1513 C CA . PRO A 1 189 ? -36.330 -24.467 -16.236 1.00 23.59 187 PRO A CA 1
ATOM 1514 C C . PRO A 1 189 ? -35.140 -24.080 -15.361 1.00 24.07 187 PRO A C 1
ATOM 1515 O O . PRO A 1 189 ? -34.262 -24.901 -15.074 1.00 24.05 187 PRO A O 1
ATOM 1519 N N . MET A 1 190 ? -35.141 -22.840 -14.890 1.00 21.78 188 MET A N 1
ATOM 1520 C CA . MET A 1 190 ? -34.148 -22.375 -13.951 1.00 22.66 188 MET A CA 1
ATOM 1521 C C . MET A 1 190 ? -34.410 -23.077 -12.604 1.00 23.41 188 MET A C 1
ATOM 1522 O O . MET A 1 190 ? -35.562 -23.333 -12.218 1.00 23.75 188 MET A O 1
ATOM 1527 N N . THR A 1 191 ? -33.338 -23.357 -11.864 1.00 21.64 189 THR A N 1
ATOM 1528 C CA . THR A 1 191 ? -33.446 -23.928 -10.520 1.00 21.06 189 THR A CA 1
ATOM 1529 C C . THR A 1 191 ? -34.307 -23.019 -9.647 1.00 24.78 189 THR A C 1
ATOM 1530 O O . THR A 1 191 ? -34.286 -21.786 -9.793 1.00 23.65 189 THR A O 1
ATOM 1534 N N . THR A 1 192 ? -35.062 -23.634 -8.735 1.00 23.75 190 THR A N 1
ATOM 1535 C CA . THR A 1 192 ? -35.815 -22.862 -7.762 1.00 23.92 190 THR A CA 1
ATOM 1536 C C . THR A 1 192 ? -35.189 -23.005 -6.389 1.00 26.97 190 THR A C 1
ATOM 1537 O O . THR A 1 192 ? -35.326 -22.106 -5.559 1.00 28.29 190 THR A O 1
ATOM 1541 N N . ASP A 1 193 ? -34.474 -24.126 -6.133 1.00 24.16 191 ASP A N 1
ATOM 1542 C CA . ASP A 1 193 ? -33.883 -24.344 -4.810 1.00 24.78 191 ASP A CA 1
ATOM 1543 C C . ASP A 1 193 ? -32.462 -23.830 -4.675 1.00 26.01 191 ASP A C 1
ATOM 1544 O O . ASP A 1 193 ? -32.013 -23.636 -3.542 1.00 27.26 191 ASP A O 1
ATOM 1549 N N . PHE A 1 194 ? -31.744 -23.617 -5.803 1.00 23.18 192 PHE A N 1
ATOM 1550 C CA . PHE A 1 194 ? -30.354 -23.160 -5.785 1.00 23.06 192 PHE A CA 1
ATOM 1551 C C . PHE A 1 194 ? -29.466 -24.105 -4.970 1.00 23.52 192 PHE A C 1
ATOM 1552 O O . PHE A 1 194 ? -28.402 -23.708 -4.517 1.00 24.06 192 PHE A O 1
ATOM 1560 N N . ALA A 1 195 ? -29.854 -25.388 -4.877 1.00 22.31 193 ALA A N 1
ATOM 1561 C CA . ALA A 1 195 ? -29.050 -26.352 -4.114 1.00 22.41 193 ALA A CA 1
ATOM 1562 C C . ALA A 1 195 ? -27.687 -26.625 -4.729 1.00 24.07 193 ALA A C 1
ATOM 1563 O O . ALA A 1 195 ? -26.751 -27.012 -4.032 1.00 23.99 193 ALA A O 1
ATOM 1565 N N . GLU A 1 196 ? -27.553 -26.368 -6.021 1.00 21.52 194 GLU A N 1
ATOM 1566 C CA . GLU A 1 196 ? -26.290 -26.573 -6.704 1.00 21.42 194 GLU A CA 1
ATOM 1567 C C . GLU A 1 196 ? -25.403 -25.293 -6.736 1.00 23.55 194 GLU A C 1
ATOM 1568 O O . GLU A 1 196 ? -24.378 -25.249 -7.424 1.00 23.54 194 GLU A O 1
ATOM 1574 N N . PHE A 1 197 ? -25.783 -24.260 -5.966 1.00 22.58 195 PHE A N 1
ATOM 1575 C CA . PHE A 1 197 ? -24.947 -23.070 -5.838 1.00 21.92 195 PHE A CA 1
ATOM 1576 C C . PHE A 1 197 ? -24.096 -23.269 -4.598 1.00 25.81 195 PHE A C 1
ATOM 1577 O O . PHE A 1 197 ? -24.398 -22.713 -3.537 1.00 27.01 195 PHE A O 1
ATOM 1585 N N . THR A 1 198 ? -23.072 -24.124 -4.707 1.00 22.33 196 THR A N 1
ATOM 1586 C CA . THR A 1 198 ? -22.192 -24.435 -3.593 1.00 23.63 196 THR A CA 1
ATOM 1587 C C . THR A 1 198 ? -20.773 -24.086 -3.948 1.00 24.76 196 THR A C 1
ATOM 1588 O O . THR A 1 198 ? -20.428 -24.069 -5.154 1.00 22.65 196 THR A O 1
ATOM 1592 N N . PRO A 1 199 ? -19.898 -23.912 -2.932 1.00 23.36 197 PRO A N 1
ATOM 1593 C CA . PRO A 1 199 ? -18.481 -23.680 -3.230 1.00 23.98 197 PRO A CA 1
ATOM 1594 C C . PRO A 1 199 ? -17.851 -24.780 -4.091 1.00 26.56 197 PRO A C 1
ATOM 1595 O O . PRO A 1 199 ? -17.150 -24.442 -5.038 1.00 24.91 197 PRO A O 1
ATOM 1599 N N . ALA A 1 200 ? -18.126 -26.079 -3.830 1.00 25.71 198 ALA A N 1
ATOM 1600 C CA . ALA A 1 200 ? -17.521 -27.151 -4.647 1.00 26.58 198 ALA A CA 1
ATOM 1601 C C . ALA A 1 200 ? -17.972 -27.140 -6.100 1.00 27.15 198 ALA A C 1
ATOM 1602 O O . ALA A 1 200 ? -17.178 -27.430 -6.998 1.00 26.65 198 ALA A O 1
ATOM 1604 N N . ILE A 1 201 ? -19.250 -26.805 -6.344 1.00 24.19 199 ILE A N 1
ATOM 1605 C CA . ILE A 1 201 ? -19.765 -26.788 -7.712 1.00 23.17 199 ILE A CA 1
ATOM 1606 C C . ILE A 1 201 ? -19.229 -25.562 -8.444 1.00 24.52 199 ILE A C 1
ATOM 1607 O O . ILE A 1 201 ? -18.832 -25.652 -9.619 1.00 21.93 199 ILE A O 1
ATOM 1612 N N . TYR A 1 202 ? -19.173 -24.425 -7.757 1.00 22.12 200 TYR A N 1
ATOM 1613 C CA . TYR A 1 202 ? -18.595 -23.215 -8.305 1.00 21.73 200 TYR A CA 1
ATOM 1614 C C . TYR A 1 202 ? -17.127 -23.483 -8.668 1.00 24.17 200 TYR A C 1
ATOM 1615 O O . TYR A 1 202 ? -16.698 -23.136 -9.776 1.00 21.46 200 TYR A O 1
ATOM 1624 N N . LYS A 1 203 ? -16.372 -24.135 -7.759 1.00 23.50 201 LYS A N 1
ATOM 1625 C CA . LYS A 1 203 ? -14.968 -24.423 -8.019 1.00 22.77 201 LYS A CA 1
ATOM 1626 C C . LYS A 1 203 ? -14.806 -25.322 -9.243 1.00 23.78 201 LYS A C 1
ATOM 1627 O O . LYS A 1 203 ? -13.857 -25.119 -10.014 1.00 22.51 201 LYS A O 1
ATOM 1633 N N . ARG A 1 204 ? -15.741 -26.276 -9.470 1.00 23.02 202 ARG A N 1
ATOM 1634 C CA . ARG A 1 204 ? -15.633 -27.121 -10.671 1.00 22.67 202 ARG A CA 1
ATOM 1635 C C . ARG A 1 204 ? -15.846 -26.275 -11.940 1.00 24.58 202 ARG A C 1
ATOM 1636 O O . ARG A 1 204 ? -15.118 -26.423 -12.943 1.00 23.20 202 ARG A O 1
ATOM 1644 N N . ILE A 1 205 ? -16.862 -25.409 -11.936 1.00 23.28 203 ILE A N 1
ATOM 1645 C CA . ILE A 1 205 ? -17.115 -24.580 -13.111 1.00 22.47 203 ILE A CA 1
ATOM 1646 C C . ILE A 1 205 ? -15.877 -23.792 -13.465 1.00 22.16 203 ILE A C 1
ATOM 1647 O O . ILE A 1 205 ? -15.446 -23.776 -14.620 1.00 21.03 203 ILE A O 1
ATOM 1652 N N . VAL A 1 206 ? -15.323 -23.088 -12.474 1.00 20.94 204 VAL A N 1
ATOM 1653 C CA . VAL A 1 206 ? -14.211 -22.214 -12.729 1.00 19.44 204 VAL A CA 1
ATOM 1654 C C . VAL A 1 206 ? -12.944 -22.944 -13.148 1.00 20.99 204 VAL A C 1
ATOM 1655 O O . VAL A 1 206 ? -12.235 -22.476 -14.054 1.00 20.66 204 VAL A O 1
ATOM 1659 N N . LYS A 1 207 ? -12.668 -24.081 -12.482 1.00 19.18 205 LYS A N 1
ATOM 1660 C CA . LYS A 1 207 ? -11.486 -24.872 -12.770 1.00 19.49 205 LYS A CA 1
ATOM 1661 C C . LYS A 1 207 ? -11.430 -25.182 -14.271 1.00 20.76 205 LYS A C 1
ATOM 1662 O O . LYS A 1 207 ? -10.444 -24.924 -14.955 1.00 21.70 205 LYS A O 1
ATOM 1668 N N . TYR A 1 208 ? -12.547 -25.654 -14.806 1.00 19.41 206 TYR A N 1
ATOM 1669 C CA . TYR A 1 208 ? -12.591 -26.045 -16.205 1.00 19.15 206 TYR A CA 1
ATOM 1670 C C . TYR A 1 208 ? -12.793 -24.900 -17.161 1.00 20.77 206 TYR A C 1
ATOM 1671 O O . TYR A 1 208 ? -12.117 -24.887 -18.203 1.00 20.91 206 TYR A O 1
ATOM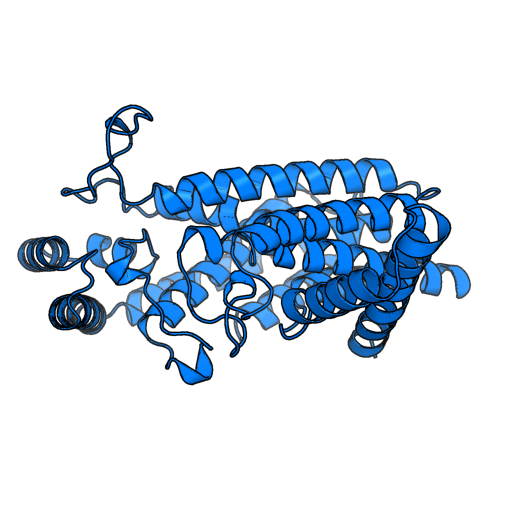 1680 N N . LYS A 1 209 ? -13.662 -23.942 -16.868 1.00 19.73 207 LYS A N 1
ATOM 1681 C CA . LYS A 1 209 ? -13.934 -22.911 -17.866 1.00 20.28 207 LYS A CA 1
ATOM 1682 C C . LYS A 1 209 ? -12.843 -21.865 -18.039 1.00 20.99 207 LYS A C 1
ATOM 1683 O O . LYS A 1 209 ? -12.769 -21.261 -19.113 1.00 20.64 207 LYS A O 1
ATOM 1689 N N . THR A 1 210 ? -12.025 -21.644 -16.989 1.00 19.34 208 THR A N 1
ATOM 1690 C CA . THR A 1 210 ? -11.033 -20.579 -17.021 1.00 20.86 208 THR A CA 1
ATOM 1691 C C . THR A 1 210 ? -9.608 -21.023 -16.711 1.00 22.24 208 THR A C 1
ATOM 1692 O O . THR A 1 210 ? -8.656 -20.574 -17.393 1.00 20.38 208 THR A O 1
ATOM 1696 N N . THR A 1 211 ? -9.425 -21.853 -15.679 1.00 19.07 209 THR A N 1
ATOM 1697 C CA . THR A 1 211 ? -8.054 -22.006 -15.179 1.00 18.78 209 THR A CA 1
ATOM 1698 C C . THR A 1 211 ? -7.124 -22.755 -16.084 1.00 20.41 209 THR A C 1
ATOM 1699 O O . THR A 1 211 ? -5.918 -22.438 -16.107 1.00 19.80 209 THR A O 1
ATOM 1703 N N . PHE A 1 212 ? -7.600 -23.775 -16.796 1.00 18.90 210 PHE A N 1
ATOM 1704 C CA . PHE A 1 212 ? -6.704 -24.526 -17.673 1.00 18.90 210 PHE A CA 1
ATOM 1705 C C . PHE A 1 212 ? -6.113 -23.653 -18.761 1.00 18.86 210 PHE A C 1
ATOM 1706 O O . PHE A 1 212 ? -4.922 -23.749 -19.026 1.00 18.27 210 PHE A O 1
ATOM 1714 N N . TYR A 1 213 ? -6.919 -22.827 -19.430 1.00 17.13 211 TYR A N 1
ATOM 1715 C CA . TYR A 1 213 ? -6.389 -22.035 -20.542 1.00 16.85 211 TYR A CA 1
ATOM 1716 C C . TYR A 1 213 ? -5.758 -20.724 -20.121 1.00 18.16 211 TYR A C 1
ATOM 1717 O O . TYR A 1 213 ? -4.892 -20.223 -20.826 1.00 18.61 211 TYR A O 1
ATOM 1726 N N . THR A 1 214 ? -6.151 -20.160 -18.938 1.00 17.33 212 THR A N 1
ATOM 1727 C CA . THR A 1 214 ? -5.629 -18.864 -18.544 1.00 17.31 212 THR A CA 1
ATOM 1728 C C . THR A 1 214 ? -4.319 -18.973 -17.753 1.00 18.84 212 THR A C 1
ATOM 1729 O O . THR A 1 214 ? -3.478 -18.089 -17.874 1.00 19.26 212 THR A O 1
ATOM 1733 N N . TYR A 1 215 ? -4.160 -20.046 -16.947 1.00 18.16 213 TYR A N 1
ATOM 1734 C CA . TYR A 1 215 ? -2.960 -20.193 -16.133 1.00 17.64 213 TYR A CA 1
ATOM 1735 C C . TYR A 1 215 ? -2.180 -21.439 -16.405 1.00 19.04 213 TYR A C 1
ATOM 1736 O O . TYR A 1 215 ? -0.947 -21.349 -16.564 1.00 19.44 213 TYR A O 1
ATOM 1745 N N . LEU A 1 216 ? -2.822 -22.607 -16.488 1.00 18.27 214 LEU A N 1
ATOM 1746 C CA . LEU A 1 216 ? -2.058 -23.811 -16.695 1.00 18.99 214 LEU A CA 1
ATOM 1747 C C . LEU A 1 216 ? -1.338 -23.848 -18.052 1.00 19.37 214 LEU A C 1
ATOM 1748 O O . LEU A 1 216 ? -0.125 -24.097 -18.128 1.00 19.30 214 LEU A O 1
ATOM 1753 N N . LEU A 1 217 ? -2.077 -23.540 -19.113 1.00 17.55 215 LEU A N 1
ATOM 1754 C CA . LEU A 1 217 ? -1.492 -23.613 -20.446 1.00 17.50 215 LEU A CA 1
ATOM 1755 C C . LEU A 1 217 ? -0.361 -22.618 -20.638 1.00 18.31 215 LEU A C 1
ATOM 1756 O O . LEU A 1 217 ? 0.692 -23.075 -21.105 1.00 17.57 215 LEU A O 1
ATOM 1761 N N . PRO A 1 218 ? -0.455 -21.329 -20.253 1.00 16.60 216 PRO A N 1
ATOM 1762 C CA . PRO A 1 218 ? 0.705 -20.452 -20.463 1.00 17.55 216 PRO A CA 1
ATOM 1763 C C . PRO A 1 218 ? 1.927 -20.874 -19.653 1.00 18.09 216 PRO A C 1
ATOM 1764 O O . PRO A 1 218 ? 3.063 -20.842 -20.167 1.00 18.07 216 PRO A O 1
ATOM 1768 N N . LEU A 1 219 ? 1.723 -21.314 -18.404 1.00 17.62 217 LEU A N 1
ATOM 1769 C CA . LEU A 1 219 ? 2.875 -21.727 -17.595 1.00 18.50 217 LEU A CA 1
ATOM 1770 C C . LEU A 1 219 ? 3.560 -22.948 -18.178 1.00 19.44 217 LEU A C 1
ATOM 1771 O O . LEU A 1 219 ? 4.796 -22.984 -18.299 1.00 18.96 217 LEU A O 1
ATOM 1776 N N . VAL A 1 220 ? 2.791 -23.967 -18.548 1.00 18.62 218 VAL A N 1
ATOM 1777 C CA . VAL A 1 220 ? 3.393 -25.190 -19.074 1.00 18.37 218 VAL A CA 1
ATOM 1778 C C . VAL A 1 220 ? 3.975 -24.951 -20.468 1.00 19.78 218 VAL A C 1
ATOM 1779 O O . VAL A 1 220 ? 5.046 -25.470 -20.783 1.00 19.86 218 VAL A O 1
ATOM 1783 N N . MET A 1 221 ? 3.320 -24.127 -21.285 1.00 18.25 219 MET A N 1
ATOM 1784 C CA . MET A 1 221 ? 3.883 -23.847 -22.600 1.00 17.98 219 MET A CA 1
ATOM 1785 C C . MET A 1 221 ? 5.214 -23.135 -22.461 1.00 19.21 219 MET A C 1
ATOM 1786 O O . MET A 1 221 ? 6.133 -23.432 -23.220 1.00 18.54 219 MET A O 1
ATOM 1791 N N . GLY A 1 222 ? 5.337 -22.241 -21.471 1.00 18.57 220 GLY A N 1
ATOM 1792 C CA . GLY A 1 222 ? 6.631 -21.594 -21.244 1.00 18.58 220 GLY A CA 1
ATOM 1793 C C . GLY A 1 222 ? 7.716 -22.598 -20.881 1.00 19.09 220 GLY A C 1
ATOM 1794 O O . GLY A 1 222 ? 8.860 -22.475 -21.347 1.00 19.90 220 GLY A O 1
ATOM 1795 N N . LEU A 1 223 ? 7.345 -23.624 -20.090 1.00 18.06 221 LEU A N 1
ATOM 1796 C CA . LEU A 1 223 ? 8.281 -24.692 -19.737 1.00 18.59 221 LEU A CA 1
ATOM 1797 C C . LEU A 1 223 ? 8.648 -25.532 -20.978 1.00 19.60 221 LEU A C 1
ATOM 1798 O O . LEU A 1 223 ? 9.814 -25.893 -21.164 1.00 19.14 221 LEU A O 1
ATOM 1803 N N . LEU A 1 224 ? 7.660 -25.833 -21.828 1.00 18.34 222 LEU A N 1
ATOM 1804 C CA . LEU A 1 224 ? 7.911 -26.661 -23.010 1.00 18.24 222 LEU A CA 1
ATOM 1805 C C . LEU A 1 224 ? 8.828 -26.000 -24.027 1.00 18.85 222 LEU A C 1
ATOM 1806 O O . LEU A 1 224 ? 9.774 -26.658 -24.495 1.00 19.18 222 LEU A O 1
ATOM 1811 N N . VAL A 1 225 ? 8.617 -24.717 -24.343 1.00 18.13 223 VAL A N 1
ATOM 1812 C CA . VAL A 1 225 ? 9.473 -24.060 -25.321 1.00 18.59 223 VAL A CA 1
ATOM 1813 C C . VAL A 1 225 ? 10.884 -23.864 -24.758 1.00 21.30 223 VAL A C 1
ATOM 1814 O O . VAL A 1 225 ? 11.843 -23.747 -25.537 1.00 22.11 223 VAL A O 1
ATOM 1818 N N . SER A 1 226 ? 11.017 -23.944 -23.429 1.00 19.55 224 SER A N 1
ATOM 1819 C CA . SER A 1 226 ? 12.298 -23.818 -22.748 1.00 19.32 224 SER A CA 1
ATOM 1820 C C . SER A 1 226 ? 12.955 -25.178 -22.511 1.00 21.75 224 SER A C 1
ATOM 1821 O O . SER A 1 226 ? 14.037 -25.208 -21.930 1.00 21.53 224 SER A O 1
ATOM 1824 N N A GLU A 1 227 ? 12.302 -26.302 -22.895 0.50 20.38 225 GLU A N 1
ATOM 1825 N N B GLU A 1 227 ? 12.248 -26.286 -22.858 0.50 20.68 225 GLU A N 1
ATOM 1826 C CA A GLU A 1 227 ? 12.828 -27.656 -22.626 0.50 20.74 225 GLU A CA 1
ATOM 1827 C CA B GLU A 1 227 ? 12.694 -27.668 -22.618 0.50 21.25 225 GLU A CA 1
ATOM 1828 C C A GLU A 1 227 ? 13.152 -27.786 -21.126 0.50 22.99 225 GLU A C 1
ATOM 1829 C C B GLU A 1 227 ? 13.093 -27.829 -21.149 0.50 23.29 225 GLU A C 1
ATOM 1830 O O A GLU A 1 227 ? 14.213 -28.292 -20.745 0.50 23.09 225 GLU A O 1
ATOM 1831 O O B GLU A 1 227 ? 14.133 -28.402 -20.811 0.50 23.16 225 GLU A O 1
ATOM 1842 N N . ALA A 1 228 ? 12.220 -27.300 -20.275 1.00 21.71 226 ALA A N 1
ATOM 1843 C CA . ALA A 1 228 ? 12.417 -27.221 -18.837 1.00 22.98 226 ALA A CA 1
ATOM 1844 C C . ALA A 1 228 ? 11.338 -27.905 -18.011 1.00 25.60 226 ALA A C 1
ATOM 1845 O O . ALA A 1 228 ? 11.368 -27.765 -16.769 1.00 26.69 226 ALA A O 1
ATOM 1847 N N . ALA A 1 229 ? 10.421 -28.659 -18.645 1.00 27.82 227 ALA A N 1
ATOM 1848 C CA . ALA A 1 229 ? 9.319 -29.315 -17.913 1.00 30.05 227 ALA A CA 1
ATOM 1849 C C . ALA A 1 229 ? 9.805 -30.375 -16.942 1.00 39.59 227 ALA A C 1
ATOM 1850 O O . ALA A 1 229 ? 9.407 -30.361 -15.765 1.00 39.32 227 ALA A O 1
ATOM 1852 N N . ALA A 1 230 ? 10.738 -31.236 -17.401 1.00 40.02 228 ALA A N 1
ATOM 1853 C CA . ALA A 1 230 ? 11.343 -32.286 -16.568 1.00 42.21 228 ALA A CA 1
ATOM 1854 C C . ALA A 1 230 ? 12.417 -31.682 -15.637 1.00 49.62 228 ALA A C 1
ATOM 1855 O O . ALA A 1 230 ? 13.569 -32.128 -15.611 1.00 51.58 228 ALA A O 1
ATOM 1857 N N . SER A 1 231 ? 12.021 -30.629 -14.903 1.00 45.69 229 SER A N 1
ATOM 1858 C CA . SER A 1 231 ? 12.800 -29.882 -13.918 1.00 45.16 229 SER A CA 1
ATOM 1859 C C . SER A 1 231 ? 11.881 -29.311 -12.808 1.00 46.11 229 SER A C 1
ATOM 1860 O O . SER A 1 231 ? 12.382 -28.948 -11.747 1.00 46.94 229 SER A O 1
ATOM 1863 N N . VAL A 1 232 ? 10.553 -29.211 -13.070 1.00 38.21 230 VAL A N 1
ATOM 1864 C CA . VAL A 1 232 ? 9.513 -28.733 -12.144 1.00 35.81 230 VAL A CA 1
ATOM 1865 C C . VAL A 1 232 ? 8.645 -29.926 -11.714 1.00 34.29 230 VAL A C 1
ATOM 1866 O O . VAL A 1 232 ? 8.595 -30.942 -12.410 1.00 34.61 230 VAL A O 1
ATOM 1870 N N . GLU A 1 233 ? 7.947 -29.801 -10.579 1.00 29.00 231 GLU A N 1
ATOM 1871 C CA . GLU A 1 233 ? 6.990 -30.804 -10.133 1.00 28.35 231 GLU A CA 1
ATOM 1872 C C . GLU A 1 233 ? 5.641 -30.430 -10.793 1.00 29.36 231 GLU A C 1
ATOM 1873 O O . GLU A 1 233 ? 5.021 -29.462 -10.364 1.00 27.75 231 GLU A O 1
ATOM 1879 N N . MET A 1 234 ? 5.171 -31.189 -11.819 1.00 27.29 232 MET A N 1
ATOM 1880 C CA . MET A 1 234 ? 3.914 -30.878 -12.520 1.00 27.10 232 MET A CA 1
ATOM 1881 C C . MET A 1 234 ? 2.693 -30.789 -11.606 1.00 29.69 232 MET A C 1
ATOM 1882 O O . MET A 1 234 ? 1.849 -29.904 -11.821 1.00 27.10 232 MET A O 1
ATOM 1887 N N . ASN A 1 235 ? 2.606 -31.644 -10.545 1.00 26.66 233 ASN A N 1
ATOM 1888 C CA . ASN A 1 235 ? 1.439 -31.557 -9.658 1.00 26.00 233 ASN A CA 1
ATOM 1889 C C . ASN A 1 235 ? 1.364 -30.211 -8.929 1.00 27.95 233 ASN A C 1
ATOM 1890 O O . ASN A 1 235 ? 0.255 -29.733 -8.669 1.00 28.20 233 ASN A O 1
ATOM 1895 N N . LEU A 1 236 ? 2.533 -29.579 -8.638 1.00 25.38 234 LEU A N 1
ATOM 1896 C CA . LEU A 1 236 ? 2.549 -28.262 -7.991 1.00 24.53 234 LEU A CA 1
ATOM 1897 C C . LEU A 1 236 ? 2.107 -27.203 -9.008 1.00 26.70 234 LEU A C 1
ATOM 1898 O O . LEU A 1 236 ? 1.389 -26.273 -8.655 1.00 25.12 234 LEU A O 1
ATOM 1903 N N . VAL A 1 237 ? 2.566 -27.319 -10.262 1.00 24.74 235 VAL A N 1
ATOM 1904 C CA . VAL A 1 237 ? 2.185 -26.360 -11.300 1.00 23.66 235 VAL A CA 1
ATOM 1905 C C . VAL A 1 237 ? 0.664 -26.361 -11.481 1.00 26.40 235 VAL A C 1
ATOM 1906 O O . VAL A 1 237 ? 0.054 -25.300 -11.526 1.00 25.26 235 VAL A O 1
ATOM 1910 N N . GLU A 1 238 ? 0.055 -27.543 -11.520 1.00 25.44 236 GLU A N 1
ATOM 1911 C CA . GLU A 1 238 ? -1.392 -27.673 -11.671 1.00 25.61 236 GLU A CA 1
ATOM 1912 C C . GLU A 1 238 ? -2.085 -27.100 -10.460 1.00 26.56 236 GLU A C 1
ATOM 1913 O O . GLU A 1 238 ? -3.049 -26.350 -10.623 1.00 27.02 236 GLU A O 1
ATOM 1919 N N . ARG A 1 239 ? -1.597 -27.410 -9.247 1.00 24.79 237 ARG A N 1
ATOM 1920 C CA . ARG A 1 239 ? -2.224 -26.887 -8.041 1.00 24.76 237 ARG A CA 1
ATOM 1921 C C . ARG A 1 239 ? -2.175 -25.364 -7.981 1.00 27.69 237 ARG A C 1
ATOM 1922 O O . ARG A 1 239 ? -3.197 -24.747 -7.687 1.00 27.78 237 ARG A O 1
ATOM 1930 N N . VAL A 1 240 ? -1.022 -24.747 -8.315 1.00 24.99 238 VAL A N 1
ATOM 1931 C CA . VAL A 1 240 ? -0.925 -23.282 -8.242 1.00 24.47 238 VAL A CA 1
ATOM 1932 C C . VAL A 1 240 ? -1.732 -22.611 -9.383 1.00 24.54 238 VAL A C 1
ATOM 1933 O O . VAL A 1 240 ? -2.374 -21.587 -9.134 1.00 25.36 238 VAL A O 1
ATOM 1937 N N . ALA A 1 241 ? -1.755 -23.218 -10.579 1.00 24.58 239 ALA A N 1
ATOM 1938 C CA . ALA A 1 241 ? -2.531 -22.667 -11.690 1.00 25.35 239 ALA A CA 1
ATOM 1939 C C . ALA A 1 241 ? -4.021 -22.674 -11.347 1.00 30.36 239 ALA A C 1
ATOM 1940 O O . ALA A 1 241 ? -4.703 -21.670 -11.569 1.00 29.10 239 ALA A O 1
ATOM 1942 N N . HIS A 1 242 ? -4.520 -23.777 -10.761 1.00 28.19 240 HIS A N 1
ATOM 1943 C CA . HIS A 1 242 ? -5.945 -23.899 -10.446 1.00 28.43 240 HIS A CA 1
ATOM 1944 C C . HIS A 1 242 ? -6.344 -22.944 -9.294 1.00 31.18 240 HIS A C 1
ATOM 1945 O O . HIS A 1 242 ? -7.435 -22.383 -9.316 1.00 32.00 240 HIS A O 1
ATOM 1952 N N . LEU A 1 243 ? -5.426 -22.643 -8.378 1.00 27.13 241 LEU A N 1
ATOM 1953 C CA . LEU A 1 243 ? -5.636 -21.718 -7.278 1.00 27.16 241 LEU A CA 1
ATOM 1954 C C . LEU A 1 243 ? -5.669 -20.242 -7.745 1.00 26.81 241 LEU A C 1
ATOM 1955 O O . LEU A 1 243 ? -6.615 -19.511 -7.432 1.00 26.67 241 LEU A O 1
ATOM 1960 N N . ILE A 1 244 ? -4.650 -19.817 -8.523 1.00 24.32 242 ILE A N 1
ATOM 1961 C CA . ILE A 1 244 ? -4.616 -18.445 -9.028 1.00 22.16 242 ILE A CA 1
ATOM 1962 C C . ILE A 1 244 ? -5.787 -18.216 -10.014 1.00 23.87 242 ILE A C 1
ATOM 1963 O O . ILE A 1 244 ? -6.400 -17.148 -10.008 1.00 23.25 242 ILE A O 1
ATOM 1968 N N . GLY A 1 245 ? -6.095 -19.243 -10.812 1.00 22.20 243 GLY A N 1
ATOM 1969 C CA . GLY A 1 245 ? -7.184 -19.182 -11.787 1.00 22.63 243 GLY A CA 1
ATOM 1970 C C . GLY A 1 245 ? -8.540 -18.957 -11.153 1.00 24.59 243 GLY A C 1
ATOM 1971 O O . GLY A 1 245 ? -9.338 -18.138 -11.632 1.00 23.52 243 GLY A O 1
ATOM 1972 N N . GLU A 1 246 ? -8.791 -19.632 -10.010 1.00 23.68 244 GLU A N 1
ATOM 1973 C CA . GLU A 1 246 ? -10.057 -19.433 -9.319 1.00 23.92 244 GLU A CA 1
ATOM 1974 C C . GLU A 1 246 ? -10.143 -17.999 -8.774 1.00 24.74 244 GLU A C 1
ATOM 1975 O O . GLU A 1 246 ? -11.188 -17.353 -8.916 1.00 24.61 244 GLU A O 1
ATOM 1981 N N . TYR A 1 247 ? -9.035 -17.475 -8.228 1.00 24.00 245 TYR A N 1
ATOM 1982 C CA . TYR A 1 247 ? -9.054 -16.113 -7.702 1.00 23.40 245 TYR A CA 1
ATOM 1983 C C . TYR A 1 247 ? -9.344 -15.103 -8.819 1.00 25.04 245 TYR A C 1
ATOM 1984 O O . TYR A 1 247 ? -10.103 -14.151 -8.620 1.00 23.59 245 TYR A O 1
ATOM 1993 N N . PHE A 1 248 ? -8.727 -15.319 -9.994 1.00 23.39 246 PHE A N 1
ATOM 1994 C CA . PHE A 1 248 ? -8.949 -14.464 -11.149 1.00 23.26 246 PHE A CA 1
ATOM 1995 C C . PHE A 1 248 ? -10.463 -14.425 -11.504 1.00 25.51 246 PHE A C 1
ATOM 1996 O O . PHE A 1 248 ? -11.027 -13.350 -11.721 1.00 24.35 246 PHE A O 1
ATOM 2004 N N . GLN A 1 249 ? -11.114 -15.605 -11.529 1.00 22.76 247 GLN A N 1
ATOM 2005 C CA . GLN A 1 249 ? -12.541 -15.681 -11.844 1.00 23.30 247 GLN A CA 1
ATOM 2006 C C . GLN A 1 249 ? -13.408 -15.043 -10.764 1.00 25.22 247 GLN A C 1
ATOM 2007 O O . GLN A 1 249 ? -14.424 -14.405 -11.089 1.00 24.84 247 GLN A O 1
ATOM 2013 N N . VAL A 1 250 ? -13.054 -15.220 -9.480 1.00 23.90 248 VAL A N 1
ATOM 2014 C CA . VAL A 1 250 ? -13.798 -14.579 -8.392 1.00 23.01 248 VAL A CA 1
ATOM 2015 C C . VAL A 1 250 ? -13.783 -13.057 -8.588 1.00 25.85 248 VAL A C 1
ATOM 2016 O O . VAL A 1 250 ? -14.835 -12.430 -8.506 1.00 26.43 248 VAL A O 1
ATOM 2020 N N . GLN A 1 251 ? -12.584 -12.478 -8.910 1.00 27.36 249 GLN A N 1
ATOM 2021 C CA . GLN A 1 251 ? -12.441 -11.043 -9.210 1.00 27.30 249 GLN A CA 1
ATOM 2022 C C . GLN A 1 251 ? -13.346 -10.680 -10.381 1.00 29.21 249 GLN A C 1
ATOM 2023 O O . GLN A 1 251 ? -14.068 -9.692 -10.289 1.00 28.46 249 GLN A O 1
ATOM 2029 N N . ASP A 1 252 ? -13.345 -11.500 -11.465 1.00 25.13 250 ASP A N 1
ATOM 2030 C CA . ASP A 1 252 ? -14.200 -11.227 -12.625 1.00 23.55 250 ASP A CA 1
ATOM 2031 C C . ASP A 1 252 ? -15.671 -11.194 -12.218 1.00 26.12 250 ASP A C 1
ATOM 2032 O O . ASP A 1 252 ? -16.411 -10.293 -12.624 1.00 26.91 250 ASP A O 1
ATOM 2037 N N . ASP A 1 253 ? -16.080 -12.141 -11.368 1.00 23.30 251 ASP A N 1
ATOM 2038 C CA . ASP A 1 253 ? -17.463 -12.195 -10.924 1.00 22.83 251 ASP A CA 1
ATOM 2039 C C . ASP A 1 253 ? -17.877 -10.974 -10.138 1.00 26.10 251 ASP A C 1
ATOM 2040 O O . ASP A 1 253 ? -18.998 -10.475 -10.298 1.00 25.20 251 ASP A O 1
ATOM 2045 N N . VAL A 1 254 ? -16.996 -10.485 -9.259 1.00 25.47 252 VAL A N 1
ATOM 2046 C CA . VAL A 1 254 ? -17.317 -9.317 -8.459 1.00 26.07 252 VAL A CA 1
ATOM 2047 C C . VAL A 1 254 ? -17.426 -8.091 -9.369 1.00 27.73 252 VAL A C 1
ATOM 2048 O O . VAL A 1 254 ? -18.359 -7.303 -9.222 1.00 28.52 252 VAL A O 1
ATOM 2052 N N . MET A 1 255 ? -16.497 -7.967 -10.328 1.00 27.03 253 MET A N 1
ATOM 2053 C CA . MET A 1 255 ? -16.487 -6.865 -11.300 1.00 28.17 253 MET A CA 1
ATOM 2054 C C . MET A 1 255 ? -17.735 -6.826 -12.185 1.00 29.54 253 MET A C 1
ATOM 2055 O O . MET A 1 255 ? -18.285 -5.752 -12.411 1.00 28.81 253 MET A O 1
ATOM 2060 N N . ASP A 1 256 ? -18.255 -7.991 -12.582 1.00 27.12 254 ASP A N 1
ATOM 2061 C CA . ASP A 1 256 ? -19.483 -8.056 -13.380 1.00 26.41 254 ASP A CA 1
ATOM 2062 C C . ASP A 1 256 ? -20.632 -7.343 -12.699 1.00 29.88 254 ASP A C 1
ATOM 2063 O O . ASP A 1 256 ? -21.459 -6.691 -13.346 1.00 30.41 254 ASP A O 1
ATOM 2068 N N . CYS A 1 257 ? -20.704 -7.491 -11.369 1.00 27.43 255 CYS A N 1
ATOM 2069 C CA . CYS A 1 257 ? -21.763 -6.908 -10.588 1.00 28.05 255 CYS A CA 1
ATOM 2070 C C . CYS A 1 257 ? -21.530 -5.455 -10.248 1.00 31.41 255 CYS A C 1
ATOM 2071 O O . CYS A 1 257 ? -22.475 -4.668 -10.310 1.00 31.84 255 CYS A O 1
ATOM 2074 N N . PHE A 1 258 ? -20.301 -5.106 -9.812 1.00 29.80 256 PHE A N 1
ATOM 2075 C CA . PHE A 1 258 ? -20.058 -3.784 -9.244 1.00 30.85 256 PHE A CA 1
ATOM 2076 C C . PHE A 1 258 ? -19.094 -2.836 -9.989 1.00 38.35 256 PHE A C 1
ATOM 2077 O O . PHE A 1 258 ? -19.032 -1.664 -9.604 1.00 40.64 256 PHE A O 1
ATOM 2085 N N . THR A 1 259 ? -18.385 -3.284 -11.025 1.00 35.72 257 THR A N 1
ATOM 2086 C CA . THR A 1 259 ? -17.470 -2.395 -11.757 1.00 35.42 257 THR A CA 1
ATOM 2087 C C . THR A 1 259 ? -18.278 -1.604 -12.798 1.00 42.68 257 THR A C 1
ATOM 2088 O O . THR A 1 259 ? -18.985 -2.228 -13.584 1.00 41.74 257 THR A O 1
ATOM 2092 N N . PRO A 1 260 ? -18.175 -0.249 -12.847 1.00 42.56 258 PRO A N 1
ATOM 2093 C CA . PRO A 1 260 ? -18.970 0.517 -13.829 1.00 43.11 258 PRO A CA 1
ATOM 2094 C C . PRO A 1 260 ? -18.808 0.048 -15.276 1.00 46.59 258 PRO A C 1
ATOM 2095 O O . PRO A 1 260 ? -17.716 -0.396 -15.652 1.00 45.79 258 PRO A O 1
ATOM 2099 N N . PRO A 1 261 ? -19.900 0.098 -16.086 1.00 45.33 259 PRO A N 1
ATOM 2100 C CA . PRO A 1 261 ? -19.816 -0.372 -17.480 1.00 45.52 259 PRO A CA 1
ATOM 2101 C C . PRO A 1 261 ? -18.652 0.169 -18.314 1.00 51.69 259 PRO A C 1
ATOM 2102 O O . PRO A 1 261 ? -18.109 -0.587 -19.105 1.00 51.16 259 PRO A O 1
ATOM 2106 N N . GLU A 1 262 ? -18.256 1.447 -18.132 1.00 50.81 260 GLU A N 1
ATOM 2107 C CA . GLU A 1 262 ? -17.138 2.058 -18.875 1.00 51.14 260 GLU A CA 1
ATOM 2108 C C . GLU A 1 262 ? -15.777 1.433 -18.540 1.00 54.77 260 GLU A C 1
ATOM 2109 O O . GLU A 1 262 ? -14.964 1.216 -19.444 1.00 55.17 260 GLU A O 1
ATOM 2115 N N . GLN A 1 263 ? -15.549 1.106 -17.252 1.00 49.64 261 GLN A N 1
ATOM 2116 C CA . GLN A 1 263 ? -14.312 0.476 -16.780 1.00 48.44 261 GLN A CA 1
ATOM 2117 C C . GLN A 1 263 ? -14.302 -1.010 -17.160 1.00 49.57 261 GLN A C 1
ATOM 2118 O O . GLN A 1 263 ? -13.273 -1.533 -17.592 1.00 48.35 261 GLN A O 1
ATOM 2124 N N . LEU A 1 264 ? -15.459 -1.681 -16.998 1.00 45.36 262 LEU A N 1
ATOM 2125 C CA . LEU A 1 264 ? -15.657 -3.093 -17.312 1.00 44.10 262 LEU A CA 1
ATOM 2126 C C . LEU A 1 264 ? -15.587 -3.327 -18.833 1.00 47.67 262 LEU A C 1
ATOM 2127 O O . LEU A 1 264 ? -15.021 -4.330 -19.269 1.00 48.16 262 LEU A O 1
ATOM 2132 N N . GLY A 1 265 ? -16.119 -2.379 -19.611 1.00 43.26 263 GLY A N 1
ATOM 2133 C CA . GLY A 1 265 ? -16.143 -2.452 -21.072 1.00 42.82 263 GLY A CA 1
ATOM 2134 C C . GLY A 1 265 ? -17.398 -3.112 -21.616 1.00 43.80 263 GLY A C 1
ATOM 2135 O O . GLY A 1 265 ? -17.464 -3.436 -22.803 1.00 41.83 263 GLY A O 1
ATOM 2136 N N . LYS A 1 266 ? -18.398 -3.331 -20.734 1.00 39.55 264 LYS A N 1
ATOM 2137 C CA . LYS A 1 266 ? -19.689 -3.964 -21.033 1.00 38.94 264 LYS A CA 1
ATOM 2138 C C . LYS A 1 266 ? -20.645 -3.755 -19.869 1.00 41.97 264 LYS A C 1
ATOM 2139 O O . LYS A 1 266 ? -20.224 -3.333 -18.789 1.00 41.78 264 LYS A O 1
ATOM 2145 N N . VAL A 1 267 ? -21.926 -4.071 -20.082 1.00 36.33 265 VAL A N 1
ATOM 2146 C CA . VAL A 1 267 ? -22.934 -4.053 -19.031 1.00 35.17 265 VAL A CA 1
ATOM 2147 C C . VAL A 1 267 ? -22.967 -5.517 -18.544 1.00 37.37 265 VAL A C 1
ATOM 2148 O O . VAL A 1 267 ? -23.254 -6.428 -19.329 1.00 35.46 265 VAL A O 1
ATOM 2152 N N . GLY A 1 268 ? -22.572 -5.735 -17.293 1.00 32.69 266 GLY A N 1
ATOM 2153 C CA . GLY A 1 268 ? -22.561 -7.069 -16.698 1.00 31.07 266 GLY A CA 1
ATOM 2154 C C . GLY A 1 268 ? -23.981 -7.555 -16.500 1.00 29.63 266 GLY A C 1
ATOM 2155 O O . GLY A 1 268 ? -24.846 -6.783 -16.074 1.00 31.51 266 GLY A O 1
ATOM 2156 N N . THR A 1 269 ? -24.251 -8.812 -16.888 1.00 28.60 267 THR A N 1
ATOM 2157 C CA . THR A 1 269 ? -25.586 -9.374 -16.774 1.00 28.03 267 THR A CA 1
ATOM 2158 C C . THR A 1 269 ? -25.578 -10.745 -16.058 1.00 29.95 267 THR A C 1
ATOM 2159 O O . THR A 1 269 ? -26.510 -11.530 -16.267 1.00 28.74 267 THR A O 1
ATOM 2163 N N . ASP A 1 270 ? -24.562 -11.042 -15.196 1.00 25.81 268 ASP A N 1
ATOM 2164 C CA . ASP A 1 270 ? -24.560 -12.346 -14.505 1.00 24.43 268 ASP A CA 1
ATOM 2165 C C . ASP A 1 270 ? -25.838 -12.587 -13.678 1.00 25.10 268 ASP A C 1
ATOM 2166 O O . ASP A 1 270 ? -26.308 -13.720 -13.613 1.00 24.71 268 ASP A O 1
ATOM 2171 N N . ILE A 1 271 ? -26.409 -11.539 -13.053 1.00 23.17 269 ILE A N 1
ATOM 2172 C CA . ILE A 1 271 ? -27.628 -11.701 -12.259 1.00 23.51 269 ILE A CA 1
ATOM 2173 C C . ILE A 1 271 ? -28.819 -12.060 -13.147 1.00 27.34 269 ILE A C 1
ATOM 2174 O O . ILE A 1 271 ? -29.521 -13.031 -12.871 1.00 25.24 269 ILE A O 1
ATOM 2179 N N . GLU A 1 272 ? -29.002 -11.327 -14.260 1.00 24.93 270 GLU A N 1
ATOM 2180 C CA . GLU A 1 272 ? -30.117 -11.608 -15.188 1.00 26.03 270 GLU A CA 1
ATOM 2181 C C . GLU A 1 272 ? -29.960 -13.002 -15.788 1.00 27.57 270 GLU A C 1
ATOM 2182 O O . GLU A 1 272 ? -30.949 -13.696 -16.022 1.00 27.51 270 GLU A O 1
ATOM 2188 N N . ASP A 1 273 ? -28.714 -13.410 -16.035 1.00 23.16 271 ASP A N 1
ATOM 2189 C CA . ASP A 1 273 ? -28.378 -14.700 -16.615 1.00 22.82 271 ASP A CA 1
ATOM 2190 C C . ASP A 1 273 ? -28.437 -15.858 -15.615 1.00 24.39 271 ASP A C 1
ATOM 2191 O O . ASP A 1 273 ? -28.266 -17.010 -16.023 1.00 24.16 271 ASP A O 1
ATOM 2196 N N . ALA A 1 274 ? -28.672 -15.559 -14.317 1.00 22.93 272 ALA A N 1
ATOM 2197 C CA . ALA A 1 274 ? -28.747 -16.550 -13.227 1.00 23.91 272 ALA A CA 1
ATOM 2198 C C . ALA A 1 274 ? -27.454 -17.365 -13.073 1.00 24.62 272 ALA A C 1
ATOM 2199 O O . ALA A 1 274 ? -27.482 -18.532 -12.674 1.00 23.47 272 ALA A O 1
ATOM 2201 N N . LYS A 1 275 ? -26.309 -16.741 -13.350 1.00 21.27 273 LYS A N 1
ATOM 2202 C CA . LYS A 1 275 ? -25.041 -17.460 -13.256 1.00 22.32 273 LYS A CA 1
ATOM 2203 C C . LYS A 1 275 ? -24.704 -17.893 -11.850 1.00 22.99 273 LYS A C 1
ATOM 2204 O O . LYS A 1 275 ? -25.033 -17.209 -10.875 1.00 22.61 273 LYS A O 1
ATOM 2210 N N . CYS A 1 276 ? -24.002 -19.033 -11.746 1.00 23.19 274 CYS A N 1
ATOM 2211 C CA . CYS A 1 276 ? -23.497 -19.491 -10.471 1.00 22.77 274 CYS A CA 1
ATOM 2212 C C . CYS A 1 276 ? -22.189 -18.714 -10.259 1.00 24.90 274 CYS A C 1
ATOM 2213 O O . CYS A 1 276 ? -21.111 -19.202 -10.588 1.00 26.74 274 CYS A O 1
ATOM 2216 N N . SER A 1 277 ? -22.304 -17.492 -9.765 1.00 23.15 275 SER A N 1
ATOM 2217 C CA . SER A 1 277 ? -21.186 -16.595 -9.529 1.00 22.88 275 SER A CA 1
ATOM 2218 C C . SER A 1 277 ? -20.692 -16.734 -8.094 1.00 24.93 275 SER A C 1
ATOM 2219 O O . SER A 1 277 ? -21.430 -17.210 -7.211 1.00 24.17 275 SER A O 1
ATOM 2222 N N . TRP A 1 278 ? -19.477 -16.228 -7.823 1.00 22.60 276 TRP A N 1
ATOM 2223 C CA . TRP A 1 278 ? -18.954 -16.271 -6.461 1.00 23.78 276 TRP A CA 1
ATOM 2224 C C . TRP A 1 278 ? -19.892 -15.494 -5.536 1.00 25.59 276 TRP A C 1
ATOM 2225 O O . TRP A 1 278 ? -20.099 -15.869 -4.377 1.00 24.55 276 TRP A O 1
ATOM 2236 N N . LEU A 1 279 ? -20.443 -14.378 -6.031 1.00 23.98 277 LEU A N 1
ATOM 2237 C CA . LEU A 1 279 ? -21.335 -13.546 -5.225 1.00 23.89 277 LEU A CA 1
ATOM 2238 C C . LEU A 1 279 ? -22.604 -14.293 -4.815 1.00 23.93 277 LEU A C 1
ATOM 2239 O O . LEU A 1 279 ? -22.966 -14.251 -3.646 1.00 23.97 277 LEU A O 1
ATOM 2244 N N . ALA A 1 280 ? -23.249 -15.014 -5.744 1.00 24.36 278 ALA A N 1
ATOM 2245 C CA . ALA A 1 280 ? -24.475 -15.761 -5.418 1.00 23.22 278 ALA A CA 1
ATOM 2246 C C . ALA A 1 280 ? -24.186 -16.907 -4.439 1.00 25.64 278 ALA A C 1
ATOM 2247 O O . ALA A 1 280 ? -24.885 -17.040 -3.435 1.00 24.23 278 ALA A O 1
ATOM 2249 N N . VAL A 1 281 ? -23.111 -17.678 -4.675 1.00 23.36 279 VAL A N 1
ATOM 2250 C CA . VAL A 1 281 ? -22.740 -18.783 -3.792 1.00 23.01 279 VAL A CA 1
ATOM 2251 C C . VAL A 1 281 ? -22.398 -18.267 -2.383 1.00 26.22 279 VAL A C 1
ATOM 2252 O O . VAL A 1 281 ? -22.851 -18.841 -1.370 1.00 25.46 279 VAL A O 1
ATOM 2256 N N . THR A 1 282 ? -21.584 -17.191 -2.301 1.00 24.09 280 THR A N 1
ATOM 2257 C CA . THR A 1 282 ? -21.155 -16.625 -1.012 1.00 24.23 280 THR A CA 1
ATOM 2258 C C . THR A 1 282 ? -22.346 -16.044 -0.242 1.00 25.80 280 THR A C 1
ATOM 2259 O O . THR A 1 282 ? -22.503 -16.274 0.973 1.00 26.19 280 THR A O 1
ATOM 2263 N N . PHE A 1 283 ? -23.248 -15.356 -0.979 1.00 25.58 281 PHE A N 1
ATOM 2264 C CA . PHE A 1 283 ? -24.450 -14.819 -0.370 1.00 25.92 281 PHE A CA 1
ATOM 2265 C C . PHE A 1 283 ? -25.287 -15.967 0.215 1.00 28.26 281 PHE A C 1
ATOM 2266 O O . PHE A 1 283 ? -25.715 -15.878 1.375 1.00 28.01 281 PHE A O 1
ATOM 2274 N N . LEU A 1 284 ? -25.519 -17.042 -0.568 1.00 26.17 282 LEU A N 1
ATOM 2275 C CA . LEU A 1 284 ? -26.324 -18.169 -0.084 1.00 26.91 282 LEU A CA 1
ATOM 2276 C C . LEU A 1 284 ? -25.659 -18.917 1.063 1.00 29.35 282 LEU A C 1
ATOM 2277 O O . LEU A 1 284 ? -26.356 -19.514 1.889 1.00 30.10 282 LEU A O 1
ATOM 2282 N N . GLY A 1 285 ? -24.341 -18.781 1.185 1.00 27.23 283 GLY A N 1
ATOM 2283 C CA . GLY A 1 285 ? -23.574 -19.385 2.261 1.00 27.97 283 GLY A CA 1
ATOM 2284 C C . GLY A 1 285 ? -23.678 -18.645 3.581 1.00 31.88 283 GLY A C 1
ATOM 2285 O O . GLY A 1 285 ? -23.229 -19.155 4.615 1.00 31.56 283 GLY A O 1
ATOM 2286 N N . LYS A 1 286 ? -24.305 -17.451 3.594 1.00 28.42 284 LYS A N 1
ATOM 2287 C CA . LYS A 1 286 ? -24.427 -16.711 4.861 1.00 28.83 284 LYS A CA 1
ATOM 2288 C C . LYS A 1 286 ? -25.816 -16.123 5.119 1.00 31.18 284 LYS A C 1
ATOM 2289 O O . LYS A 1 286 ? -26.072 -15.594 6.205 1.00 30.41 284 LYS A O 1
ATOM 2295 N N . ALA A 1 287 ? -26.709 -16.186 4.122 1.00 29.66 285 ALA A N 1
ATOM 2296 C CA . ALA A 1 287 ? -28.034 -15.573 4.221 1.00 30.47 285 ALA A CA 1
ATOM 2297 C C . ALA A 1 287 ? -28.978 -16.238 5.226 1.00 32.33 285 ALA A C 1
ATOM 2298 O O . ALA A 1 287 ? -28.878 -17.443 5.446 1.00 31.42 285 ALA A O 1
ATOM 2300 N N . ASN A 1 288 ? -29.900 -15.458 5.835 1.00 30.75 286 ASN A N 1
ATOM 2301 C CA . ASN A 1 288 ? -30.919 -16.061 6.684 1.00 30.77 286 ASN A CA 1
ATOM 2302 C C . ASN A 1 288 ? -32.088 -16.515 5.777 1.00 33.54 286 ASN A C 1
ATOM 2303 O O . ASN A 1 288 ? -32.048 -16.283 4.569 1.00 31.43 286 ASN A O 1
ATOM 2308 N N . ALA A 1 289 ? -33.137 -17.118 6.354 1.00 32.09 287 ALA A N 1
ATOM 2309 C CA . ALA A 1 289 ? -34.266 -17.606 5.572 1.00 32.24 287 ALA A CA 1
ATOM 2310 C C . ALA A 1 289 ? -34.966 -16.524 4.735 1.00 35.71 287 ALA A C 1
ATOM 2311 O O . ALA A 1 289 ? -35.261 -16.766 3.555 1.00 33.47 287 ALA A O 1
ATOM 2313 N N . ALA A 1 290 ? -35.193 -15.328 5.319 1.00 34.40 288 ALA A N 1
ATOM 2314 C CA . ALA A 1 290 ? -35.858 -14.247 4.573 1.00 33.78 288 ALA A CA 1
ATOM 2315 C C . ALA A 1 290 ? -35.002 -13.726 3.421 1.00 34.25 288 ALA A C 1
ATOM 2316 O O . ALA A 1 290 ? -35.535 -13.474 2.335 1.00 33.22 288 ALA A O 1
ATOM 2318 N N . GLN A 1 291 ? -33.680 -13.616 3.636 1.00 31.58 289 GLN A N 1
ATOM 2319 C CA . GLN A 1 291 ? -32.753 -13.160 2.597 1.00 30.83 289 GLN A CA 1
ATOM 2320 C C . GLN A 1 291 ? -32.696 -14.187 1.466 1.00 33.80 289 GLN A C 1
ATOM 2321 O O . GLN A 1 291 ? -32.691 -13.797 0.293 1.00 30.98 289 GLN A O 1
ATOM 2327 N N . VAL A 1 292 ? -32.708 -15.505 1.805 1.00 30.53 290 VAL A N 1
ATOM 2328 C CA . VAL A 1 292 ? -32.704 -16.557 0.766 1.00 28.49 290 VAL A CA 1
ATOM 2329 C C . VAL A 1 292 ? -33.985 -16.458 -0.091 1.00 31.29 290 VAL A C 1
ATOM 2330 O O . VAL A 1 292 ? -33.922 -16.502 -1.326 1.00 29.35 290 VAL A O 1
ATOM 2334 N N . ALA A 1 293 ? -35.144 -16.297 0.580 1.00 30.22 291 ALA A N 1
ATOM 2335 C CA . ALA A 1 293 ? -36.423 -16.174 -0.107 1.00 30.21 291 ALA A CA 1
ATOM 2336 C C . ALA A 1 293 ? -36.447 -14.941 -1.028 1.00 32.68 291 ALA A C 1
ATOM 2337 O O . ALA A 1 293 ? -36.939 -15.036 -2.151 1.00 30.76 291 ALA A O 1
ATOM 2339 N N . GLU A 1 294 ? -35.878 -13.801 -0.571 1.00 30.74 292 GLU A N 1
ATOM 2340 C CA . GLU A 1 294 ? -35.835 -12.590 -1.403 1.00 31.80 292 GLU A CA 1
ATOM 2341 C C . GLU A 1 294 ? -34.926 -12.773 -2.613 1.00 33.09 292 GLU A C 1
ATOM 2342 O O . GLU A 1 294 ? -35.260 -12.340 -3.718 1.00 33.81 292 GLU A O 1
ATOM 2348 N N . PHE A 1 295 ? -33.797 -13.451 -2.424 1.00 28.77 293 PHE A N 1
ATOM 2349 C CA . PHE A 1 295 ? -32.899 -13.741 -3.536 1.00 27.25 293 PHE A CA 1
ATOM 2350 C C . PHE A 1 295 ? -33.643 -14.604 -4.579 1.00 30.53 293 PHE A C 1
ATOM 2351 O O . PHE A 1 295 ? -33.629 -14.282 -5.765 1.00 29.06 293 PHE A O 1
ATOM 2359 N N . LYS A 1 296 ? -34.319 -15.676 -4.130 1.00 27.93 294 LYS A N 1
ATOM 2360 C CA . LYS A 1 296 ? -35.038 -16.591 -5.037 1.00 27.48 294 LYS A CA 1
ATOM 2361 C C . LYS A 1 296 ? -36.126 -15.872 -5.843 1.00 31.69 294 LYS A C 1
ATOM 2362 O O . LYS A 1 296 ? -36.316 -16.178 -7.014 1.00 31.48 294 LYS A O 1
ATOM 2368 N N . ALA A 1 297 ? -36.805 -14.898 -5.223 1.00 29.98 295 ALA A N 1
ATOM 2369 C CA . ALA A 1 297 ? -37.859 -14.133 -5.892 1.00 29.93 295 ALA A CA 1
ATOM 2370 C C . ALA A 1 297 ? -37.317 -13.135 -6.929 1.00 33.40 295 ALA A C 1
ATOM 2371 O O . ALA A 1 297 ? -38.073 -12.678 -7.795 1.00 34.15 295 ALA A O 1
ATOM 2373 N N . ASN A 1 298 ? -36.006 -12.812 -6.881 1.00 30.02 296 ASN A N 1
ATOM 2374 C CA . ASN A 1 298 ? -35.472 -11.798 -7.789 1.00 28.90 296 ASN A CA 1
ATOM 2375 C C . ASN A 1 298 ? -34.375 -12.237 -8.730 1.00 30.53 296 ASN A C 1
ATOM 2376 O O . ASN A 1 298 ? -34.134 -11.532 -9.704 1.00 31.24 296 ASN A O 1
ATOM 2381 N N . TYR A 1 299 ? -33.672 -13.359 -8.449 1.00 26.30 297 TYR A N 1
ATOM 2382 C CA . TYR A 1 299 ? -32.523 -13.772 -9.255 1.00 24.94 297 TYR A CA 1
ATOM 2383 C C . TYR A 1 299 ? -32.904 -14.292 -10.633 1.00 26.69 297 TYR A C 1
ATOM 2384 O O . TYR A 1 299 ? -33.946 -14.942 -10.775 1.00 26.58 297 TYR A O 1
ATOM 2393 N N . GLY A 1 300 ? -32.047 -14.042 -11.630 1.00 25.45 298 GLY A N 1
ATOM 2394 C CA . GLY A 1 300 ? -32.260 -14.584 -12.967 1.00 25.21 298 GLY A CA 1
ATOM 2395 C C . GLY A 1 300 ? -33.355 -13.940 -13.780 1.00 31.09 298 GLY A C 1
ATOM 2396 O O . GLY A 1 300 ? -33.880 -14.564 -14.713 1.00 30.26 298 GLY A O 1
ATOM 2397 N N . GLU A 1 301 ? -33.671 -12.671 -13.457 1.00 31.11 299 GLU A N 1
ATOM 2398 C CA . GLU A 1 301 ? -34.722 -11.917 -14.148 1.00 32.75 299 GLU A CA 1
ATOM 2399 C C . GLU A 1 301 ? -34.171 -10.639 -14.763 1.00 36.79 299 GLU A C 1
ATOM 2400 O O . GLU A 1 301 ? -33.328 -9.970 -14.163 1.00 35.31 299 GLU A O 1
ATOM 2406 N N . LYS A 1 302 ? -34.662 -10.303 -15.969 1.00 36.14 300 LYS A N 1
ATOM 2407 C CA . LYS A 1 302 ? -34.244 -9.116 -16.713 1.00 36.72 300 LYS A CA 1
ATOM 2408 C C . LYS A 1 302 ? -34.714 -7.826 -16.084 1.00 40.40 300 LYS A C 1
ATOM 2409 O O . LYS A 1 302 ? -34.021 -6.824 -16.229 1.00 40.31 300 LYS A O 1
ATOM 2415 N N . ASP A 1 303 ? -35.870 -7.845 -15.383 1.00 37.72 301 ASP A N 1
ATOM 2416 C CA . ASP A 1 303 ? -36.464 -6.678 -14.724 1.00 38.51 301 ASP A CA 1
ATOM 2417 C C . ASP A 1 303 ? -35.392 -5.937 -13.908 1.00 42.18 301 ASP A C 1
ATOM 2418 O O . ASP A 1 303 ? -34.864 -6.519 -12.953 1.00 40.12 301 ASP A O 1
ATOM 2423 N N . PRO A 1 304 ? -35.030 -4.678 -14.296 1.00 39.26 302 PRO A N 1
ATOM 2424 C CA . PRO A 1 304 ? -33.977 -3.943 -13.567 1.00 38.77 302 PRO A CA 1
ATOM 2425 C C . PRO A 1 304 ? -34.237 -3.733 -12.075 1.00 41.32 302 PRO A C 1
ATOM 2426 O O . PRO A 1 304 ? -33.278 -3.669 -11.311 1.00 39.69 302 PRO A O 1
ATOM 2430 N N . ALA A 1 305 ? -35.513 -3.650 -11.654 1.00 38.30 303 ALA A 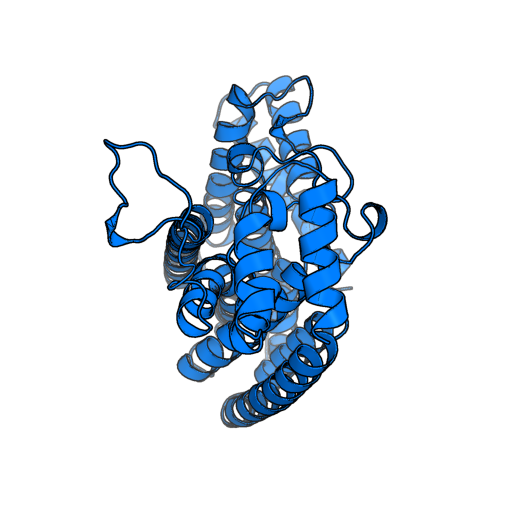N 1
ATOM 2431 C CA . ALA A 1 305 ? -35.880 -3.497 -10.242 1.00 38.35 303 ALA A CA 1
ATOM 2432 C C . ALA A 1 305 ? -35.501 -4.778 -9.476 1.00 39.99 303 ALA A C 1
ATOM 2433 O O . ALA A 1 305 ? -35.055 -4.691 -8.327 1.00 40.02 303 ALA A O 1
ATOM 2435 N N . LYS A 1 306 ? -35.655 -5.955 -10.128 1.00 33.68 304 LYS A N 1
ATOM 2436 C CA . LYS A 1 306 ? -35.297 -7.254 -9.521 1.00 32.35 304 LYS A CA 1
ATOM 2437 C C . LYS A 1 306 ? -33.786 -7.403 -9.412 1.00 35.10 304 LYS A C 1
ATOM 2438 O O . LYS A 1 306 ? -33.284 -7.857 -8.376 1.00 33.03 304 LYS A O 1
ATOM 2444 N N . VAL A 1 307 ? -33.057 -6.953 -10.447 1.00 31.86 305 VAL A N 1
ATOM 2445 C CA . VAL A 1 307 ? -31.593 -6.954 -10.428 1.00 29.98 305 VAL A CA 1
ATOM 2446 C C . VAL A 1 307 ? -31.120 -6.048 -9.291 1.00 35.73 305 VAL A C 1
ATOM 2447 O O . VAL A 1 307 ? -30.203 -6.434 -8.565 1.00 34.13 305 VAL A O 1
ATOM 2451 N N . ALA A 1 308 ? -31.780 -4.872 -9.110 1.00 32.87 306 ALA A N 1
ATOM 2452 C CA . ALA A 1 308 ? -31.440 -3.916 -8.055 1.00 33.39 306 ALA A CA 1
ATOM 2453 C C . ALA A 1 308 ? -31.634 -4.520 -6.663 1.00 36.64 306 ALA A C 1
ATOM 2454 O O . ALA A 1 308 ? -30.814 -4.251 -5.781 1.00 37.09 306 ALA A O 1
ATOM 2456 N N . VAL A 1 309 ? -32.680 -5.368 -6.474 1.00 33.04 307 VAL A N 1
ATOM 2457 C CA . VAL A 1 309 ? -32.938 -6.063 -5.199 1.00 31.83 307 VAL A CA 1
ATOM 2458 C C . VAL A 1 309 ? -31.746 -7.019 -4.932 1.00 33.80 307 VAL A C 1
ATOM 2459 O O . VAL A 1 309 ? -31.199 -7.014 -3.827 1.00 34.75 307 VAL A O 1
ATOM 2463 N N . VAL A 1 310 ? -31.342 -7.818 -5.933 1.00 30.64 308 VAL A N 1
ATOM 2464 C CA . VAL A 1 310 ? -30.214 -8.729 -5.748 1.00 28.57 308 VAL A CA 1
ATOM 2465 C C . VAL A 1 310 ? -28.933 -7.979 -5.369 1.00 31.42 308 VAL A C 1
ATOM 2466 O O . VAL A 1 310 ? -28.244 -8.393 -4.436 1.00 29.49 308 VAL A O 1
ATOM 2470 N N . LYS A 1 311 ? -28.612 -6.885 -6.085 1.00 30.20 309 LYS A N 1
ATOM 2471 C CA . LYS A 1 311 ? -27.404 -6.094 -5.809 1.00 30.82 309 LYS A CA 1
ATOM 2472 C C . LYS A 1 311 ? -27.442 -5.503 -4.405 1.00 36.31 309 LYS A C 1
ATOM 2473 O O . LYS A 1 311 ? -26.405 -5.466 -3.736 1.00 37.55 309 LYS A O 1
ATOM 2479 N N . ARG A 1 312 ? -28.630 -5.077 -3.953 1.00 33.40 310 ARG A N 1
ATOM 2480 C CA . ARG A 1 312 ? -28.821 -4.558 -2.594 1.00 33.68 310 ARG A CA 1
ATOM 2481 C C . ARG A 1 312 ? -28.601 -5.699 -1.581 1.00 36.38 310 ARG A C 1
ATOM 2482 O O . ARG A 1 312 ? -27.906 -5.488 -0.589 1.00 35.71 310 ARG A O 1
ATOM 2490 N N . LEU A 1 313 ? -29.130 -6.923 -1.859 1.00 33.39 311 LEU A N 1
ATOM 2491 C CA . LEU A 1 313 ? -28.942 -8.072 -0.951 1.00 33.01 311 LEU A CA 1
ATOM 2492 C C . LEU A 1 313 ? -27.461 -8.376 -0.771 1.00 34.65 311 LEU A C 1
ATOM 2493 O O . LEU A 1 313 ? -27.019 -8.632 0.353 1.00 34.97 311 LEU A O 1
ATOM 2498 N N . TYR A 1 314 ? -26.691 -8.300 -1.871 1.00 31.65 312 TYR A N 1
ATOM 2499 C CA . TYR A 1 314 ? -25.257 -8.544 -1.890 1.00 30.41 312 TYR A CA 1
ATOM 2500 C C . TYR A 1 314 ? -24.526 -7.481 -1.061 1.00 36.89 312 TYR A C 1
ATOM 2501 O O . TYR A 1 314 ? -23.692 -7.829 -0.231 1.00 36.45 312 TYR A O 1
ATOM 2510 N N . SER A 1 315 ? -24.853 -6.192 -1.286 1.00 35.96 313 SER A N 1
ATOM 2511 C CA . SER A 1 315 ? -24.253 -5.056 -0.577 1.00 37.12 313 SER A CA 1
ATOM 2512 C C . SER A 1 315 ? -24.523 -5.116 0.929 1.00 40.75 313 SER A C 1
ATOM 2513 O O . SER A 1 315 ? -23.597 -4.918 1.712 1.00 40.84 313 SER A O 1
ATOM 2516 N N . LYS A 1 316 ? -25.763 -5.454 1.327 1.00 37.73 314 LYS A N 1
ATOM 2517 C CA . LYS A 1 316 ? -26.166 -5.552 2.738 1.00 37.93 314 LYS A CA 1
ATOM 2518 C C . LYS A 1 316 ? -25.584 -6.793 3.445 1.00 40.64 314 LYS A C 1
ATOM 2519 O O . LYS A 1 316 ? -25.503 -6.800 4.671 1.00 40.24 314 LYS A O 1
ATOM 2525 N N . ALA A 1 317 ? -25.177 -7.831 2.681 1.00 36.06 315 ALA A N 1
ATOM 2526 C CA . ALA A 1 317 ? -24.619 -9.076 3.227 1.00 34.85 315 ALA A CA 1
ATOM 2527 C C . ALA A 1 317 ? -23.142 -8.979 3.550 1.00 36.76 315 ALA A C 1
ATOM 2528 O O . ALA A 1 317 ? -22.562 -9.951 4.036 1.00 35.71 315 ALA A O 1
ATOM 2530 N N . ASN A 1 318 ? -22.526 -7.818 3.272 1.00 33.16 316 ASN A N 1
ATOM 2531 C CA . ASN A 1 318 ? -21.111 -7.541 3.529 1.00 33.30 316 ASN A CA 1
ATOM 2532 C C . ASN A 1 318 ? -20.212 -8.624 2.925 1.00 36.50 316 ASN A C 1
ATOM 2533 O O . ASN A 1 318 ? -19.418 -9.283 3.615 1.00 36.24 316 ASN A O 1
ATOM 2538 N N . LEU A 1 319 ? -20.379 -8.819 1.622 1.00 33.58 317 LEU A N 1
ATOM 2539 C CA . LEU A 1 319 ? -19.602 -9.790 0.867 1.00 31.32 317 LEU A CA 1
ATOM 2540 C C . LEU A 1 319 ? -18.138 -9.367 0.744 1.00 36.03 317 LEU A C 1
ATOM 2541 O O . LEU A 1 319 ? -17.288 -10.213 0.478 1.00 32.62 317 LEU A O 1
ATOM 2546 N N . GLN A 1 320 ? -17.825 -8.081 1.013 1.00 35.85 318 GLN A N 1
ATOM 2547 C CA . GLN A 1 320 ? -16.442 -7.589 1.038 1.00 37.01 318 GLN A CA 1
ATOM 2548 C C . GLN A 1 320 ? -15.656 -8.327 2.135 1.00 41.07 318 GLN A C 1
ATOM 2549 O O . GLN A 1 320 ? -14.489 -8.643 1.921 1.00 40.28 318 GLN A O 1
ATOM 2555 N N . ALA A 1 321 ? -16.308 -8.640 3.279 1.00 37.73 319 ALA A N 1
ATOM 2556 C CA . ALA A 1 321 ? -15.692 -9.369 4.395 1.00 36.79 319 ALA A CA 1
ATOM 2557 C C . ALA A 1 321 ? -15.356 -10.800 3.960 1.00 38.70 319 ALA A C 1
ATOM 2558 O O . ALA A 1 321 ? -14.259 -11.287 4.239 1.00 38.78 319 ALA A O 1
ATOM 2560 N N . ASP A 1 322 ? -16.257 -11.444 3.196 1.00 32.93 320 ASP A N 1
ATOM 2561 C CA . ASP A 1 322 ? -15.991 -12.799 2.708 1.00 31.76 320 ASP A CA 1
ATOM 2562 C C . ASP A 1 322 ? -14.887 -12.772 1.670 1.00 32.94 320 ASP A C 1
ATOM 2563 O O . ASP A 1 322 ? -14.054 -13.668 1.677 1.00 31.01 320 ASP A O 1
ATOM 2568 N N . PHE A 1 323 ? -14.850 -11.731 0.808 1.00 30.04 321 PHE A N 1
ATOM 2569 C CA . PHE A 1 323 ? -13.802 -11.628 -0.202 1.00 30.29 321 PHE A CA 1
ATOM 2570 C C . PHE A 1 323 ? -12.453 -11.428 0.467 1.00 35.40 321 PHE A C 1
ATOM 2571 O O . PHE A 1 323 ? -11.494 -12.095 0.096 1.00 35.42 321 PHE A O 1
ATOM 2579 N N . ALA A 1 324 ? -12.383 -10.532 1.460 1.00 34.16 322 ALA A N 1
ATOM 2580 C CA . ALA A 1 324 ? -11.143 -10.300 2.212 1.00 34.85 322 ALA A CA 1
ATOM 2581 C C . ALA A 1 324 ? -10.618 -11.593 2.849 1.00 36.96 322 ALA A C 1
ATOM 2582 O O . ALA A 1 324 ? -9.403 -11.823 2.829 1.00 37.03 322 ALA A O 1
ATOM 2584 N N . ALA A 1 325 ? -11.517 -12.447 3.404 1.00 33.40 323 ALA A N 1
ATOM 2585 C CA . ALA A 1 325 ? -11.093 -13.720 4.018 1.00 32.53 323 ALA A CA 1
ATOM 2586 C C . ALA A 1 325 ? -10.654 -14.721 2.956 1.00 33.42 323 ALA A C 1
ATOM 2587 O O . ALA A 1 325 ? -9.658 -15.435 3.147 1.00 32.28 323 ALA A O 1
ATOM 2589 N N . TYR A 1 326 ? -11.354 -14.731 1.814 1.00 30.46 324 TYR A N 1
ATOM 2590 C CA . TYR A 1 326 ? -10.991 -15.615 0.710 1.00 29.04 324 TYR A CA 1
ATOM 2591 C C . TYR A 1 326 ? -9.606 -15.240 0.181 1.00 32.14 324 TYR A C 1
ATOM 2592 O O . TYR A 1 326 ? -8.746 -16.112 0.016 1.00 29.06 324 TYR A O 1
ATOM 2601 N N . GLU A 1 327 ? -9.400 -13.939 -0.063 1.00 30.45 325 GLU A N 1
ATOM 2602 C CA . GLU A 1 327 ? -8.161 -13.348 -0.566 1.00 30.80 325 GLU A CA 1
ATOM 2603 C C . GLU A 1 327 ? -6.990 -13.673 0.360 1.00 33.52 325 GLU A C 1
ATOM 2604 O O . GLU A 1 327 ? -5.941 -14.108 -0.108 1.00 31.61 325 GLU A O 1
ATOM 2610 N N . ALA A 1 328 ? -7.181 -13.494 1.675 1.00 32.52 326 ALA A N 1
ATOM 2611 C CA . ALA A 1 328 ? -6.147 -13.799 2.660 1.00 32.55 326 ALA A CA 1
ATOM 2612 C C . ALA A 1 328 ? -5.739 -15.276 2.585 1.00 33.08 326 ALA A C 1
ATOM 2613 O O . ALA A 1 328 ? -4.554 -15.607 2.664 1.00 32.01 326 ALA A O 1
ATOM 2615 N N . GLU A 1 329 ? -6.722 -16.160 2.413 1.00 28.56 327 GLU A N 1
ATOM 2616 C CA . GLU A 1 329 ? -6.465 -17.589 2.284 1.00 27.96 327 GLU A CA 1
ATOM 2617 C C . GLU A 1 329 ? -5.735 -17.918 0.970 1.00 29.58 327 GLU A C 1
ATOM 2618 O O . GLU A 1 329 ? -4.802 -18.716 0.982 1.00 28.56 327 GLU A O 1
ATOM 2624 N N . VAL A 1 330 ? -6.145 -17.297 -0.144 1.00 27.15 328 VAL A N 1
ATOM 2625 C CA . VAL A 1 330 ? -5.458 -17.522 -1.417 1.00 24.98 328 VAL A CA 1
ATOM 2626 C C . VAL A 1 330 ? -4.013 -17.036 -1.337 1.00 30.85 328 VAL A C 1
ATOM 2627 O O . VAL A 1 330 ? -3.114 -17.779 -1.743 1.00 29.53 328 VAL A O 1
ATOM 2631 N N . VAL A 1 331 ? -3.784 -15.825 -0.783 1.00 29.91 329 VAL A N 1
ATOM 2632 C CA . VAL A 1 331 ? -2.427 -15.265 -0.630 1.00 29.89 329 VAL A CA 1
ATOM 2633 C C . VAL A 1 331 ? -1.553 -16.278 0.119 1.00 31.81 329 VAL A C 1
ATOM 2634 O O . VAL A 1 331 ? -0.420 -16.547 -0.269 1.00 32.00 329 VAL A O 1
ATOM 2638 N N . ARG A 1 332 ? -2.079 -16.820 1.210 1.00 28.97 330 ARG A N 1
ATOM 2639 C CA . ARG A 1 332 ? -1.385 -17.788 2.029 1.00 29.44 330 ARG A CA 1
ATOM 2640 C C . ARG A 1 332 ? -1.076 -19.109 1.275 1.00 30.30 330 ARG A C 1
ATOM 2641 O O . ARG A 1 332 ? 0.073 -19.568 1.289 1.00 29.17 330 ARG A O 1
ATOM 2649 N N . GLU A 1 333 ? -2.038 -19.649 0.525 1.00 27.44 331 GLU A N 1
ATOM 2650 C CA . GLU A 1 333 ? -1.840 -20.894 -0.212 1.00 26.42 331 GLU A CA 1
ATOM 2651 C C . GLU A 1 333 ? -0.932 -20.726 -1.436 1.00 27.14 331 GLU A C 1
ATOM 2652 O O . GLU A 1 333 ? -0.146 -21.617 -1.702 1.00 25.96 331 GLU A O 1
ATOM 2658 N N . VAL A 1 334 ? -1.039 -19.586 -2.162 1.00 25.75 332 VAL A N 1
ATOM 2659 C CA . VAL A 1 334 ? -0.192 -19.300 -3.336 1.00 25.70 332 VAL A CA 1
ATOM 2660 C C . VAL A 1 334 ? 1.270 -19.161 -2.867 1.00 29.80 332 VAL A C 1
ATOM 2661 O O . VAL A 1 334 ? 2.172 -19.767 -3.459 1.00 28.26 332 VAL A O 1
ATOM 2665 N N . GLU A 1 335 ? 1.489 -18.463 -1.744 1.00 27.87 333 GLU A N 1
ATOM 2666 C CA . GLU A 1 335 ? 2.838 -18.327 -1.205 1.00 28.99 333 GLU A CA 1
ATOM 2667 C C . GLU A 1 335 ? 3.420 -19.689 -0.788 1.00 31.27 333 GLU A C 1
ATOM 2668 O O . GLU A 1 335 ? 4.588 -19.941 -1.052 1.00 29.32 333 GLU A O 1
ATOM 2674 N N . SER A 1 336 ? 2.596 -20.603 -0.236 1.00 28.05 334 SER A N 1
ATOM 2675 C CA . SER A 1 336 ? 3.070 -21.951 0.169 1.00 28.28 334 SER A CA 1
ATOM 2676 C C . SER A 1 336 ? 3.490 -22.777 -1.054 1.00 27.38 334 SER A C 1
ATOM 2677 O O . SER A 1 336 ? 4.528 -23.454 -1.057 1.00 27.15 334 SER A O 1
ATOM 2680 N N . LEU A 1 337 ? 2.690 -22.671 -2.132 1.00 26.27 335 LEU A N 1
ATOM 2681 C CA . LEU A 1 337 ? 2.987 -23.394 -3.364 1.00 25.99 335 LEU A CA 1
ATOM 2682 C C . LEU A 1 337 ? 4.225 -22.863 -4.053 1.00 28.11 335 LEU A C 1
ATOM 2683 O O . LEU A 1 337 ? 5.027 -23.658 -4.524 1.00 26.94 335 LEU A O 1
ATOM 2688 N N . ILE A 1 338 ? 4.424 -21.533 -4.033 1.00 24.77 336 ILE A N 1
ATOM 2689 C CA . ILE A 1 338 ? 5.637 -20.929 -4.592 1.00 25.16 336 ILE A CA 1
ATOM 2690 C C . ILE A 1 338 ? 6.853 -21.441 -3.831 1.00 30.89 336 ILE A C 1
ATOM 2691 O O . ILE A 1 338 ? 7.871 -21.793 -4.429 1.00 30.61 336 ILE A O 1
ATOM 2696 N N . GLU A 1 339 ? 6.713 -21.595 -2.517 1.00 28.94 337 GLU A N 1
ATOM 2697 C CA . GLU A 1 339 ? 7.804 -22.139 -1.705 1.00 29.21 337 GLU A CA 1
ATOM 2698 C C . GLU A 1 339 ? 8.140 -23.571 -2.102 1.00 31.63 337 GLU A C 1
ATOM 2699 O O . GLU A 1 339 ? 9.327 -23.939 -2.161 1.00 32.43 337 GLU A O 1
ATOM 2705 N N . GLN A 1 340 ? 7.103 -24.392 -2.345 1.00 27.52 338 GLN A N 1
ATOM 2706 C CA . GLN A 1 340 ? 7.299 -25.771 -2.760 1.00 27.09 338 GLN A CA 1
ATOM 2707 C C . GLN A 1 340 ? 7.978 -25.786 -4.159 1.00 31.09 338 GLN A C 1
ATOM 2708 O O . GLN A 1 340 ? 8.890 -26.584 -4.371 1.00 29.90 338 GLN A O 1
ATOM 2714 N N . LEU A 1 341 ? 7.600 -24.841 -5.062 1.00 28.20 339 LEU A N 1
ATOM 2715 C CA . LEU A 1 341 ? 8.204 -24.694 -6.408 1.00 27.64 339 LEU A CA 1
ATOM 2716 C C . LEU A 1 341 ? 9.696 -24.340 -6.364 1.00 32.50 339 LEU A C 1
ATOM 2717 O O . LEU A 1 341 ? 10.432 -24.696 -7.283 1.00 30.55 339 LEU A O 1
ATOM 2722 N N . LYS A 1 342 ? 10.153 -23.648 -5.312 1.00 31.80 340 LYS A N 1
ATOM 2723 C CA . LYS A 1 342 ? 11.571 -23.280 -5.178 1.00 33.32 340 LYS A CA 1
ATOM 2724 C C . LYS A 1 342 ? 12.491 -24.479 -4.995 1.00 37.80 340 LYS A C 1
ATOM 2725 O O . LYS A 1 342 ? 13.684 -24.367 -5.298 1.00 38.71 340 LYS A O 1
ATOM 2731 N N . VAL A 1 343 ? 11.963 -25.625 -4.486 1.00 36.22 341 VAL A N 1
ATOM 2732 C CA . VAL A 1 343 ? 12.761 -26.848 -4.237 1.00 36.17 341 VAL A CA 1
ATOM 2733 C C . VAL A 1 343 ? 13.449 -27.308 -5.528 1.00 39.17 341 VAL A C 1
ATOM 2734 O O . VAL A 1 343 ? 14.657 -27.546 -5.530 1.00 37.84 341 VAL A O 1
ATOM 2738 N N . LYS A 1 344 ? 12.694 -27.364 -6.631 1.00 36.66 342 LYS A N 1
ATOM 2739 C CA . LYS A 1 344 ? 13.252 -27.776 -7.918 1.00 37.07 342 LYS A CA 1
ATOM 2740 C C . LYS A 1 344 ? 13.631 -26.600 -8.842 1.00 39.88 342 LYS A C 1
ATOM 2741 O O . LYS A 1 344 ? 14.525 -26.784 -9.674 1.00 37.40 342 LYS A O 1
ATOM 2747 N N . SER A 1 345 ? 12.963 -25.415 -8.743 1.00 38.37 343 SER A N 1
ATOM 2748 C CA . SER A 1 345 ? 13.288 -24.276 -9.629 1.00 38.88 343 SER A CA 1
ATOM 2749 C C . SER A 1 345 ? 12.951 -22.877 -9.095 1.00 41.98 343 SER A C 1
ATOM 2750 O O . SER A 1 345 ? 11.802 -22.427 -9.238 1.00 40.22 343 SER A O 1
ATOM 2753 N N . PRO A 1 346 ? 13.970 -22.137 -8.589 1.00 39.32 344 PRO A N 1
ATOM 2754 C CA . PRO A 1 346 ? 13.752 -20.752 -8.136 1.00 38.95 344 PRO A CA 1
ATOM 2755 C C . PRO A 1 346 ? 13.250 -19.833 -9.249 1.00 40.49 344 PRO A C 1
ATOM 2756 O O . PRO A 1 346 ? 12.349 -19.024 -9.030 1.00 38.78 344 PRO A O 1
ATOM 2760 N N . THR A 1 347 ? 13.823 -19.977 -10.460 1.00 36.69 345 THR A N 1
ATOM 2761 C CA . THR A 1 347 ? 13.457 -19.214 -11.644 1.00 34.83 345 THR A CA 1
ATOM 2762 C C . THR A 1 347 ? 11.955 -19.364 -11.977 1.00 33.55 345 THR A C 1
ATOM 2763 O O . THR A 1 347 ? 11.259 -18.366 -12.199 1.00 35.43 345 THR A O 1
ATOM 2767 N N . PHE A 1 348 ? 11.468 -20.614 -12.017 1.00 30.37 346 PHE A N 1
ATOM 2768 C CA . PHE A 1 348 ? 10.058 -20.851 -12.321 1.00 27.29 346 PHE A CA 1
ATOM 2769 C C . PHE A 1 348 ? 9.161 -20.321 -11.193 1.00 28.54 346 PHE A C 1
ATOM 2770 O O . PHE A 1 348 ? 8.136 -19.715 -11.473 1.00 28.49 346 PHE A O 1
ATOM 2778 N N . ALA A 1 349 ? 9.588 -20.503 -9.916 1.00 27.30 347 ALA A N 1
ATOM 2779 C CA . ALA A 1 349 ? 8.829 -19.979 -8.781 1.00 27.09 347 ALA A CA 1
ATOM 2780 C C . ALA A 1 349 ? 8.704 -18.466 -8.870 1.00 29.47 347 ALA A C 1
ATOM 2781 O O . ALA A 1 349 ? 7.639 -17.935 -8.574 1.00 29.03 347 ALA A O 1
ATOM 2783 N N . GLU A 1 350 ? 9.768 -17.768 -9.377 1.00 29.43 348 GLU A N 1
ATOM 2784 C CA . GLU A 1 350 ? 9.726 -16.322 -9.608 1.00 30.50 348 GLU A CA 1
ATOM 2785 C C . GLU A 1 350 ? 8.715 -15.933 -10.675 1.00 33.65 348 GLU A C 1
ATOM 2786 O O . GLU A 1 350 ? 7.965 -14.980 -10.489 1.00 32.81 348 GLU A O 1
ATOM 2792 N N . SER A 1 351 ? 8.660 -16.678 -11.807 1.00 29.65 349 SER A N 1
ATOM 2793 C CA . SER A 1 351 ? 7.647 -16.374 -12.832 1.00 28.12 349 SER A CA 1
ATOM 2794 C C . SER A 1 351 ? 6.250 -16.498 -12.262 1.00 27.06 349 SER A C 1
ATOM 2795 O O . SER A 1 351 ? 5.394 -15.682 -12.582 1.00 28.11 349 SER A O 1
ATOM 2798 N N . VAL A 1 352 ? 6.018 -17.547 -11.421 1.00 27.39 350 VAL A N 1
ATOM 2799 C CA . VAL A 1 352 ? 4.728 -17.753 -10.745 1.00 25.64 350 VAL A CA 1
ATOM 2800 C C . VAL A 1 352 ? 4.406 -16.564 -9.784 1.00 28.11 350 VAL A C 1
ATOM 2801 O O . VAL A 1 352 ? 3.294 -16.042 -9.822 1.00 27.65 350 VAL A O 1
ATOM 2805 N N . ALA A 1 353 ? 5.420 -16.066 -9.039 1.00 29.19 351 ALA A N 1
ATOM 2806 C CA . ALA A 1 353 ? 5.234 -14.871 -8.192 1.00 29.02 351 ALA A CA 1
ATOM 2807 C C . ALA A 1 353 ? 4.807 -13.636 -9.006 1.00 33.22 351 ALA A C 1
ATOM 2808 O O . ALA A 1 353 ? 3.903 -12.897 -8.583 1.00 32.84 351 ALA A O 1
ATOM 2810 N N . VAL A 1 354 ? 5.399 -13.450 -10.219 1.00 30.20 352 VAL A N 1
ATOM 2811 C CA . VAL A 1 354 ? 5.049 -12.358 -11.139 1.00 30.32 352 VAL A CA 1
ATOM 2812 C C . VAL A 1 354 ? 3.594 -12.504 -11.608 1.00 32.18 352 VAL A C 1
ATOM 2813 O O . VAL A 1 354 ? 2.836 -11.541 -11.609 1.00 30.97 352 VAL A O 1
ATOM 2817 N N . VAL A 1 355 ? 3.222 -13.720 -12.036 1.00 29.11 353 VAL A N 1
ATOM 2818 C CA . VAL A 1 355 ? 1.886 -14.047 -12.506 1.00 28.68 353 VAL A CA 1
ATOM 2819 C C . VAL A 1 355 ? 0.861 -13.751 -11.407 1.00 30.02 353 VAL A C 1
ATOM 2820 O O . VAL A 1 355 ? -0.183 -13.139 -11.665 1.00 30.03 353 VAL A O 1
ATOM 2824 N N . TRP A 1 356 ? 1.176 -14.183 -10.182 1.00 27.79 354 TRP A N 1
ATOM 2825 C CA . TRP A 1 356 ? 0.332 -13.919 -9.032 1.00 28.82 354 TRP A CA 1
ATOM 2826 C C . TRP A 1 356 ? 0.195 -12.409 -8.749 1.00 32.13 354 TRP A C 1
ATOM 2827 O O . TRP A 1 356 ? -0.932 -11.930 -8.632 1.00 30.97 354 TRP A O 1
ATOM 2838 N N . GLU A 1 357 ? 1.325 -11.659 -8.728 1.00 31.82 355 GLU A N 1
ATOM 2839 C CA . GLU A 1 357 ? 1.310 -10.204 -8.490 1.00 33.16 355 GLU A CA 1
ATOM 2840 C C . GLU A 1 357 ? 0.433 -9.460 -9.511 1.00 36.34 355 GLU A C 1
ATOM 2841 O O . GLU A 1 357 ? -0.373 -8.624 -9.109 1.00 35.93 355 GLU A O 1
ATOM 2847 N N . LYS A 1 358 ? 0.543 -9.808 -10.820 1.00 32.87 356 LYS A N 1
ATOM 2848 C CA . LYS A 1 358 ? -0.243 -9.212 -11.908 1.00 33.30 356 LYS A CA 1
ATOM 2849 C C . LYS A 1 358 ? -1.741 -9.528 -11.796 1.00 36.00 356 LYS A C 1
ATOM 2850 O O . LYS A 1 358 ? -2.570 -8.713 -12.204 1.00 37.68 356 LYS A O 1
ATOM 2856 N N . THR A 1 359 ? -2.086 -10.718 -11.266 1.00 31.59 357 THR A N 1
ATOM 2857 C CA . THR A 1 359 ? -3.469 -11.137 -11.055 1.00 31.12 357 THR A CA 1
ATOM 2858 C C . THR A 1 359 ? -4.062 -10.400 -9.832 1.00 36.10 357 THR A C 1
ATOM 2859 O O . THR A 1 359 ? -5.134 -9.811 -9.939 1.00 36.42 357 THR A O 1
ATOM 2863 N N . HIS A 1 360 ? -3.373 -10.477 -8.676 1.00 35.20 358 HIS A N 1
ATOM 2864 C CA . HIS A 1 360 ? -3.790 -9.928 -7.385 1.00 36.14 358 HIS A CA 1
ATOM 2865 C C . HIS A 1 360 ? -3.961 -8.418 -7.390 1.00 44.39 358 HIS A C 1
ATOM 2866 O O . HIS A 1 360 ? -4.886 -7.907 -6.744 1.00 44.16 358 HIS A O 1
ATOM 2873 N N . LYS A 1 361 ? -3.097 -7.721 -8.146 1.00 43.68 359 LYS A N 1
ATOM 2874 C CA . LYS A 1 361 ? -3.080 -6.261 -8.261 1.00 45.18 359 LYS A CA 1
ATOM 2875 C C . LYS A 1 361 ? -3.545 -5.748 -9.644 1.00 50.85 359 LYS A C 1
ATOM 2876 O O . LYS A 1 361 ? -2.967 -4.774 -10.143 1.00 52.61 359 LYS A O 1
ATOM 2882 N N . ARG A 1 362 ? -4.584 -6.378 -10.260 1.00 46.29 360 ARG A N 1
ATOM 2883 C CA . ARG A 1 362 ? -5.103 -5.934 -11.564 1.00 57.95 360 ARG A CA 1
ATOM 2884 C C . ARG A 1 362 ? -6.280 -4.961 -11.423 1.00 98.73 360 ARG A C 1
ATOM 2885 O O . ARG A 1 362 ? -7.149 -5.153 -10.574 1.00 68.26 360 ARG A O 1
#

Solvent-accessible surface area: 17411 Å² total; per-residue (Å²): 117,33,72,114,74,0,64,66,7,7,94,78,0,22,48,42,3,21,86,34,31,121,92,151,127,166,30,47,102,92,157,19,114,62,18,90,70,0,0,46,29,10,1,50,58,27,141,29,41,24,0,21,3,0,0,49,1,0,54,21,22,25,88,103,63,181,53,111,113,78,35,72,72,94,6,18,50,1,0,0,0,0,0,0,0,0,3,0,0,14,0,15,17,26,8,20,26,6,30,110,80,47,31,84,66,69,71,48,102,56,0,15,38,105,52,132,65,7,70,56,159,52,0,78,76,7,0,93,43,0,52,54,12,0,62,59,0,0,149,88,32,0,66,119,49,110,6,22,170,84,0,28,54,28,4,104,128,2,24,156,10,4,46,40,0,25,115,51,13,63,40,12,27,16,22,63,142,102,76,56,149,161,86,98,69,58,72,8,108,82,11,66,49,10,46,82,75,54,8,98,108,3,0,76,59,42,9,0,33,19,0,2,11,0,0,0,10,0,0,0,16,0,18,106,10,26,117,46,14,74,64,101,19,0,67,138,0,0,37,33,0,0,27,3,32,12,0,19,50,8,41,50,14,10,94,26,68,68,153,142,36,14,65,108,16,47,28,8,35,61,4,34,6,6,20,5,0,10,23,2,36,68,94,22,83,90,77,70,36,61,68,0,90,68,16,3,14,66,160,68,109,67,71,12,54,22,0,68,103,12,3,64,161,20,79,8,129,50,40,44,54,67,42,49,62,78,3,40,169,73,0,101,64,14,17,98,96,7,100,124,120,9,95,25,1,1,106,9,0,32,54,4,19,102,138,3,54,158,99

CATH classification: 1.10.600.10

Organism: Trypanosoma cruzi (NCBI:txid5693)

B-factor: mean 28.86, std 11.62, range [14.42, 101.1]

Sequence (359 aa):
ASMERFLSVYDEVQAFLLDQLQSKYEIDPNRARYLRIMMDTTCLGGKYFRGMTVVNVAEGFLAVTQHDEATKERILHDACVGGWMIEFLQAHYYLVEDDDIMDGSVMRRGKPCWYRFPGVTTQCAINDGIILKSWTQIMAWHYFADRPFLKDLLCLFQKVDYATAVGQMYDVTSMCDSNKLDPEVAQPMTTDFAEFTPAIYKRIVKYKTTFYTYLLPLVMGLLVSEEAAASVEMNLVERVAHLIGEYFQVQDDVMDCFTPPEQLGKVGTDIEDAKCSWLAVTFLGKANAAQVAEFKANYGEKDPAKVAVVKRLYSKANLQADFAAYEAEVVREVESLIEQLKVKSPTFAESVAVVWEKTHKR

Nearest PDB structures (foldseek):
  5qpj-assembly1_A  TM=1.001E+00  e=4.122E-48  Trypanosoma cruzi
  4dxj-assembly2_C  TM=9.945E-01  e=4.925E-48  Trypanosoma cruzi
  2i19-assembly1_B  TM=9.877E-01  e=2.801E-39  Trypanosoma brucei
  6vjc-assembly1_B  TM=9.916E-01  e=4.045E-38  Leishmania major
  4jzb-assembly1_A  TM=9.908E-01  e=7.297E-37  Leishmania major

Radius of gyration: 21.62 Å; Cα contacts (8 Å, |Δi|>4): 429; chains: 1; bounding box: 62×36×60 Å